Protein AF-R7HHQ3-F1 (afdb_monomer_lite)

pLDDT: mean 86.81, std 10.8, range [37.75, 98.81]

Sequence (495 aa):
MVKSKGEAIIANFLYINSIDYEYEKVYEKLMPDNKTYKPDFTLNLGGEEVYVEYFGLSNYKDDELNRYNKIRKIKEDYHARHHTKFIKIDYQRGENLENTLREELTKMGFILKKKTNIEIYNRILDNNEVSQLFPFRDFLYSVIDGIKSSKNRKDYSKLAVKYINTLTSLEETEMCQKQYTYINDFYLYYQKKLYGSENYGFDFSDMIYYSNLYINHIGTNTNLKFQYIIIDEYQDISEDRYILAKNVSTVNTAKVVAVGDDWQSIFSFAGSKIEYTYNFLSYFPTAKILKISKAYRNSRQLIKYSSDFIMKNTDQISKQLLSTKENPSPIKFVFFEEGKEYQKLKELILAIHKNNKNSHILILGRTNKIIDTMYEEPELIDDMETKVKYQGYDDIDIDGMTIHKSKGLTSDEVIIIGLDSRFPKPYYGDFWLKEIYKNNWYEEKIPFAEERRLFYVALTRTKNNVYLLVNKDADNRSPFINEIYNIMINNKESI

Foldseek 3Di:
DADDPLLVVVVVLCVQQVWDKDAQPFDPDAQPVRDTDGARIWTDDPNAIAGEHEAEPEDDDPVVVVVSVVVVVSVVVVCVVVVHHYDYQYDYPPDDSSVSSVVRCVVVPDRGHGDDPVVVVVVLPPVDPPRPVNVVVVVLVLLLLLLLLFPCVVCLLVLLVVLLVVDPDPVVSVVSVVVSVVSVVVNVVVVCCCPVDPDNHDDPSRVLVVLLVVLVVCALVDPDQAQEDEAEQLQQDAPSNLSNVLSSCRSNVHYYHYYHDVLQNQCVSSRGDNVCVLCVCVSVVPDDDDDDQEDEQAAPLLQQLLLVLLCVQVSGDDGHHDYPHHDLPQEAEQEDAPPCLLVSVLVVLVVVCVVPLPFAEEEEEQDVVQQVVSVVPVQWDDDPDFFTHGPPDPRRHYGYDYLVVCQVAAGAEYEYPPQWQCPVPQPDPDPSSVVSRDPVPDDGPDGPSSSSSSVSSRSRRHRGHYYYYAYPDPNTGHPSVVVSVVSSVVVVVVD

Radius of gyration: 28.55 Å; chains: 1; bounding box: 69×68×70 Å

Structure (mmCIF, N/CA/C/O backbone):
data_AF-R7HHQ3-F1
#
_entry.id   AF-R7HHQ3-F1
#
loop_
_atom_site.group_PDB
_atom_site.id
_atom_site.type_symbol
_atom_site.label_atom_id
_atom_site.label_alt_id
_atom_site.label_comp_id
_atom_site.label_asym_id
_atom_site.label_entity_id
_atom_site.label_seq_id
_atom_site.pdbx_PDB_ins_code
_atom_site.Cartn_x
_atom_site.Cartn_y
_atom_site.Cartn_z
_atom_site.occupancy
_atom_site.B_iso_or_equiv
_atom_site.auth_seq_id
_atom_site.auth_comp_id
_atom_site.auth_asym_id
_atom_site.auth_atom_id
_atom_site.pdbx_PDB_model_num
ATOM 1 N N . MET A 1 1 ? 14.674 7.261 -19.702 1.00 57.97 1 MET A N 1
ATOM 2 C CA . MET A 1 1 ? 15.307 7.453 -18.377 1.00 57.97 1 MET A CA 1
ATOM 3 C C . MET A 1 1 ? 16.783 7.123 -18.517 1.00 57.97 1 MET A C 1
ATOM 5 O O . MET A 1 1 ? 17.087 6.210 -19.272 1.00 57.97 1 MET A O 1
ATOM 9 N N . VAL A 1 2 ? 17.662 7.875 -17.856 1.00 78.06 2 VAL A N 1
ATOM 10 C CA . VAL A 1 2 ? 19.127 7.689 -17.901 1.00 78.06 2 VAL A CA 1
ATOM 11 C C . VAL A 1 2 ? 19.621 6.906 -16.679 1.00 78.06 2 VAL A C 1
ATOM 13 O O . VAL A 1 2 ? 18.860 6.730 -15.726 1.00 78.06 2 VAL A O 1
ATOM 16 N N . LYS A 1 3 ? 20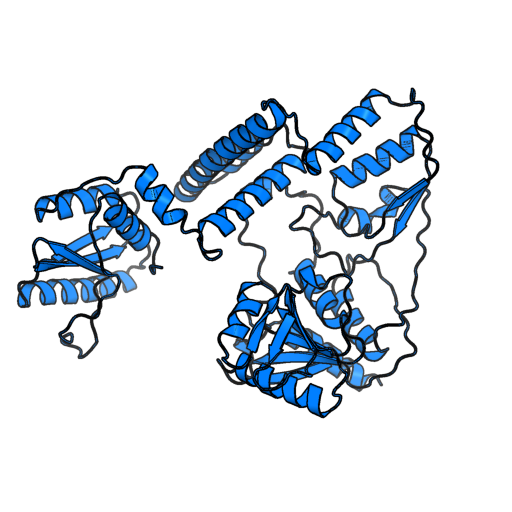.861 6.406 -16.703 1.00 76.62 3 LYS A N 1
ATOM 17 C CA . LYS A 1 3 ? 21.364 5.404 -15.747 1.00 76.62 3 LYS A CA 1
ATOM 18 C C . LYS A 1 3 ? 21.961 5.990 -14.472 1.00 76.62 3 LYS A C 1
ATOM 20 O O . LYS A 1 3 ? 22.041 5.278 -13.473 1.00 76.62 3 LYS A O 1
ATOM 25 N N . SER A 1 4 ? 22.348 7.266 -14.467 1.00 79.81 4 SER A N 1
ATOM 26 C CA . SER A 1 4 ? 22.962 7.906 -13.297 1.00 79.81 4 SER A CA 1
ATOM 27 C C . SER A 1 4 ? 22.443 9.323 -13.018 1.00 79.81 4 SER A C 1
ATOM 29 O O . SER A 1 4 ? 21.884 9.999 -13.882 1.00 79.81 4 SER A O 1
ATOM 31 N N . LYS A 1 5 ? 22.645 9.801 -11.778 1.00 76.62 5 LYS A N 1
ATOM 32 C CA . LYS A 1 5 ? 22.315 11.179 -11.358 1.00 76.62 5 LYS A CA 1
ATOM 33 C C . LYS A 1 5 ? 23.084 12.221 -12.182 1.00 76.62 5 LYS A C 1
ATOM 35 O O . LYS A 1 5 ? 22.515 13.250 -12.528 1.00 76.62 5 LYS A O 1
ATOM 40 N N . GLY A 1 6 ? 24.347 11.948 -12.517 1.00 82.12 6 GLY A N 1
ATOM 41 C CA . GLY A 1 6 ? 25.167 12.826 -13.355 1.00 82.12 6 GLY A CA 1
ATOM 42 C C . GLY A 1 6 ? 24.667 12.899 -14.796 1.00 82.12 6 GLY A C 1
ATOM 43 O O . GLY A 1 6 ? 24.465 13.993 -15.318 1.00 82.12 6 GLY A O 1
ATOM 44 N N . GLU A 1 7 ? 24.341 11.755 -15.403 1.00 87.25 7 GLU A N 1
ATOM 45 C CA . GLU A 1 7 ? 23.690 11.729 -16.718 1.00 87.25 7 GLU A CA 1
ATOM 46 C C . GLU A 1 7 ? 22.345 12.464 -16.702 1.00 87.25 7 GLU A C 1
ATOM 48 O O . GLU A 1 7 ? 22.014 13.155 -17.661 1.00 87.25 7 GLU A O 1
ATOM 53 N N . ALA A 1 8 ? 21.573 12.378 -15.612 1.00 84.94 8 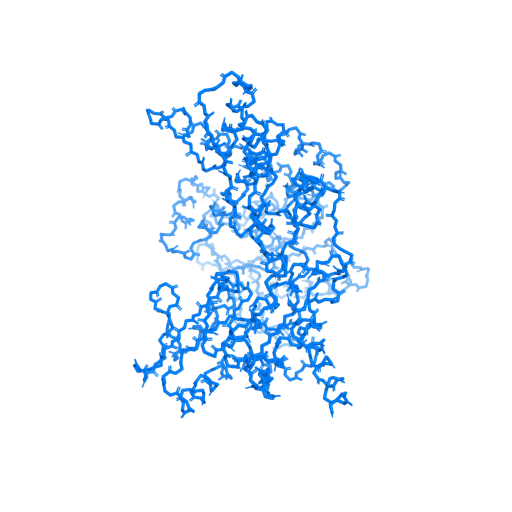ALA A N 1
ATOM 54 C CA . ALA A 1 8 ? 20.303 13.097 -15.501 1.00 84.94 8 ALA A CA 1
ATOM 55 C C . ALA A 1 8 ? 20.506 14.618 -15.503 1.00 84.94 8 ALA A C 1
ATOM 57 O O . ALA A 1 8 ? 19.737 15.338 -16.140 1.00 84.94 8 ALA A O 1
ATOM 58 N N . ILE A 1 9 ? 21.559 15.110 -14.843 1.00 86.38 9 ILE A N 1
ATOM 59 C CA . ILE A 1 9 ? 21.940 16.528 -14.881 1.00 86.38 9 ILE A CA 1
ATOM 60 C C . ILE A 1 9 ? 22.317 16.941 -16.310 1.00 86.38 9 ILE A C 1
ATOM 62 O O . ILE A 1 9 ? 21.823 17.961 -16.788 1.00 86.38 9 ILE A O 1
ATOM 66 N N . ILE A 1 10 ? 23.119 16.137 -17.018 1.00 90.69 10 ILE A N 1
ATOM 67 C CA . ILE A 1 10 ? 23.518 16.413 -18.410 1.00 90.69 10 ILE A CA 1
ATOM 68 C C . ILE A 1 10 ? 22.293 16.445 -19.332 1.00 90.69 10 ILE A C 1
ATOM 70 O O . ILE A 1 10 ? 22.083 17.426 -20.044 1.00 90.69 10 ILE A O 1
ATOM 74 N N . ALA A 1 11 ? 21.444 15.419 -19.272 1.00 90.62 11 ALA A N 1
ATOM 75 C CA . ALA A 1 11 ? 20.218 15.319 -20.059 1.00 90.62 11 ALA A CA 1
ATOM 76 C C . ALA A 1 11 ? 19.293 16.530 -19.838 1.00 90.62 11 ALA A C 1
ATOM 78 O O . ALA A 1 11 ? 18.786 17.121 -20.797 1.00 90.62 11 ALA A O 1
ATOM 79 N N . ASN A 1 12 ? 19.108 16.934 -18.575 1.00 89.12 12 ASN A N 1
ATOM 80 C CA . ASN A 1 12 ? 18.316 18.108 -18.212 1.00 89.12 12 ASN A CA 1
ATOM 81 C C . ASN A 1 12 ? 18.945 19.398 -18.744 1.00 89.12 12 ASN A C 1
ATOM 83 O O . ASN A 1 12 ? 18.234 20.235 -19.297 1.00 89.12 12 ASN A O 1
ATOM 87 N N . PHE A 1 13 ? 20.264 19.560 -18.619 1.00 93.19 13 PHE A N 1
ATOM 88 C CA . PHE A 1 13 ? 20.970 20.733 -19.124 1.00 93.19 13 PHE A CA 1
ATOM 89 C C . PHE A 1 13 ? 20.824 20.869 -20.642 1.00 93.19 13 PHE A C 1
ATOM 91 O O . PHE A 1 13 ? 20.471 21.949 -21.123 1.00 93.19 13 PHE A O 1
ATOM 98 N N . LEU A 1 14 ? 21.064 19.793 -21.397 1.00 93.44 14 LEU A N 1
ATOM 99 C CA . LEU A 1 14 ? 20.932 19.779 -22.858 1.00 93.44 14 LEU A CA 1
ATOM 100 C C . LEU A 1 14 ? 19.508 20.160 -23.271 1.00 93.44 14 LEU A C 1
ATOM 102 O O . LEU A 1 14 ? 19.308 21.096 -24.047 1.00 93.44 14 LEU A O 1
ATOM 106 N N . TYR A 1 15 ? 18.514 19.522 -22.648 1.00 90.38 15 TYR A N 1
ATOM 107 C CA . TYR A 1 15 ? 17.106 19.811 -22.887 1.00 90.38 15 TYR A CA 1
ATOM 108 C C . TYR A 1 15 ? 16.740 21.278 -22.590 1.00 90.38 15 TYR A C 1
ATOM 110 O O . TYR A 1 15 ? 16.125 21.950 -23.425 1.00 90.38 15 TYR A O 1
ATOM 118 N N . ILE A 1 16 ? 17.145 21.801 -21.426 1.00 91.62 16 ILE A N 1
ATOM 119 C CA . ILE A 1 16 ? 16.877 23.186 -21.007 1.00 91.62 16 ILE A CA 1
ATOM 120 C C . ILE A 1 16 ? 17.504 24.185 -21.979 1.00 91.62 16 ILE A C 1
ATOM 122 O O . ILE A 1 16 ? 16.913 25.232 -22.221 1.00 91.62 16 ILE A O 1
ATOM 126 N N . ASN A 1 17 ? 18.669 23.884 -22.555 1.00 94.25 17 ASN A N 1
ATOM 127 C CA . ASN A 1 17 ? 19.362 24.773 -23.491 1.00 94.25 17 ASN A CA 1
ATOM 128 C C . ASN A 1 17 ? 19.000 24.518 -24.967 1.00 94.25 17 ASN A C 1
ATOM 130 O O . ASN A 1 17 ? 19.674 25.045 -25.850 1.00 94.25 17 ASN A O 1
ATOM 134 N N . SER A 1 18 ? 17.916 23.775 -25.231 1.00 92.25 18 SER A N 1
ATOM 135 C CA . SER A 1 18 ? 17.429 23.444 -26.580 1.00 92.25 18 SER A CA 1
ATOM 136 C C . SER A 1 18 ? 18.469 22.743 -27.461 1.00 92.25 18 SER A C 1
ATOM 138 O O . SER A 1 18 ? 18.531 23.005 -28.659 1.00 92.25 18 SER A O 1
ATOM 140 N N . ILE A 1 19 ? 19.277 21.864 -26.870 1.00 93.44 19 ILE A N 1
ATOM 141 C CA . ILE A 1 19 ? 20.175 20.975 -27.606 1.00 93.44 19 ILE A CA 1
ATOM 142 C C . ILE A 1 19 ? 19.498 19.614 -27.719 1.00 93.44 19 ILE A C 1
ATOM 144 O O . ILE A 1 19 ? 19.211 18.974 -26.703 1.00 93.44 19 ILE A O 1
ATOM 148 N N . ASP A 1 20 ? 19.254 19.182 -28.951 1.00 91.00 20 ASP A N 1
ATOM 149 C CA . ASP A 1 20 ? 18.737 17.847 -29.229 1.00 91.00 20 ASP A CA 1
ATOM 150 C C . ASP A 1 20 ? 19.821 16.793 -28.984 1.00 91.00 20 ASP A C 1
ATOM 152 O O . ASP A 1 20 ? 20.999 16.994 -29.298 1.00 91.00 20 ASP A O 1
ATOM 156 N N . TYR A 1 21 ? 19.414 15.669 -28.396 1.00 93.25 21 TYR A N 1
ATOM 157 C CA . TYR A 1 21 ? 20.313 14.577 -28.055 1.00 93.25 21 TYR A CA 1
ATOM 158 C C . TYR A 1 21 ? 19.635 13.217 -28.193 1.00 93.25 21 TYR A C 1
ATOM 160 O O . TYR A 1 21 ? 18.432 13.071 -27.969 1.00 93.25 21 TYR A O 1
ATOM 168 N N . GLU A 1 22 ? 20.445 12.207 -28.484 1.00 91.56 22 GLU A N 1
ATOM 169 C CA . GLU A 1 22 ? 20.091 10.794 -28.401 1.00 91.56 22 GLU A CA 1
ATOM 170 C C . GLU A 1 22 ? 20.900 10.146 -27.269 1.00 91.56 22 GLU A C 1
ATOM 172 O O . GLU A 1 22 ? 22.124 10.281 -27.216 1.00 91.56 22 GLU A O 1
ATOM 177 N N . TYR A 1 23 ? 20.220 9.465 -26.345 1.00 91.00 23 TYR A N 1
ATOM 178 C CA . TYR A 1 23 ? 20.851 8.790 -25.206 1.00 91.00 23 TYR A CA 1
ATOM 179 C C . TYR A 1 23 ? 21.201 7.342 -25.563 1.00 91.00 23 TYR A C 1
ATOM 181 O O . TYR A 1 23 ? 20.346 6.619 -26.076 1.00 91.00 23 TYR A O 1
ATOM 189 N N . GLU A 1 24 ? 22.439 6.920 -25.293 1.00 87.44 24 GLU A N 1
ATOM 190 C CA . GLU A 1 24 ? 22.962 5.582 -25.623 1.00 87.44 24 GLU A CA 1
ATOM 191 C C . GLU A 1 24 ? 22.716 5.144 -27.081 1.00 87.44 24 GLU A C 1
ATOM 193 O O . GLU A 1 24 ? 22.421 3.972 -27.362 1.00 87.44 24 GLU A O 1
ATOM 198 N N . LYS A 1 25 ? 22.850 6.084 -28.027 1.00 87.19 25 LYS A N 1
ATOM 199 C CA . LYS A 1 25 ? 22.795 5.782 -29.462 1.00 87.19 25 LYS A CA 1
ATOM 200 C C . LYS A 1 25 ? 23.867 4.750 -29.801 1.00 87.19 25 LYS A C 1
ATOM 202 O O . LYS A 1 25 ? 25.022 4.887 -29.404 1.00 87.19 25 LYS A O 1
ATOM 207 N N . VAL A 1 26 ? 23.490 3.699 -30.526 1.00 83.38 26 VAL A N 1
ATOM 208 C CA . VAL A 1 26 ? 24.455 2.692 -30.979 1.00 83.38 26 VAL A CA 1
ATOM 209 C C . VAL A 1 26 ? 25.419 3.343 -31.961 1.00 83.38 26 VAL A C 1
ATOM 211 O O . VAL A 1 26 ? 24.996 3.850 -32.996 1.00 83.38 26 VAL A O 1
ATOM 214 N N . TYR A 1 27 ? 26.709 3.306 -31.643 1.00 77.38 27 TYR A N 1
ATOM 215 C CA . TYR A 1 27 ? 27.745 3.760 -32.555 1.00 77.38 27 TYR A CA 1
ATOM 216 C C . TYR A 1 27 ? 27.893 2.762 -33.711 1.00 77.38 27 TYR A C 1
ATOM 218 O O . TYR A 1 27 ? 27.932 1.550 -33.487 1.00 77.38 27 TYR A O 1
ATOM 226 N N . GLU A 1 28 ? 27.985 3.256 -34.948 1.00 71.88 28 GLU A N 1
ATOM 227 C CA . GLU A 1 28 ? 27.944 2.416 -36.157 1.00 71.88 28 GLU A CA 1
ATOM 228 C C . GLU A 1 28 ? 29.125 1.438 -36.274 1.00 71.88 28 GLU A C 1
ATOM 230 O O . GLU A 1 28 ? 29.021 0.406 -36.938 1.00 71.88 28 GLU A O 1
ATOM 235 N N . LYS A 1 29 ? 30.259 1.737 -35.626 1.00 70.25 29 LYS A N 1
ATOM 236 C CA . LYS A 1 29 ? 31.469 0.906 -35.671 1.00 70.25 29 LYS A CA 1
ATOM 237 C C . LYS A 1 29 ? 31.701 0.180 -34.347 1.00 70.25 29 LYS A C 1
ATOM 239 O O . LYS A 1 29 ? 31.500 0.723 -33.264 1.00 70.25 29 LYS A O 1
ATOM 244 N N . LEU A 1 30 ? 32.185 -1.056 -34.437 1.00 69.69 30 LEU A N 1
ATOM 245 C CA . LEU A 1 30 ? 32.588 -1.826 -33.263 1.00 69.69 30 LEU A CA 1
ATOM 246 C C . LEU A 1 30 ? 33.860 -1.242 -32.633 1.00 69.69 30 LEU A C 1
ATOM 248 O O . LEU A 1 30 ? 34.720 -0.663 -33.308 1.00 69.69 30 LEU A O 1
ATOM 252 N N . MET A 1 31 ? 33.983 -1.420 -31.320 1.00 72.00 31 MET A N 1
ATOM 253 C CA . MET A 1 31 ? 35.227 -1.165 -30.601 1.00 72.00 31 MET A CA 1
ATOM 254 C C . MET A 1 31 ? 36.288 -2.221 -30.946 1.00 72.00 31 MET A C 1
ATOM 256 O O . MET A 1 31 ? 35.946 -3.300 -31.434 1.00 72.00 31 MET A O 1
ATOM 260 N N . PRO A 1 32 ? 37.583 -1.964 -30.674 1.00 66.88 32 PRO A N 1
ATOM 261 C CA . PRO A 1 32 ? 38.662 -2.919 -30.944 1.00 66.88 32 PRO A CA 1
ATOM 262 C C . PRO A 1 32 ? 38.498 -4.281 -30.247 1.00 66.88 32 PRO A C 1
ATOM 264 O O . PRO A 1 32 ? 39.139 -5.248 -30.642 1.00 66.88 32 PRO A O 1
ATOM 267 N N . ASP A 1 33 ? 37.656 -4.362 -29.214 1.00 68.50 33 ASP A N 1
ATOM 268 C CA . ASP A 1 33 ? 37.303 -5.588 -28.493 1.00 68.50 33 ASP A CA 1
ATOM 269 C C . ASP A 1 33 ? 36.033 -6.278 -29.037 1.00 68.50 33 ASP A C 1
ATOM 271 O O . ASP A 1 33 ? 35.476 -7.152 -28.373 1.00 68.50 33 ASP A O 1
ATOM 275 N N . ASN A 1 34 ? 35.581 -5.900 -30.239 1.00 69.25 34 ASN A N 1
ATOM 276 C CA . ASN A 1 34 ? 34.378 -6.400 -30.911 1.00 69.25 34 ASN A CA 1
ATOM 277 C C . ASN A 1 34 ? 33.058 -6.128 -30.167 1.00 69.25 34 ASN A C 1
ATOM 279 O O . ASN A 1 34 ? 32.035 -6.741 -30.477 1.00 69.25 34 ASN A O 1
ATOM 283 N N . LYS A 1 35 ? 33.046 -5.199 -29.204 1.00 71.00 35 LYS A N 1
ATOM 284 C CA . LYS A 1 35 ? 31.820 -4.806 -28.503 1.00 71.00 35 LYS A CA 1
ATOM 285 C C . LYS A 1 35 ? 31.140 -3.617 -29.162 1.00 71.00 35 LYS A C 1
ATOM 287 O O . LYS A 1 35 ? 31.784 -2.712 -29.696 1.00 71.00 35 LYS A O 1
ATOM 292 N N . THR A 1 36 ? 29.813 -3.614 -29.072 1.00 73.94 36 THR A N 1
ATOM 293 C CA . THR A 1 36 ? 28.984 -2.460 -29.414 1.00 73.94 36 THR A CA 1
ATOM 294 C C . THR A 1 36 ? 29.281 -1.321 -28.448 1.00 73.94 36 THR A C 1
ATOM 296 O O . THR A 1 36 ? 29.177 -1.486 -27.232 1.00 73.94 36 THR A O 1
ATOM 299 N N . TYR A 1 37 ? 29.628 -0.163 -28.996 1.00 80.38 37 TYR A N 1
ATOM 300 C CA . TYR A 1 37 ? 29.817 1.056 -28.228 1.00 80.38 37 TYR A CA 1
ATOM 301 C C . TYR A 1 37 ? 28.556 1.909 -28.254 1.00 80.38 37 TYR A C 1
ATOM 303 O O . TYR A 1 37 ? 27.901 2.036 -29.289 1.00 80.38 37 TYR A O 1
ATOM 311 N N . LYS A 1 38 ? 28.222 2.479 -27.100 1.00 83.44 38 LYS A N 1
ATOM 312 C CA . LYS A 1 38 ? 27.129 3.428 -26.933 1.00 83.44 38 LYS A CA 1
ATOM 313 C C . LYS A 1 38 ? 27.676 4.604 -26.123 1.00 83.44 38 LYS A C 1
ATOM 315 O O . LYS A 1 38 ? 27.875 4.414 -24.925 1.00 83.44 38 LYS A O 1
ATOM 320 N N . PRO A 1 39 ? 28.001 5.747 -26.749 1.00 84.44 39 PRO A N 1
ATOM 321 C CA . PRO A 1 39 ? 28.295 6.960 -25.996 1.00 84.44 39 PRO A CA 1
ATOM 322 C C . PRO A 1 39 ? 27.073 7.365 -25.169 1.00 84.44 39 PRO A C 1
ATOM 324 O O . PRO A 1 39 ? 25.939 7.140 -25.604 1.00 84.44 39 PRO A O 1
ATOM 327 N N . ASP A 1 40 ? 27.292 7.982 -24.007 1.00 87.50 40 ASP A N 1
ATOM 328 C CA . ASP A 1 40 ? 26.192 8.366 -23.114 1.00 87.50 40 ASP A CA 1
ATOM 329 C C . ASP A 1 40 ? 25.205 9.300 -23.821 1.00 87.50 40 ASP A C 1
ATOM 331 O O . ASP A 1 40 ? 23.997 9.061 -23.797 1.00 87.50 40 ASP A O 1
ATOM 335 N N . PHE A 1 41 ? 25.712 10.319 -24.524 1.00 92.94 41 PHE A N 1
ATOM 336 C CA . PHE A 1 41 ? 24.891 11.199 -25.355 1.00 92.94 41 PHE A CA 1
ATOM 337 C C . PHE A 1 41 ? 25.517 11.421 -26.729 1.00 92.94 41 PHE A C 1
ATOM 339 O O . PHE A 1 41 ? 26.721 11.634 -26.861 1.00 92.94 41 PHE A O 1
ATOM 346 N N . THR A 1 42 ? 24.676 11.437 -27.758 1.00 92.62 42 THR A N 1
ATOM 347 C CA . THR A 1 42 ? 25.030 11.890 -29.107 1.00 92.62 42 THR A CA 1
ATOM 348 C C . THR A 1 42 ? 24.239 13.151 -29.420 1.00 92.62 42 THR A C 1
ATOM 350 O O . THR A 1 42 ? 23.013 13.146 -29.349 1.00 92.62 42 THR A O 1
ATOM 353 N N . LEU A 1 43 ? 24.941 14.237 -29.730 1.00 94.50 43 LEU A N 1
ATOM 354 C CA . LEU A 1 43 ? 24.385 15.542 -30.084 1.00 94.50 43 LEU A CA 1
ATOM 355 C C . LEU A 1 43 ? 24.581 15.801 -31.578 1.00 94.50 43 LEU A C 1
ATOM 357 O O . LEU A 1 43 ? 25.420 15.168 -32.217 1.00 94.50 43 LEU A O 1
ATOM 361 N N . ASN A 1 44 ? 23.873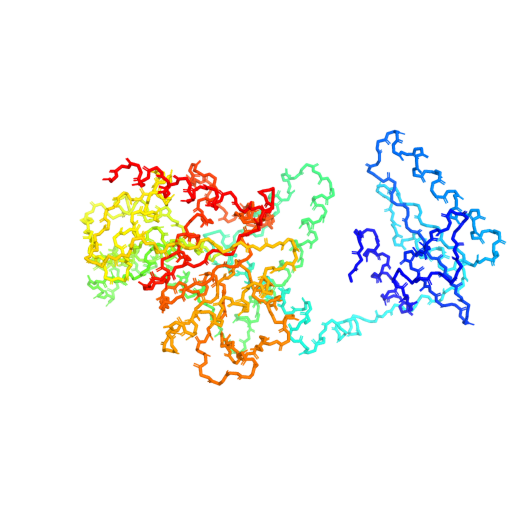 16.791 -32.116 1.00 90.88 44 ASN A N 1
ATOM 362 C CA . ASN A 1 44 ? 24.064 17.255 -33.487 1.00 90.88 44 ASN A CA 1
ATOM 363 C C . ASN A 1 44 ? 24.492 18.726 -33.507 1.00 90.88 44 ASN A C 1
ATOM 365 O O . ASN A 1 44 ? 23.806 19.585 -32.950 1.00 90.88 44 ASN A O 1
ATOM 369 N N . LEU A 1 45 ? 25.608 19.018 -34.174 1.00 90.69 45 LEU A N 1
ATOM 370 C CA . LEU A 1 45 ? 26.066 20.377 -34.433 1.00 90.69 45 LEU A CA 1
ATOM 371 C C . LEU A 1 45 ? 26.178 20.605 -35.941 1.00 90.69 45 LEU A C 1
ATOM 373 O O . LEU A 1 45 ? 27.172 20.233 -36.561 1.00 90.69 45 LEU A O 1
ATOM 377 N N . GLY A 1 46 ? 25.159 21.236 -36.528 1.00 84.19 46 GLY A N 1
ATOM 378 C CA . GLY A 1 46 ? 25.173 21.624 -37.943 1.00 84.19 46 GLY A CA 1
ATOM 379 C C . GLY A 1 46 ? 25.236 20.444 -38.920 1.00 84.19 46 GLY A C 1
ATOM 380 O O . GLY A 1 46 ? 25.792 20.593 -40.001 1.00 84.19 46 GLY A O 1
ATOM 381 N N . GLY A 1 47 ? 24.692 19.283 -38.542 1.00 84.44 47 GLY A N 1
ATOM 382 C CA . GLY A 1 47 ? 24.719 18.052 -39.339 1.00 84.44 47 GLY A CA 1
ATOM 383 C C . GLY A 1 47 ? 25.805 17.054 -38.929 1.00 84.44 47 GLY A C 1
ATOM 384 O O . GLY A 1 47 ? 25.770 15.919 -39.393 1.00 84.44 47 GLY A O 1
ATOM 385 N N . GLU A 1 48 ? 26.725 17.432 -38.039 1.00 88.31 48 GLU A N 1
ATOM 386 C CA . GLU A 1 48 ? 27.790 16.549 -37.552 1.00 88.31 48 GLU A CA 1
ATOM 387 C C . GLU A 1 48 ? 27.493 16.031 -36.140 1.00 88.31 48 GLU A C 1
ATOM 389 O O . GLU A 1 48 ? 27.068 16.790 -35.263 1.00 88.31 48 GLU A O 1
ATOM 394 N N . GLU A 1 49 ? 27.740 14.740 -35.910 1.00 90.81 49 GLU A N 1
ATOM 395 C CA . GLU A 1 49 ? 27.556 14.122 -34.596 1.00 90.81 49 GLU A CA 1
ATOM 396 C C . GLU A 1 49 ? 28.669 14.534 -33.620 1.00 90.81 49 GLU A C 1
ATOM 398 O O . GLU A 1 49 ? 29.858 14.532 -33.951 1.00 90.81 49 GLU A O 1
ATOM 403 N N . VAL A 1 50 ? 28.271 14.875 -32.394 1.00 91.31 50 VAL A N 1
ATOM 404 C CA . VAL A 1 50 ? 29.168 15.171 -31.272 1.00 91.31 50 VAL A CA 1
ATOM 405 C C . VAL A 1 50 ? 28.853 14.210 -30.139 1.00 91.31 50 VAL A C 1
ATOM 407 O O . VAL A 1 50 ? 27.724 14.166 -29.657 1.00 91.31 50 VAL A O 1
ATOM 410 N N . TYR A 1 51 ? 29.847 13.456 -29.687 1.00 91.31 51 TYR A N 1
ATOM 411 C CA . TYR A 1 51 ? 29.660 12.449 -28.646 1.00 91.31 51 TYR A CA 1
ATOM 412 C C . TYR A 1 51 ? 30.066 13.007 -27.287 1.00 91.31 51 TYR A C 1
ATOM 414 O O . TYR A 1 51 ? 31.137 13.599 -27.157 1.00 91.31 51 TYR A O 1
ATOM 422 N N . VAL A 1 52 ? 29.224 12.809 -26.278 1.00 90.62 52 VAL A N 1
ATOM 423 C CA . VAL A 1 52 ? 29.483 13.201 -24.892 1.00 90.62 52 VAL A CA 1
ATOM 424 C C . VAL A 1 52 ? 29.570 11.944 -24.044 1.00 90.62 52 VAL A C 1
ATOM 426 O O . VAL A 1 52 ? 28.671 11.104 -24.077 1.00 90.62 52 VAL A O 1
ATOM 429 N N . GLU A 1 53 ? 30.639 11.847 -23.264 1.00 89.25 53 GLU A N 1
ATOM 430 C CA . GLU A 1 53 ? 30.847 10.778 -22.289 1.00 89.25 53 GLU A CA 1
ATOM 431 C C . GLU A 1 53 ? 31.024 11.362 -20.889 1.00 89.25 53 GLU A C 1
ATOM 433 O O . GLU A 1 53 ? 31.834 12.275 -20.668 1.00 89.25 53 GLU A O 1
ATOM 438 N N . TYR A 1 54 ? 30.246 10.821 -19.956 1.00 86.31 54 TYR A N 1
ATOM 439 C CA . TYR A 1 54 ? 30.218 11.190 -18.557 1.00 86.31 54 TYR A CA 1
ATOM 440 C C . TYR A 1 54 ? 31.008 10.188 -17.715 1.00 86.31 54 TYR A C 1
ATOM 442 O O . TYR A 1 54 ? 30.666 9.021 -17.545 1.00 86.31 54 TYR A O 1
ATOM 450 N N . PHE A 1 55 ? 32.071 10.700 -17.117 1.00 79.06 55 PHE A N 1
ATOM 451 C CA . PHE A 1 55 ? 33.023 9.967 -16.310 1.00 79.06 55 PHE A CA 1
ATOM 452 C C . PHE A 1 55 ? 32.895 10.470 -14.863 1.00 79.06 55 PHE A C 1
ATOM 454 O O . PHE A 1 55 ? 33.490 11.475 -14.480 1.00 79.06 55 PHE A O 1
ATOM 461 N N . GLY A 1 56 ? 32.054 9.815 -14.057 1.00 67.88 56 GLY A N 1
ATOM 462 C CA . GLY A 1 56 ? 31.885 10.142 -12.636 1.00 67.88 56 GLY A CA 1
ATOM 463 C C . GLY A 1 56 ? 32.948 9.467 -11.764 1.00 67.88 56 GLY A C 1
ATOM 464 O O . GLY A 1 56 ? 32.866 8.266 -11.519 1.00 67.88 56 GLY A O 1
ATOM 465 N N . LEU A 1 57 ? 33.924 10.227 -11.257 1.00 59.34 57 LEU A N 1
ATOM 466 C CA . LEU A 1 57 ? 35.060 9.698 -10.481 1.00 59.34 57 LEU A CA 1
ATOM 467 C C . LEU A 1 57 ? 34.732 9.350 -9.016 1.00 59.34 57 LEU A C 1
ATOM 469 O O . LEU A 1 57 ? 35.526 8.700 -8.342 1.00 59.34 57 LEU A O 1
ATOM 473 N N . SER A 1 58 ? 33.597 9.799 -8.481 1.00 52.09 58 SER A N 1
ATOM 474 C CA . SER A 1 58 ? 33.443 10.002 -7.033 1.00 52.09 58 SER A CA 1
ATOM 475 C C . SER A 1 58 ? 33.221 8.759 -6.157 1.00 52.09 58 SER A C 1
ATOM 477 O O . SER A 1 58 ? 33.090 8.934 -4.948 1.00 52.09 58 SER A O 1
ATOM 479 N N . ASN A 1 59 ? 33.179 7.539 -6.709 1.00 50.66 59 ASN A N 1
ATOM 480 C CA . ASN A 1 59 ? 32.776 6.334 -5.958 1.00 50.66 59 ASN A CA 1
ATOM 481 C C . ASN A 1 59 ? 33.728 5.126 -6.063 1.00 50.66 59 ASN A C 1
ATOM 483 O O . ASN A 1 59 ? 33.392 4.066 -5.540 1.00 50.66 59 ASN A O 1
ATOM 487 N N . TYR A 1 60 ? 34.882 5.248 -6.720 1.00 55.62 60 TYR A N 1
ATOM 488 C CA . TYR A 1 60 ? 35.746 4.092 -6.984 1.00 55.62 60 TYR A CA 1
ATOM 489 C C . TYR A 1 60 ? 36.819 3.896 -5.903 1.00 55.62 60 TYR A C 1
ATOM 491 O O . TYR A 1 60 ? 37.483 4.853 -5.505 1.00 55.62 60 TYR A O 1
ATOM 499 N N . LYS A 1 61 ? 37.011 2.649 -5.446 1.00 57.59 61 LYS A N 1
ATOM 500 C CA . LYS A 1 61 ? 38.188 2.255 -4.639 1.00 57.59 61 LYS A CA 1
ATOM 501 C C . LYS A 1 61 ? 39.463 2.264 -5.508 1.00 57.59 61 LYS A C 1
ATOM 503 O O . LYS A 1 61 ? 39.369 2.227 -6.736 1.00 57.59 61 LYS A O 1
ATOM 508 N N . ASP A 1 62 ? 40.653 2.304 -4.898 1.00 59.16 62 ASP A N 1
ATOM 509 C CA . ASP A 1 62 ? 41.950 2.446 -5.602 1.00 59.16 62 ASP A CA 1
ATOM 510 C C . ASP A 1 62 ? 42.176 1.409 -6.727 1.00 59.16 62 ASP A C 1
ATOM 512 O O . ASP A 1 62 ? 42.758 1.700 -7.774 1.00 59.16 62 ASP A O 1
ATOM 516 N N . ASP A 1 63 ? 41.675 0.191 -6.543 1.00 59.19 63 ASP A N 1
ATOM 517 C CA . ASP A 1 63 ? 41.709 -0.918 -7.494 1.00 59.19 63 ASP A CA 1
ATOM 518 C C . ASP A 1 63 ? 40.718 -0.755 -8.666 1.00 59.19 63 ASP A C 1
ATOM 520 O O . ASP A 1 63 ? 41.018 -1.143 -9.802 1.00 59.19 63 ASP A O 1
ATOM 524 N N . GLU A 1 64 ? 39.578 -0.101 -8.444 1.00 58.28 64 GLU A N 1
ATOM 525 C CA . GLU A 1 64 ? 38.597 0.216 -9.489 1.00 58.28 64 GLU A CA 1
ATOM 526 C C . GLU A 1 64 ? 39.020 1.423 -10.342 1.00 58.28 64 GLU A C 1
ATOM 528 O O . GLU A 1 64 ? 38.750 1.453 -11.548 1.00 58.28 64 GLU A O 1
ATOM 533 N N . LEU A 1 65 ? 39.767 2.368 -9.761 1.00 65.38 65 LEU A N 1
ATOM 534 C CA . LEU A 1 65 ? 40.269 3.563 -10.444 1.00 65.38 65 LEU A CA 1
ATOM 535 C C . LEU A 1 65 ? 41.209 3.219 -11.616 1.00 65.38 65 LEU A C 1
ATOM 537 O O . LEU A 1 65 ? 41.154 3.836 -12.683 1.00 65.38 65 LEU A O 1
ATOM 541 N N . ASN A 1 66 ? 42.032 2.177 -11.467 1.00 67.62 66 ASN A N 1
ATOM 542 C CA . ASN A 1 66 ? 42.920 1.699 -12.532 1.00 67.62 66 ASN A CA 1
ATOM 543 C C . ASN A 1 66 ? 42.147 1.112 -13.721 1.00 67.62 66 ASN A C 1
ATOM 545 O O . ASN A 1 66 ? 42.474 1.374 -14.884 1.00 67.62 66 ASN A O 1
ATOM 549 N N . ARG A 1 67 ? 41.092 0.334 -13.447 1.00 65.00 67 ARG A N 1
ATOM 550 C CA . ARG A 1 67 ? 40.221 -0.229 -14.488 1.00 65.00 67 ARG A CA 1
ATOM 551 C C . ARG A 1 67 ? 39.421 0.871 -15.186 1.00 65.00 67 ARG A C 1
ATOM 553 O O . ARG A 1 67 ? 39.315 0.855 -16.412 1.00 65.00 67 ARG A O 1
ATOM 560 N N . TYR A 1 68 ? 38.923 1.833 -14.418 1.00 71.50 68 TYR A N 1
ATOM 561 C CA . TYR A 1 68 ? 38.227 3.016 -14.908 1.00 71.50 68 TYR A CA 1
ATOM 562 C C . TYR A 1 68 ? 39.096 3.844 -15.864 1.00 71.50 68 TYR A C 1
ATOM 564 O O . TYR A 1 68 ? 38.706 4.073 -17.010 1.00 71.50 68 TYR A O 1
ATOM 572 N N . ASN A 1 69 ? 40.317 4.202 -15.451 1.00 74.06 69 ASN A N 1
ATOM 573 C CA . ASN A 1 69 ? 41.251 4.973 -16.276 1.00 74.06 69 ASN A CA 1
ATOM 574 C C . ASN A 1 69 ? 41.604 4.246 -17.580 1.00 74.06 69 ASN A C 1
ATOM 576 O O . ASN A 1 69 ? 41.727 4.874 -18.633 1.00 74.06 69 ASN A O 1
ATOM 580 N N . LYS A 1 70 ? 41.709 2.911 -17.537 1.00 75.50 70 LYS A N 1
ATOM 581 C CA . LYS A 1 70 ? 41.938 2.091 -18.732 1.00 75.50 70 LYS A CA 1
ATOM 582 C C . LYS A 1 70 ? 40.758 2.155 -19.708 1.00 75.50 70 LYS A C 1
ATOM 584 O O . LYS A 1 70 ? 40.983 2.352 -20.898 1.00 75.50 70 LYS A O 1
ATOM 589 N N . ILE A 1 71 ? 39.521 2.010 -19.224 1.00 73.94 71 ILE A N 1
ATOM 590 C CA . ILE A 1 71 ? 38.306 2.084 -20.061 1.00 73.94 71 ILE A CA 1
ATOM 591 C C . ILE A 1 71 ? 38.156 3.478 -20.671 1.00 73.94 71 ILE A C 1
ATOM 593 O O . ILE A 1 71 ? 37.930 3.604 -21.873 1.00 73.94 71 ILE A O 1
ATOM 597 N N . ARG A 1 72 ? 38.341 4.522 -19.862 1.00 79.25 72 ARG A N 1
ATOM 598 C CA . ARG A 1 72 ? 38.305 5.913 -20.316 1.00 79.25 72 ARG A CA 1
ATOM 599 C C . ARG A 1 72 ? 39.304 6.172 -21.438 1.00 79.25 72 ARG A C 1
ATOM 601 O O . ARG A 1 72 ? 38.917 6.672 -22.489 1.00 79.25 72 ARG A O 1
ATOM 608 N N . LYS A 1 73 ? 40.569 5.785 -21.246 1.00 81.44 73 LYS A N 1
ATOM 609 C CA . LYS A 1 73 ? 41.619 5.998 -22.250 1.00 81.44 73 LYS A CA 1
ATOM 610 C C . LYS A 1 73 ? 41.322 5.266 -23.560 1.00 81.44 73 LYS A C 1
ATOM 612 O O . LYS A 1 73 ? 41.549 5.821 -24.625 1.00 81.44 73 LYS A O 1
ATOM 617 N N . ILE A 1 74 ? 40.741 4.063 -23.496 1.00 81.12 74 ILE A N 1
ATOM 618 C CA . ILE A 1 74 ? 40.297 3.334 -24.695 1.00 81.12 74 ILE A CA 1
ATOM 619 C C . ILE A 1 74 ? 39.268 4.151 -25.488 1.00 81.12 74 ILE A C 1
ATOM 621 O O . ILE A 1 74 ? 39.400 4.244 -26.708 1.00 81.12 74 ILE A O 1
ATOM 625 N N . LYS A 1 75 ? 38.274 4.752 -24.816 1.00 81.19 75 LYS A N 1
ATOM 626 C CA . LYS A 1 75 ? 37.257 5.593 -25.470 1.00 81.19 75 LYS A CA 1
ATOM 627 C C . LYS A 1 75 ? 37.876 6.864 -26.066 1.00 81.19 75 LYS A C 1
ATOM 629 O O . LYS A 1 75 ? 37.620 7.171 -27.228 1.00 81.19 75 LYS A O 1
ATOM 634 N N . GLU A 1 76 ? 38.741 7.551 -25.316 1.00 82.12 76 GLU A N 1
ATOM 635 C CA . GLU A 1 76 ? 39.465 8.746 -25.786 1.00 82.12 76 GLU A CA 1
ATOM 636 C C . GLU A 1 76 ? 40.314 8.437 -27.037 1.00 82.12 76 GLU A C 1
ATOM 638 O O . GLU A 1 76 ? 40.157 9.080 -28.076 1.00 82.12 76 GLU A O 1
ATOM 643 N N . ASP A 1 77 ? 41.153 7.397 -26.975 1.00 83.00 77 ASP A N 1
ATOM 644 C CA . ASP A 1 77 ? 42.018 6.973 -28.083 1.00 83.00 77 ASP A CA 1
ATOM 645 C C . ASP A 1 77 ? 41.206 6.510 -29.301 1.00 83.00 77 ASP A C 1
ATOM 647 O O . ASP A 1 77 ? 41.673 6.588 -30.441 1.00 83.00 77 ASP A O 1
ATOM 651 N N . TYR A 1 78 ? 40.008 5.964 -29.084 1.00 82.31 78 TYR A N 1
ATOM 652 C CA . TYR A 1 78 ? 39.121 5.553 -30.165 1.00 82.31 78 TYR A CA 1
ATOM 653 C C . TYR A 1 78 ? 38.534 6.759 -30.899 1.00 82.31 78 TYR A C 1
ATOM 655 O O . TYR A 1 78 ? 38.617 6.811 -32.127 1.00 82.31 78 TYR A O 1
ATOM 663 N N . HIS A 1 79 ? 38.005 7.742 -30.170 1.00 83.19 79 HIS A N 1
ATOM 664 C CA . HIS A 1 79 ? 37.473 8.973 -30.757 1.00 83.19 79 HIS A CA 1
ATOM 665 C C . HIS A 1 79 ? 38.562 9.796 -31.462 1.00 83.19 79 HIS A C 1
ATOM 667 O O . HIS A 1 79 ? 38.328 10.316 -32.555 1.00 83.19 79 HIS A O 1
ATOM 673 N N . ALA A 1 80 ? 39.779 9.831 -30.904 1.00 82.44 80 ALA A N 1
ATOM 674 C CA . ALA A 1 80 ? 40.931 10.475 -31.534 1.00 82.44 80 ALA A CA 1
ATOM 675 C C . ALA A 1 80 ? 41.312 9.816 -32.874 1.00 82.44 80 ALA A C 1
ATOM 677 O O . ALA A 1 80 ? 41.509 10.513 -33.867 1.00 82.44 80 ALA A O 1
ATOM 678 N N . ARG A 1 81 ? 41.360 8.475 -32.931 1.00 83.00 81 ARG A N 1
ATOM 679 C CA . ARG A 1 81 ? 41.677 7.720 -34.162 1.00 83.00 81 ARG A CA 1
ATOM 680 C C . ARG A 1 81 ? 40.634 7.874 -35.265 1.00 83.00 81 ARG A C 1
ATOM 682 O O . ARG A 1 81 ? 40.978 7.767 -36.437 1.00 83.00 81 ARG A O 1
ATOM 689 N N . HIS A 1 82 ? 39.377 8.093 -34.897 1.00 80.06 82 HIS A N 1
ATOM 690 C CA . HIS A 1 82 ? 38.277 8.253 -35.848 1.00 80.06 82 HIS A CA 1
ATOM 691 C C . HIS A 1 82 ? 37.969 9.721 -36.171 1.00 80.06 82 HIS A C 1
ATOM 693 O O . HIS A 1 82 ? 37.017 9.979 -36.901 1.00 80.06 82 HIS A O 1
ATOM 699 N N . HIS A 1 83 ? 38.762 10.667 -35.649 1.00 80.12 83 HIS A N 1
ATOM 700 C CA . HIS A 1 83 ? 38.596 12.109 -35.855 1.00 80.12 83 HIS A CA 1
ATOM 701 C C . HIS A 1 83 ? 37.176 12.621 -35.551 1.00 80.12 83 HIS A C 1
ATOM 703 O O . HIS A 1 83 ? 36.674 13.532 -36.205 1.00 80.12 83 HIS A O 1
ATOM 709 N N . THR A 1 84 ? 36.511 12.034 -34.554 1.00 84.50 84 THR A N 1
ATOM 710 C CA . THR A 1 84 ? 35.152 12.428 -34.156 1.00 84.50 84 THR A CA 1
ATOM 711 C C . THR A 1 84 ? 35.167 13.637 -33.226 1.00 84.50 84 THR A C 1
ATOM 713 O O . THR A 1 84 ? 36.079 13.766 -32.406 1.00 84.50 84 THR A O 1
ATOM 716 N N . LYS A 1 85 ? 34.109 14.454 -33.247 1.00 86.12 85 LYS A N 1
ATOM 717 C CA . LYS A 1 85 ? 33.888 15.484 -32.223 1.00 86.12 85 LYS A CA 1
ATOM 718 C C . LYS A 1 85 ? 33.485 14.823 -30.906 1.00 86.12 85 LYS A C 1
ATOM 720 O O . LYS A 1 85 ? 32.479 14.119 -30.843 1.00 86.12 85 LYS A O 1
ATOM 725 N N . PHE A 1 86 ? 34.280 15.038 -29.864 1.00 88.88 86 PHE A N 1
ATOM 726 C CA . PHE A 1 86 ? 34.131 14.352 -28.586 1.00 88.88 86 PHE A CA 1
ATOM 727 C C . PHE A 1 86 ? 34.250 15.339 -27.426 1.00 88.88 86 PHE A C 1
ATOM 729 O O . PHE A 1 86 ? 35.221 16.091 -27.348 1.00 88.88 86 PHE A O 1
ATOM 736 N N . ILE A 1 87 ? 33.269 15.317 -26.527 1.00 87.88 87 ILE A N 1
ATOM 737 C CA . ILE A 1 87 ? 33.263 16.069 -25.277 1.00 87.88 87 ILE A CA 1
ATOM 738 C C . ILE A 1 87 ? 33.413 15.076 -24.134 1.00 87.88 87 ILE A C 1
ATOM 740 O O . ILE A 1 87 ? 32.594 14.176 -23.941 1.00 87.88 87 ILE A O 1
ATOM 744 N N . LYS A 1 88 ? 34.459 15.283 -23.342 1.00 87.50 88 LYS A N 1
ATOM 745 C CA . LYS A 1 88 ? 34.696 14.526 -22.122 1.00 87.50 88 LYS A CA 1
ATOM 746 C C . LYS A 1 88 ? 34.219 15.316 -20.921 1.00 87.50 88 LYS A C 1
ATOM 748 O O . LYS A 1 88 ? 34.658 16.447 -20.730 1.00 87.50 88 LYS A O 1
ATOM 753 N N . ILE A 1 89 ? 33.429 14.678 -20.067 1.00 84.25 89 ILE A N 1
ATOM 754 C CA . ILE A 1 89 ? 33.020 15.261 -18.794 1.00 84.25 89 ILE A CA 1
ATOM 755 C C . ILE A 1 89 ? 33.537 14.391 -17.666 1.00 84.25 89 ILE A C 1
ATOM 757 O O . ILE A 1 89 ? 32.988 13.334 -17.380 1.00 84.25 89 ILE A O 1
ATOM 761 N N . ASP A 1 90 ? 34.618 14.849 -17.048 1.00 75.94 90 ASP A N 1
ATOM 762 C CA . ASP A 1 90 ? 35.235 14.208 -15.893 1.00 75.94 90 ASP A CA 1
ATOM 763 C C . ASP A 1 90 ? 34.741 14.927 -14.642 1.00 75.94 90 ASP A C 1
ATOM 765 O O . ASP A 1 90 ? 35.098 16.079 -14.421 1.00 75.94 90 ASP A O 1
ATOM 769 N N . TYR A 1 91 ? 33.844 14.295 -13.891 1.00 72.19 91 TYR A N 1
ATOM 770 C CA . TYR A 1 91 ? 33.193 14.921 -12.745 1.00 72.19 91 TYR A CA 1
ATOM 771 C C . TYR A 1 91 ? 33.800 14.438 -11.435 1.00 72.19 91 TYR A C 1
ATOM 773 O O . TYR A 1 91 ? 33.733 13.245 -11.116 1.00 72.19 91 TYR A O 1
ATOM 781 N N . GLN A 1 92 ? 34.304 15.376 -10.634 1.00 68.62 92 GLN A N 1
ATOM 782 C CA . GLN A 1 92 ? 34.675 15.141 -9.243 1.00 68.62 92 GLN A CA 1
ATOM 783 C C . GLN A 1 92 ? 33.603 15.667 -8.280 1.00 68.62 92 GLN A C 1
ATOM 785 O O . GLN A 1 92 ? 32.896 16.643 -8.543 1.00 68.62 92 GLN A O 1
ATOM 790 N N . ARG A 1 93 ? 33.467 15.005 -7.125 1.00 60.72 93 ARG A N 1
ATOM 791 C CA . ARG A 1 93 ? 32.480 15.382 -6.103 1.00 60.72 93 ARG A CA 1
ATOM 792 C C . ARG A 1 93 ? 32.749 16.813 -5.622 1.00 60.72 93 ARG A C 1
ATOM 794 O O . ARG A 1 93 ? 33.819 17.083 -5.090 1.00 60.72 93 ARG A O 1
ATOM 801 N N . GLY A 1 94 ? 31.766 17.700 -5.780 1.00 62.06 94 GLY A N 1
ATOM 802 C CA . GLY A 1 94 ? 31.867 19.121 -5.416 1.00 62.06 94 GLY A CA 1
ATOM 803 C C . GLY A 1 94 ? 32.092 20.073 -6.596 1.00 62.06 94 GLY A C 1
ATOM 804 O O . GLY A 1 94 ? 31.962 21.283 -6.424 1.00 62.06 94 GLY A O 1
ATOM 805 N N . GLU A 1 95 ? 32.359 19.559 -7.799 1.00 72.38 95 GLU A N 1
ATOM 806 C CA . GLU A 1 95 ? 32.423 20.383 -9.008 1.00 72.38 95 GLU A CA 1
ATOM 807 C C . GLU A 1 95 ? 31.021 20.761 -9.514 1.00 72.38 95 GLU A C 1
ATOM 809 O O . GLU A 1 95 ? 30.014 20.117 -9.198 1.00 72.38 95 GLU A O 1
ATOM 814 N N . ASN A 1 96 ? 30.937 21.821 -10.322 1.00 80.06 96 ASN A N 1
ATOM 815 C CA . ASN A 1 96 ? 29.691 22.234 -10.959 1.00 80.06 96 ASN A CA 1
ATOM 816 C C . ASN A 1 96 ? 29.602 21.646 -12.375 1.00 80.06 96 ASN A C 1
ATOM 818 O O . ASN A 1 96 ? 30.050 22.253 -13.346 1.00 80.06 96 ASN A O 1
ATOM 822 N N . LEU A 1 97 ? 28.984 20.467 -12.469 1.00 84.00 97 LEU A N 1
ATOM 823 C CA . LEU A 1 97 ? 28.807 19.711 -13.711 1.00 84.00 97 LEU A CA 1
ATOM 824 C C . LEU A 1 97 ? 28.162 20.532 -14.841 1.00 84.00 97 LEU A C 1
ATOM 826 O O . LEU A 1 97 ? 28.569 20.424 -15.996 1.00 84.00 97 LEU A O 1
ATOM 830 N N . GLU A 1 98 ? 27.171 21.366 -14.515 1.00 87.44 98 GLU A N 1
ATOM 831 C CA . GLU A 1 98 ? 26.472 22.193 -15.503 1.00 87.44 98 GLU A CA 1
ATOM 832 C C . GLU A 1 98 ? 27.378 23.275 -16.093 1.00 87.44 98 GLU A C 1
ATOM 834 O O . GLU A 1 98 ? 27.284 23.571 -17.284 1.00 87.44 98 GLU A O 1
ATOM 839 N N . ASN A 1 99 ? 28.263 23.862 -15.284 1.00 87.75 99 ASN A N 1
ATOM 840 C CA . ASN A 1 99 ? 29.226 24.849 -15.767 1.00 87.75 99 ASN A CA 1
ATOM 841 C C . ASN A 1 99 ? 30.275 24.201 -16.672 1.00 87.75 99 ASN A C 1
ATOM 843 O O . ASN A 1 99 ? 30.520 24.718 -17.760 1.00 87.75 99 ASN A O 1
ATOM 847 N N . THR A 1 100 ? 30.820 23.045 -16.287 1.00 87.94 100 THR A N 1
ATOM 848 C CA . THR A 1 100 ? 31.764 22.300 -17.134 1.00 87.94 100 THR A CA 1
ATOM 849 C C . THR A 1 100 ? 31.130 21.950 -18.481 1.00 87.94 100 THR A C 1
ATOM 851 O O . THR A 1 100 ? 31.695 22.236 -19.534 1.00 87.94 100 THR A O 1
ATOM 854 N N . LEU A 1 101 ? 29.906 21.409 -18.469 1.00 90.81 101 LEU A N 1
ATOM 855 C CA . LEU A 1 101 ? 29.166 21.091 -19.691 1.00 90.81 101 LEU A CA 1
ATOM 856 C C . LEU A 1 101 ? 28.910 22.345 -20.547 1.00 90.81 101 LEU A C 1
ATOM 858 O O . LEU A 1 101 ? 29.063 22.300 -21.766 1.00 90.81 101 LEU A O 1
ATOM 862 N N . ARG A 1 102 ? 28.559 23.477 -19.923 1.00 93.62 102 ARG A N 1
ATOM 863 C CA . ARG A 1 102 ? 28.364 24.764 -20.605 1.00 93.62 102 ARG A CA 1
ATOM 864 C C . ARG A 1 102 ? 29.613 25.203 -21.361 1.00 93.62 102 ARG A C 1
ATOM 866 O O . ARG A 1 102 ? 29.505 25.598 -22.523 1.00 93.62 102 ARG A O 1
ATOM 873 N N . GLU A 1 103 ? 30.765 25.167 -20.702 1.00 91.62 103 GLU A N 1
ATOM 874 C CA . GLU A 1 103 ? 32.040 25.583 -21.283 1.00 91.62 103 GLU A CA 1
ATOM 875 C C . GLU A 1 103 ? 32.426 24.698 -22.465 1.00 91.62 103 GLU A C 1
ATOM 877 O O . GLU A 1 103 ? 32.717 25.221 -23.539 1.00 91.62 103 GLU A O 1
ATOM 882 N N . GLU A 1 104 ? 32.363 23.376 -22.306 1.00 91.81 104 GLU A N 1
ATOM 883 C CA . GLU A 1 104 ? 32.741 22.433 -23.363 1.00 91.81 104 GLU A CA 1
ATOM 884 C C . GLU A 1 104 ? 31.818 22.518 -24.587 1.00 91.81 104 GLU A C 1
ATOM 886 O O . GLU A 1 104 ? 32.291 22.560 -25.724 1.00 91.81 104 GLU A O 1
ATOM 891 N N . LEU A 1 105 ? 30.503 22.643 -24.378 1.00 93.56 105 LEU A N 1
ATOM 892 C CA . LEU A 1 105 ? 29.551 22.850 -25.473 1.00 93.56 105 LEU A CA 1
ATOM 893 C C . LEU A 1 105 ? 29.805 24.173 -26.207 1.00 93.56 105 LEU A C 1
ATOM 895 O O . LEU A 1 105 ? 29.791 24.214 -27.437 1.00 93.56 105 LEU A O 1
ATOM 899 N N . THR A 1 106 ? 30.074 25.252 -25.468 1.00 92.56 106 THR A N 1
ATOM 900 C CA . THR A 1 106 ? 30.334 26.570 -26.067 1.00 92.56 106 THR A CA 1
ATOM 901 C C . THR A 1 106 ? 31.654 26.572 -26.842 1.00 92.56 106 THR A C 1
ATOM 903 O O . THR A 1 106 ? 31.700 27.101 -27.950 1.00 92.56 106 THR A O 1
ATOM 906 N N . LYS A 1 107 ? 32.709 25.922 -26.320 1.00 92.50 107 LYS A N 1
ATOM 907 C CA . LYS A 1 107 ? 33.992 25.727 -27.027 1.00 92.50 107 LYS A CA 1
ATOM 908 C C . LYS A 1 107 ? 33.812 24.964 -28.340 1.00 92.50 107 LYS A C 1
ATOM 910 O O . LYS A 1 107 ? 34.465 25.293 -29.324 1.00 92.50 107 LYS A O 1
ATOM 915 N N . MET A 1 108 ? 32.913 23.979 -28.364 1.00 90.44 108 MET A N 1
ATOM 916 C CA . MET A 1 108 ? 32.568 23.225 -29.575 1.00 90.44 108 MET A CA 1
ATOM 917 C C . MET A 1 108 ? 31.687 24.005 -30.560 1.00 90.44 108 MET A C 1
ATOM 919 O O . MET A 1 108 ? 31.523 23.562 -31.693 1.00 90.44 108 MET A O 1
ATOM 923 N N . GLY A 1 109 ? 31.150 25.164 -30.166 1.00 92.44 109 GLY A N 1
ATOM 924 C CA . GLY A 1 109 ? 30.346 26.035 -31.025 1.00 92.44 109 GLY A CA 1
ATOM 925 C C . GLY A 1 109 ? 28.831 25.868 -30.883 1.00 92.44 109 GLY A C 1
ATOM 926 O O . GLY A 1 109 ? 28.087 26.392 -31.711 1.00 92.44 109 GLY A O 1
ATOM 927 N N . PHE A 1 110 ? 28.342 25.169 -29.852 1.00 94.06 110 PHE A N 1
ATOM 928 C CA . PHE A 1 110 ? 26.906 25.111 -29.575 1.00 94.06 110 PHE A CA 1
ATOM 929 C C . PHE A 1 110 ? 26.381 26.462 -29.078 1.00 94.06 110 PHE A C 1
ATOM 931 O O . PHE A 1 110 ? 26.968 27.102 -28.205 1.00 94.06 110 PHE A O 1
ATOM 938 N N . ILE A 1 111 ? 25.214 26.861 -29.585 1.00 92.56 111 ILE A N 1
ATOM 939 C CA . ILE A 1 111 ? 24.488 28.039 -29.108 1.00 92.56 111 ILE A CA 1
ATOM 940 C C . ILE A 1 111 ? 23.484 27.589 -28.049 1.00 92.56 111 ILE A C 1
ATOM 942 O O . ILE A 1 111 ? 22.539 26.858 -28.336 1.00 92.56 111 ILE A O 1
ATOM 946 N N . LEU A 1 112 ? 23.671 28.055 -26.816 1.00 93.38 112 LEU A N 1
ATOM 947 C CA . LEU A 1 112 ? 22.817 27.686 -25.691 1.00 93.38 112 LEU A CA 1
ATOM 948 C C . LEU A 1 112 ? 21.584 28.592 -25.632 1.00 93.38 112 LEU A C 1
ATOM 950 O O . LEU A 1 112 ? 21.641 29.707 -25.112 1.00 93.38 112 LEU A O 1
ATOM 954 N N . LYS A 1 113 ? 20.450 28.108 -26.150 1.00 93.19 113 LYS A N 1
ATOM 955 C CA . LYS A 1 113 ? 19.171 28.826 -26.099 1.00 93.19 113 LYS A CA 1
ATOM 956 C C . LYS A 1 113 ? 18.282 28.245 -25.007 1.00 93.19 113 LYS A C 1
ATOM 958 O O . LYS A 1 113 ? 17.549 27.275 -25.217 1.00 93.19 113 LYS A O 1
ATOM 963 N N . LYS A 1 114 ? 18.334 28.874 -23.832 1.00 93.31 114 LYS A N 1
ATOM 964 C CA . LYS A 1 114 ? 17.525 28.470 -22.681 1.00 93.31 114 LYS A CA 1
ATOM 965 C C . LYS A 1 114 ? 16.031 28.549 -23.014 1.00 93.31 114 LYS A C 1
ATOM 967 O O . LYS A 1 114 ? 15.533 29.614 -23.377 1.00 93.31 114 LYS A O 1
ATOM 972 N N . LYS A 1 115 ? 15.328 27.428 -22.862 1.00 91.69 115 LYS A N 1
ATOM 973 C CA . LYS A 1 115 ? 13.869 27.352 -22.922 1.00 91.69 115 LYS A CA 1
ATOM 974 C C . LYS A 1 115 ? 13.263 28.189 -21.805 1.00 91.69 115 LYS A C 1
ATOM 976 O O . LYS A 1 115 ? 13.775 28.238 -20.684 1.00 91.69 115 LYS A O 1
ATOM 981 N N . THR A 1 116 ? 12.148 28.829 -22.108 1.00 91.56 116 THR A N 1
ATOM 982 C CA . THR A 1 116 ? 11.313 29.468 -21.099 1.00 91.56 116 THR A CA 1
ATOM 983 C C . THR A 1 116 ? 10.709 28.412 -20.171 1.00 91.56 116 THR A C 1
ATOM 985 O O . THR A 1 116 ? 10.511 27.253 -20.546 1.00 91.56 116 THR A O 1
ATOM 988 N N . ASN A 1 117 ? 10.356 28.818 -18.951 1.00 84.69 117 ASN A N 1
ATOM 989 C CA . ASN A 1 117 ? 9.680 27.921 -18.013 1.00 84.69 117 ASN A CA 1
ATOM 990 C C . ASN A 1 117 ? 8.338 27.411 -18.565 1.00 84.69 117 ASN A C 1
ATOM 992 O O . ASN A 1 117 ? 7.958 26.289 -18.257 1.00 84.69 117 ASN A O 1
ATOM 996 N N . ILE A 1 118 ? 7.649 28.199 -19.402 1.00 84.31 118 ILE A N 1
ATOM 997 C CA . ILE A 1 118 ? 6.379 27.810 -20.036 1.00 84.31 118 ILE A CA 1
ATOM 998 C C . ILE A 1 118 ? 6.603 26.680 -21.047 1.00 84.31 118 ILE A C 1
ATOM 1000 O O . ILE A 1 118 ? 5.851 25.712 -21.051 1.00 84.31 118 ILE A O 1
ATOM 1004 N N . GLU A 1 119 ? 7.655 26.752 -21.866 1.00 85.75 119 GLU A N 1
ATOM 1005 C CA . GLU A 1 119 ? 7.990 25.680 -22.816 1.00 85.75 119 GLU A CA 1
ATOM 1006 C C . GLU A 1 119 ? 8.363 24.377 -22.099 1.00 85.75 119 GLU A C 1
ATOM 1008 O O . GLU A 1 119 ? 7.930 23.299 -22.504 1.00 85.75 119 GLU A O 1
ATOM 1013 N N . ILE A 1 120 ? 9.142 24.472 -21.015 1.00 84.50 120 ILE A N 1
ATOM 1014 C CA . ILE A 1 120 ? 9.496 23.311 -20.188 1.00 84.50 120 ILE A CA 1
ATOM 1015 C C . ILE A 1 120 ? 8.238 22.716 -19.553 1.00 84.50 120 ILE A C 1
ATOM 1017 O O . ILE A 1 120 ? 8.019 21.510 -19.648 1.00 84.50 120 ILE A O 1
ATOM 1021 N N . TYR A 1 121 ? 7.410 23.566 -18.944 1.00 79.06 121 TYR A N 1
ATOM 1022 C CA . TYR A 1 121 ? 6.179 23.168 -18.277 1.00 79.06 121 TYR A CA 1
ATOM 1023 C C . TYR A 1 121 ? 5.214 22.476 -19.238 1.00 79.06 121 TYR A C 1
ATOM 1025 O O . TYR A 1 121 ? 4.798 21.363 -18.946 1.00 79.06 121 TYR A O 1
ATOM 1033 N N . ASN A 1 122 ? 4.945 23.062 -20.408 1.00 80.06 122 ASN A N 1
ATOM 1034 C CA . ASN A 1 122 ? 4.037 22.494 -21.407 1.00 80.06 122 ASN A CA 1
ATOM 1035 C C . ASN A 1 122 ? 4.492 21.120 -21.919 1.00 80.06 122 ASN A C 1
ATOM 1037 O O . ASN A 1 122 ? 3.649 20.287 -22.227 1.00 80.06 122 ASN A O 1
ATOM 1041 N N . ARG A 1 123 ? 5.806 20.855 -21.988 1.00 77.12 123 ARG A N 1
ATOM 1042 C CA . ARG A 1 123 ? 6.314 19.521 -22.354 1.00 77.12 123 ARG A CA 1
ATOM 1043 C C . ARG A 1 123 ? 6.146 18.503 -21.225 1.00 77.12 123 ARG A C 1
ATOM 1045 O O . ARG A 1 123 ? 5.891 17.338 -21.498 1.00 77.12 123 ARG A O 1
ATOM 1052 N N . ILE A 1 124 ? 6.318 18.920 -19.970 1.00 75.25 124 ILE A N 1
ATOM 1053 C CA . ILE A 1 124 ? 6.077 18.052 -18.803 1.00 75.25 124 ILE A CA 1
ATOM 1054 C C . ILE A 1 124 ? 4.578 17.758 -18.664 1.00 75.25 124 ILE A C 1
ATOM 1056 O O . ILE A 1 124 ? 4.196 16.657 -18.289 1.00 75.25 124 ILE A O 1
ATOM 1060 N N . LEU A 1 125 ? 3.738 18.733 -19.000 1.00 71.75 125 LEU A N 1
ATOM 1061 C CA . LEU A 1 125 ? 2.280 18.682 -18.951 1.00 71.75 125 LEU A CA 1
ATOM 1062 C C . LEU A 1 125 ? 1.621 17.777 -19.994 1.00 71.75 125 LEU A C 1
ATOM 1064 O O . LEU A 1 125 ? 0.409 17.893 -20.145 1.00 71.75 125 LEU A O 1
ATOM 1068 N N . ASP A 1 126 ? 2.366 16.930 -20.717 1.00 66.06 126 ASP A N 1
ATOM 1069 C CA . ASP A 1 126 ? 1.772 15.990 -21.673 1.00 66.06 126 ASP A CA 1
ATOM 1070 C C . ASP A 1 126 ? 0.500 15.387 -21.056 1.00 66.06 126 ASP A C 1
ATOM 1072 O O . ASP A 1 126 ? 0.553 14.798 -19.977 1.00 66.06 126 ASP A O 1
ATOM 1076 N N . ASN A 1 127 ? -0.658 15.651 -21.672 1.00 57.38 127 ASN A N 1
ATOM 1077 C CA . ASN A 1 127 ? -1.978 15.391 -21.081 1.00 57.38 127 ASN A CA 1
ATOM 1078 C C . ASN A 1 127 ? -2.280 13.884 -20.972 1.00 57.38 127 ASN A C 1
ATOM 1080 O O . ASN A 1 127 ? -3.399 13.494 -20.650 1.00 57.38 127 ASN A O 1
ATOM 1084 N N . ASN A 1 128 ? -1.297 13.040 -21.270 1.00 63.38 128 ASN A N 1
ATOM 1085 C CA . ASN A 1 128 ? -1.319 11.617 -21.022 1.00 63.38 128 ASN A CA 1
ATOM 1086 C C . ASN A 1 128 ? -1.212 11.332 -19.514 1.00 63.38 128 ASN A C 1
ATOM 1088 O O . ASN A 1 128 ? -0.346 11.872 -18.826 1.00 63.38 128 ASN A O 1
ATOM 1092 N N . GLU A 1 129 ? -2.050 10.431 -19.008 1.00 53.12 129 GLU A N 1
ATOM 1093 C CA . GLU A 1 129 ? -2.064 9.985 -17.608 1.00 53.12 129 GLU A CA 1
ATOM 1094 C C . GLU A 1 129 ? -0.714 9.408 -17.140 1.00 53.12 129 GLU A C 1
ATOM 1096 O O . GLU A 1 129 ? -0.393 9.453 -15.953 1.00 53.12 129 GLU A O 1
ATOM 1101 N N . VAL A 1 130 ? 0.129 8.950 -18.073 1.00 57.50 130 VAL A N 1
ATOM 1102 C CA . VAL A 1 130 ? 1.493 8.452 -17.811 1.00 57.50 130 VAL A CA 1
ATOM 1103 C C . VAL A 1 130 ? 2.516 9.593 -17.627 1.00 57.50 130 VAL A C 1
ATOM 1105 O O . VAL A 1 130 ? 3.692 9.350 -17.334 1.00 57.50 130 VAL A O 1
ATOM 1108 N N . SER A 1 131 ? 2.107 10.859 -17.774 1.00 67.44 131 SER A N 1
ATOM 1109 C CA . SER A 1 131 ? 2.982 12.001 -17.511 1.00 67.44 131 SER A CA 1
ATOM 1110 C C . SER A 1 131 ? 3.492 11.974 -16.073 1.00 67.44 131 SER A C 1
ATOM 1112 O O . SER A 1 131 ? 2.728 11.843 -15.118 1.00 67.44 131 SER A O 1
ATOM 1114 N N . GLN A 1 132 ? 4.800 12.193 -15.908 1.00 69.88 132 GLN A N 1
ATOM 1115 C CA . GLN A 1 132 ? 5.465 12.311 -14.603 1.00 69.88 132 GLN A CA 1
ATOM 1116 C C . GLN A 1 132 ? 4.855 13.411 -13.718 1.00 69.88 132 GLN A C 1
ATOM 1118 O O . GLN A 1 132 ? 5.063 13.411 -12.503 1.00 69.88 132 GLN A O 1
ATOM 1123 N N . LEU A 1 133 ? 4.084 14.335 -14.302 1.00 76.75 133 LEU A N 1
ATOM 1124 C CA . LEU A 1 133 ? 3.374 15.360 -13.555 1.00 76.75 133 LEU A CA 1
ATOM 1125 C C . LEU A 1 133 ? 2.298 14.777 -12.635 1.00 76.75 133 LEU A C 1
ATOM 1127 O O . LEU A 1 133 ? 2.170 15.255 -11.511 1.00 76.75 133 LEU A O 1
ATOM 1131 N N . PHE A 1 134 ? 1.538 13.768 -13.074 1.00 75.62 134 PHE A N 1
ATOM 1132 C CA . PHE A 1 134 ? 0.443 13.210 -12.273 1.00 75.62 134 PHE A CA 1
ATOM 1133 C C . PHE A 1 134 ? 0.957 12.496 -11.013 1.00 75.62 134 PHE A C 1
ATOM 1135 O O . PHE A 1 134 ? 0.533 12.880 -9.920 1.00 75.62 134 PHE A O 1
ATOM 1142 N N . PRO A 1 135 ? 1.952 11.586 -11.090 1.00 76.06 135 PRO A N 1
ATOM 1143 C CA . PRO A 1 135 ? 2.577 11.025 -9.896 1.00 76.06 135 PRO A CA 1
ATOM 1144 C C . PRO A 1 135 ? 3.207 12.087 -8.988 1.00 76.06 135 PRO A C 1
ATOM 1146 O O . PRO A 1 135 ? 3.120 11.978 -7.767 1.00 76.06 135 PRO A O 1
ATOM 1149 N N . PHE A 1 136 ? 3.828 13.131 -9.553 1.00 81.25 136 PHE A N 1
ATOM 1150 C CA . PHE A 1 136 ? 4.415 14.210 -8.753 1.00 81.25 136 PHE A CA 1
ATOM 1151 C C . PHE A 1 136 ? 3.350 15.061 -8.045 1.00 81.25 136 PHE A C 1
ATOM 1153 O O . PHE A 1 136 ? 3.512 15.405 -6.874 1.00 81.25 136 PHE A O 1
ATOM 1160 N N . ARG A 1 137 ? 2.236 15.360 -8.720 1.00 83.81 137 ARG A N 1
ATOM 1161 C CA . ARG A 1 137 ? 1.057 16.015 -8.140 1.00 83.81 137 ARG A CA 1
ATOM 1162 C C . ARG A 1 137 ? 0.505 15.192 -6.979 1.00 83.81 137 ARG A C 1
ATOM 1164 O O . ARG A 1 137 ? 0.293 15.737 -5.900 1.00 83.81 137 ARG A O 1
ATOM 1171 N N . ASP A 1 138 ? 0.302 13.895 -7.186 1.00 81.19 138 ASP A N 1
ATOM 1172 C CA . ASP A 1 138 ? -0.254 13.000 -6.168 1.00 81.19 138 ASP A CA 1
ATOM 1173 C C . ASP A 1 138 ? 0.695 12.864 -4.973 1.00 81.19 138 ASP A C 1
ATOM 1175 O O . ASP A 1 138 ? 0.261 12.889 -3.819 1.00 81.19 138 ASP A O 1
ATOM 1179 N N . PHE A 1 139 ? 2.007 12.836 -5.231 1.00 84.06 139 PHE A N 1
ATOM 1180 C CA . PHE A 1 139 ? 3.023 12.939 -4.190 1.00 84.06 139 PHE A CA 1
ATOM 1181 C C . PHE A 1 139 ? 2.884 14.238 -3.384 1.00 84.06 139 PHE A C 1
ATOM 1183 O O . PHE A 1 139 ? 2.804 14.178 -2.157 1.00 84.06 139 PHE A O 1
ATOM 1190 N N . LEU A 1 140 ? 2.793 15.401 -4.035 1.00 87.50 140 LEU A N 1
ATOM 1191 C CA . LEU A 1 140 ? 2.619 16.680 -3.339 1.00 87.50 140 LEU A CA 1
ATOM 1192 C C . LEU A 1 140 ? 1.325 16.719 -2.514 1.00 87.50 140 LEU A C 1
ATOM 1194 O O . LEU A 1 140 ? 1.353 17.194 -1.379 1.00 87.50 140 LEU A O 1
ATOM 1198 N N . TYR A 1 141 ? 0.215 16.182 -3.028 1.00 86.06 141 TYR A N 1
ATOM 1199 C CA . TYR A 1 141 ? -1.021 16.069 -2.251 1.00 86.06 141 TYR A CA 1
ATOM 1200 C C . TYR A 1 141 ? -0.859 15.164 -1.029 1.00 86.06 141 TYR A C 1
ATOM 1202 O O . TYR A 1 141 ? -1.291 15.549 0.054 1.00 86.06 141 TYR A O 1
ATOM 1210 N N . SER A 1 142 ? -0.175 14.023 -1.160 1.00 82.44 142 SER A N 1
ATOM 1211 C CA . SER A 1 142 ? 0.110 13.141 -0.018 1.00 82.44 142 SER A CA 1
ATOM 1212 C C . SER A 1 142 ? 0.955 13.835 1.058 1.00 82.44 142 SER A C 1
ATOM 1214 O O . SER A 1 142 ? 0.732 13.650 2.254 1.00 82.44 142 SER A O 1
ATOM 1216 N N . VAL A 1 143 ? 1.893 14.694 0.644 1.00 85.88 143 VAL A N 1
ATOM 1217 C CA . VAL A 1 143 ? 2.720 15.491 1.552 1.00 85.88 143 VAL A CA 1
ATOM 1218 C C . VAL A 1 143 ? 1.882 16.540 2.283 1.00 85.88 143 VAL A C 1
ATOM 1220 O O . VAL A 1 143 ? 2.009 16.676 3.500 1.00 85.88 143 VAL A O 1
ATOM 1223 N N . ILE A 1 144 ? 1.012 17.260 1.567 1.00 88.38 144 ILE A N 1
ATOM 1224 C CA . ILE A 1 144 ? 0.098 18.237 2.174 1.00 88.38 144 ILE A CA 1
ATOM 1225 C C . ILE A 1 144 ? -0.852 17.559 3.156 1.00 88.38 144 ILE A C 1
ATOM 1227 O O . ILE A 1 144 ? -1.031 18.068 4.260 1.00 88.38 144 ILE A O 1
ATOM 1231 N N . ASP A 1 145 ? -1.433 16.419 2.789 1.00 84.31 145 ASP A N 1
ATOM 1232 C CA . ASP A 1 145 ? -2.330 15.689 3.680 1.00 84.31 145 ASP A CA 1
ATOM 1233 C C . ASP A 1 145 ? -1.606 15.237 4.958 1.00 84.31 145 ASP A C 1
ATOM 1235 O O . ASP A 1 145 ? -2.108 15.448 6.062 1.00 84.31 145 ASP A O 1
ATOM 1239 N N . GLY A 1 146 ? -0.365 14.751 4.833 1.00 81.62 146 GLY A N 1
ATOM 1240 C CA . GLY A 1 146 ? 0.496 14.441 5.977 1.00 81.62 146 GLY A CA 1
ATOM 1241 C C . GLY A 1 146 ? 0.784 15.653 6.874 1.00 81.62 146 GLY A C 1
ATOM 1242 O O . GLY A 1 146 ? 0.719 15.539 8.098 1.00 81.62 146 GLY A O 1
ATOM 1243 N N . ILE A 1 147 ? 1.043 16.832 6.288 1.00 86.88 147 ILE A N 1
ATOM 1244 C CA . ILE A 1 147 ? 1.199 18.091 7.040 1.00 86.88 147 ILE A CA 1
ATOM 1245 C C . ILE A 1 147 ? -0.094 18.424 7.793 1.00 86.88 147 ILE A C 1
ATOM 1247 O O . ILE A 1 147 ? -0.046 18.749 8.978 1.00 86.88 147 ILE A O 1
ATOM 1251 N N . LYS A 1 148 ? -1.244 18.385 7.111 1.00 87.38 148 LYS A N 1
ATOM 1252 C CA . LYS A 1 148 ? -2.528 18.877 7.637 1.00 87.38 148 LYS A CA 1
ATOM 1253 C C . LYS A 1 148 ? -3.162 17.946 8.665 1.00 87.38 148 LYS A C 1
ATOM 1255 O O . LYS A 1 148 ? -3.814 18.455 9.572 1.00 87.38 148 LYS A O 1
ATOM 1260 N N . SER A 1 149 ? -2.922 16.643 8.547 1.00 80.69 149 SER A N 1
ATOM 1261 C CA . SER A 1 149 ? -3.364 15.597 9.482 1.00 80.69 149 SER A CA 1
ATOM 1262 C C . SER A 1 149 ? -2.431 15.417 10.688 1.00 80.69 149 SER A C 1
ATOM 1264 O O . SER A 1 149 ? -2.617 14.511 11.502 1.00 80.69 149 SER A O 1
ATOM 1266 N N . SER A 1 150 ? -1.372 16.226 10.785 1.00 79.56 150 SER A N 1
ATOM 1267 C CA . SER A 1 150 ? -0.431 16.192 11.900 1.00 79.56 150 SER A CA 1
ATOM 1268 C C . SER A 1 150 ? -0.832 17.172 12.998 1.00 79.56 150 SER A C 1
ATOM 1270 O O . SER A 1 150 ? -1.091 18.351 12.740 1.00 79.56 150 SER A O 1
ATOM 1272 N N . LYS A 1 151 ? -0.701 16.747 14.261 1.00 77.31 151 LYS A N 1
ATOM 1273 C CA . LYS A 1 151 ? -0.793 17.642 15.431 1.00 77.31 151 LYS A CA 1
ATOM 1274 C C . LYS A 1 151 ? 0.145 18.849 15.346 1.00 77.31 151 LYS A C 1
ATOM 1276 O O . LYS A 1 151 ? -0.144 19.908 15.898 1.00 77.31 151 LYS A O 1
ATOM 1281 N N . ASN A 1 152 ? 1.256 18.703 14.622 1.00 82.62 152 ASN A N 1
ATOM 1282 C CA . ASN A 1 152 ? 2.261 19.741 14.440 1.00 82.62 152 ASN A CA 1
ATOM 1283 C C . ASN A 1 152 ? 2.016 20.608 13.194 1.00 82.62 152 ASN A C 1
ATOM 1285 O O . ASN A 1 152 ? 2.905 21.365 12.808 1.00 82.62 152 ASN A O 1
ATOM 1289 N N . ARG A 1 153 ? 0.837 20.549 12.556 1.00 86.88 153 ARG A N 1
ATOM 1290 C CA . ARG A 1 153 ? 0.543 21.272 11.302 1.00 86.88 153 ARG A CA 1
ATOM 1291 C C . ARG A 1 153 ? 0.883 22.768 11.319 1.00 86.88 153 ARG A C 1
ATOM 1293 O O . ARG A 1 153 ? 1.249 23.325 10.288 1.00 86.88 153 ARG A O 1
ATOM 1300 N N . LYS A 1 154 ? 0.768 23.431 12.479 1.00 87.50 154 LYS A N 1
ATOM 1301 C CA . LYS A 1 154 ? 1.100 24.862 12.643 1.00 87.50 154 LYS A CA 1
ATOM 1302 C C . LYS A 1 154 ? 2.602 25.137 12.659 1.00 87.50 154 LYS A C 1
ATOM 1304 O O . LYS A 1 154 ? 3.021 26.213 12.250 1.00 87.50 154 LYS A O 1
ATOM 1309 N N . ASP A 1 155 ? 3.391 24.177 13.129 1.00 89.81 155 ASP A N 1
ATOM 1310 C CA . ASP A 1 155 ? 4.839 24.295 13.320 1.00 89.81 155 ASP A CA 1
ATOM 1311 C C . ASP A 1 155 ? 5.632 23.397 12.356 1.00 89.81 155 ASP A C 1
ATOM 1313 O O . ASP A 1 155 ? 6.847 23.261 12.503 1.00 89.81 155 ASP A O 1
ATOM 1317 N N . TYR A 1 156 ? 4.969 22.817 11.347 1.00 90.06 156 TYR A N 1
ATOM 1318 C CA . TYR A 1 156 ? 5.575 21.952 10.330 1.00 90.06 156 TYR A CA 1
ATOM 1319 C C . TYR A 1 156 ? 6.869 22.552 9.763 1.00 90.06 156 TYR A C 1
ATOM 1321 O O . TYR A 1 156 ? 7.897 21.880 9.749 1.00 90.06 156 TYR A O 1
ATOM 1329 N N . SER A 1 157 ? 6.846 23.826 9.362 1.00 92.19 157 SER A N 1
ATOM 1330 C CA . SER A 1 157 ? 8.003 24.509 8.772 1.00 92.19 157 SER A CA 1
ATOM 1331 C C . SER A 1 157 ? 9.203 24.545 9.721 1.00 92.19 157 SER A C 1
ATOM 1333 O O . SER A 1 157 ? 10.332 24.267 9.320 1.00 92.19 157 SER A O 1
ATOM 1335 N N . LYS A 1 158 ? 8.965 24.820 11.010 1.00 92.25 158 LYS A N 1
ATOM 1336 C CA . LYS A 1 158 ? 10.013 24.818 12.040 1.00 92.25 158 LYS A CA 1
ATOM 1337 C C . LYS A 1 158 ? 10.579 23.418 12.252 1.00 92.25 158 LYS A C 1
ATOM 1339 O O . LYS A 1 158 ? 11.789 23.272 12.395 1.00 92.25 158 LYS A O 1
ATOM 1344 N N . LEU A 1 159 ? 9.722 22.397 12.281 1.00 90.62 159 LEU A N 1
ATOM 1345 C CA . LEU A 1 159 ? 10.158 21.011 12.450 1.00 90.62 159 LEU A CA 1
ATOM 1346 C C . LEU A 1 159 ? 10.937 20.497 11.239 1.00 90.62 159 LEU A C 1
ATOM 1348 O O . LEU A 1 159 ? 11.931 19.799 11.418 1.00 90.62 159 LEU A O 1
ATOM 1352 N N . ALA A 1 160 ? 10.537 20.893 10.033 1.00 91.69 160 ALA A N 1
ATOM 1353 C CA . ALA A 1 160 ? 11.248 20.586 8.802 1.00 91.69 160 ALA A CA 1
ATOM 1354 C C . ALA A 1 160 ? 12.664 21.162 8.807 1.00 91.69 160 ALA A C 1
ATOM 1356 O O . ALA A 1 160 ? 13.630 20.424 8.628 1.00 91.69 160 ALA A O 1
ATOM 1357 N N . VAL A 1 161 ? 12.801 22.452 9.123 1.00 92.12 161 VAL A N 1
ATOM 1358 C CA . VAL A 1 161 ? 14.114 23.095 9.268 1.00 92.12 161 VAL A CA 1
ATOM 1359 C C . VAL A 1 161 ? 14.933 22.437 10.380 1.00 92.12 161 VAL A C 1
ATOM 1361 O O . VAL A 1 161 ? 16.120 22.177 10.199 1.00 92.12 161 VAL A O 1
ATOM 1364 N N . LYS A 1 162 ? 14.309 22.114 11.522 1.00 91.94 162 LYS A N 1
ATOM 1365 C CA . LYS A 1 162 ? 14.982 21.408 12.619 1.00 91.94 162 LYS A CA 1
ATOM 1366 C C . LYS A 1 162 ? 15.549 20.068 12.153 1.00 91.94 162 LYS A C 1
ATOM 1368 O O . LYS A 1 162 ? 16.705 19.802 12.448 1.00 91.94 162 LYS A O 1
ATOM 1373 N N . TYR A 1 163 ? 14.766 19.258 11.441 1.00 90.31 163 TYR A N 1
ATOM 1374 C CA . TYR A 1 163 ? 15.213 17.971 10.907 1.00 90.31 163 TYR A CA 1
ATOM 1375 C C . TYR A 1 163 ? 16.395 18.140 9.946 1.00 90.31 163 TYR A C 1
ATOM 1377 O O . TYR A 1 163 ? 17.418 17.485 10.126 1.00 90.31 163 TYR A O 1
ATOM 1385 N N . ILE A 1 164 ? 16.297 19.063 8.984 1.00 91.25 164 ILE A N 1
ATOM 1386 C CA . ILE A 1 164 ? 17.369 19.313 8.006 1.00 91.25 164 ILE A CA 1
ATOM 1387 C C . ILE A 1 164 ? 18.676 19.679 8.718 1.00 91.25 164 ILE A C 1
ATOM 1389 O O . ILE A 1 164 ? 19.736 19.179 8.359 1.00 91.25 164 ILE A O 1
ATOM 1393 N N . ASN A 1 165 ? 18.600 20.473 9.788 1.00 91.94 165 ASN A N 1
ATOM 1394 C CA . ASN A 1 165 ? 19.769 20.853 10.584 1.00 91.94 165 ASN A CA 1
ATOM 1395 C C . ASN A 1 165 ? 20.383 19.699 11.399 1.00 91.94 165 ASN A C 1
ATOM 1397 O O . ASN A 1 165 ? 21.486 19.858 11.916 1.00 91.94 165 ASN A O 1
ATOM 1401 N N . THR A 1 166 ? 19.692 18.563 11.558 1.00 90.88 166 THR A N 1
ATOM 1402 C CA . THR A 1 166 ? 20.266 17.362 12.200 1.00 90.88 166 THR A CA 1
ATOM 1403 C C . THR A 1 166 ? 21.056 16.478 11.238 1.00 90.88 166 THR A C 1
ATOM 1405 O O . THR A 1 166 ? 21.778 15.591 11.693 1.00 90.88 166 THR A O 1
ATOM 1408 N N . LEU A 1 167 ? 20.942 16.712 9.928 1.00 88.38 167 LEU A N 1
ATOM 1409 C CA . LEU A 1 167 ? 21.646 15.937 8.913 1.00 88.38 167 LEU A CA 1
ATOM 1410 C C . LEU A 1 167 ? 23.143 16.267 8.929 1.00 88.38 167 LEU A C 1
ATOM 1412 O O . LEU A 1 167 ? 23.548 17.429 8.983 1.00 88.38 167 LEU A O 1
ATOM 1416 N N . THR A 1 168 ? 23.974 15.228 8.873 1.00 87.75 168 THR A N 1
ATOM 1417 C CA . THR A 1 168 ? 25.440 15.352 8.915 1.00 87.75 168 THR A CA 1
ATOM 1418 C C . THR A 1 168 ? 26.074 15.390 7.525 1.00 87.75 168 THR A C 1
ATOM 1420 O O . THR A 1 168 ? 27.166 15.932 7.360 1.00 87.75 168 THR A O 1
ATOM 1423 N N . SER A 1 169 ? 25.402 14.838 6.513 1.00 86.44 169 SER A N 1
ATOM 1424 C CA . SER A 1 169 ? 25.865 14.830 5.125 1.00 86.44 169 SER A CA 1
ATOM 1425 C C . SER A 1 169 ? 25.474 16.125 4.416 1.00 86.44 169 SER A C 1
ATOM 1427 O O . SER A 1 169 ? 24.292 16.390 4.215 1.00 86.44 169 SER A O 1
ATOM 1429 N N . LEU A 1 170 ? 26.465 16.905 3.967 1.00 80.38 170 LEU A N 1
ATOM 1430 C CA . LEU A 1 170 ? 26.233 18.149 3.218 1.00 80.38 170 LEU A CA 1
ATOM 1431 C C . LEU A 1 170 ? 25.335 17.929 1.988 1.00 80.38 170 LEU A C 1
ATOM 1433 O O . LEU A 1 170 ? 24.429 18.717 1.732 1.00 80.38 170 LEU A O 1
ATOM 1437 N N . GLU A 1 171 ? 25.549 16.833 1.258 1.00 74.94 171 GLU A N 1
ATOM 1438 C CA . GLU A 1 171 ? 24.758 16.496 0.071 1.00 74.94 171 GLU A CA 1
ATOM 1439 C C . GLU A 1 171 ? 23.289 16.200 0.417 1.00 74.94 171 GLU A C 1
ATOM 1441 O O . GLU A 1 171 ? 22.382 16.640 -0.294 1.00 74.94 171 GLU A O 1
ATOM 1446 N N . GLU A 1 172 ? 23.041 15.482 1.516 1.00 79.81 172 GLU A N 1
ATOM 1447 C CA . GLU A 1 172 ? 21.679 15.195 1.981 1.00 79.81 172 GLU A CA 1
ATOM 1448 C C . GLU A 1 172 ? 20.990 16.466 2.473 1.00 79.81 172 GLU A C 1
ATOM 1450 O O . GLU A 1 172 ? 19.830 16.699 2.128 1.00 79.81 172 GLU A O 1
ATOM 1455 N N . THR A 1 173 ? 21.709 17.316 3.211 1.00 86.00 173 THR A N 1
ATOM 1456 C CA . THR A 1 173 ? 21.218 18.612 3.689 1.00 86.00 173 THR A CA 1
ATOM 1457 C C . THR A 1 173 ? 20.796 19.501 2.525 1.00 86.00 173 THR A C 1
ATOM 1459 O O . THR A 1 173 ? 19.669 19.994 2.508 1.00 86.00 173 THR A O 1
ATOM 1462 N N . GLU A 1 174 ? 21.649 19.670 1.511 1.00 84.62 174 GLU A N 1
ATOM 1463 C CA . GLU A 1 174 ? 21.322 20.471 0.326 1.00 84.62 174 GLU A CA 1
ATOM 1464 C C . GLU A 1 174 ? 20.115 19.916 -0.440 1.00 84.62 174 GLU A C 1
ATOM 1466 O O . GLU A 1 174 ? 19.261 20.676 -0.909 1.00 84.62 174 GLU A O 1
ATOM 1471 N N . MET A 1 175 ? 20.024 18.590 -0.571 1.00 83.88 175 MET A N 1
ATOM 1472 C CA . MET A 1 175 ? 18.902 17.935 -1.239 1.00 83.88 175 MET A CA 1
ATOM 1473 C C . MET A 1 175 ? 17.591 18.138 -0.469 1.00 83.88 175 MET A C 1
ATOM 1475 O O . MET A 1 175 ? 16.593 18.548 -1.069 1.00 83.88 175 MET A O 1
ATOM 1479 N N . CYS A 1 176 ? 17.587 17.900 0.844 1.00 89.25 176 CYS A N 1
ATOM 1480 C CA . CYS A 1 176 ? 16.407 18.080 1.688 1.00 89.25 176 CYS A CA 1
ATOM 1481 C C . CYS A 1 176 ? 15.982 19.551 1.742 1.00 89.25 176 CYS A C 1
ATOM 1483 O O . CYS A 1 176 ? 14.791 19.841 1.655 1.00 89.25 176 CYS A O 1
ATOM 1485 N N . GLN A 1 177 ? 16.936 20.488 1.783 1.00 91.50 177 GLN A N 1
ATOM 1486 C CA . GLN A 1 177 ? 16.659 21.924 1.740 1.00 91.50 177 GLN A CA 1
ATOM 1487 C C . GLN A 1 177 ? 15.955 22.327 0.438 1.00 91.50 177 GLN A C 1
ATOM 1489 O O . GLN A 1 177 ? 14.943 23.026 0.479 1.00 91.50 177 GLN A O 1
ATOM 1494 N N . LYS A 1 178 ? 16.438 21.848 -0.718 1.00 88.81 178 LYS A N 1
ATOM 1495 C CA . LYS A 1 178 ? 15.784 22.092 -2.016 1.00 88.81 178 LYS A CA 1
ATOM 1496 C C . LYS A 1 178 ? 14.366 21.522 -2.041 1.00 88.81 178 LYS A C 1
ATOM 1498 O O . LYS A 1 178 ? 13.437 22.216 -2.445 1.00 88.81 178 LYS A O 1
ATOM 1503 N N . GLN A 1 179 ? 14.191 20.278 -1.594 1.00 90.75 179 GLN A N 1
ATOM 1504 C CA . GLN A 1 179 ? 12.874 19.637 -1.521 1.00 90.75 179 GLN A CA 1
ATOM 1505 C C . GLN A 1 179 ? 11.918 20.412 -0.604 1.00 90.75 179 GLN A C 1
ATOM 1507 O O . GLN A 1 179 ? 10.777 20.663 -0.987 1.00 90.75 179 GLN A O 1
ATOM 1512 N N . TYR A 1 180 ? 12.393 20.842 0.569 1.00 93.38 180 TYR A N 1
ATOM 1513 C CA . TYR A 1 180 ? 11.625 21.647 1.514 1.00 93.38 180 TYR A CA 1
ATOM 1514 C C . TYR A 1 180 ? 11.135 22.951 0.893 1.00 93.38 180 TYR A C 1
ATOM 1516 O O . TYR A 1 180 ? 9.958 23.266 1.037 1.00 93.38 180 TYR A O 1
ATOM 1524 N N . THR A 1 181 ? 11.995 23.684 0.177 1.00 93.56 181 THR A N 1
ATOM 1525 C CA . THR A 1 181 ? 11.604 24.936 -0.485 1.00 93.56 181 THR A CA 1
ATOM 1526 C C . THR A 1 181 ? 10.409 24.723 -1.412 1.00 93.56 181 THR A C 1
ATOM 1528 O O . THR A 1 181 ? 9.388 25.384 -1.241 1.00 93.56 181 THR A O 1
ATOM 1531 N N . TYR A 1 182 ? 10.478 23.746 -2.323 1.00 91.06 182 TYR A N 1
ATOM 1532 C CA . TYR A 1 182 ? 9.377 23.480 -3.257 1.00 91.06 182 TYR A CA 1
ATOM 1533 C C . TYR A 1 182 ? 8.095 23.025 -2.556 1.00 91.06 182 TYR A C 1
ATOM 1535 O O . TYR A 1 182 ? 7.004 23.472 -2.910 1.00 91.06 182 TYR A O 1
ATOM 1543 N N . ILE A 1 183 ? 8.212 22.156 -1.551 1.00 91.75 183 ILE A N 1
ATOM 1544 C CA . ILE A 1 183 ? 7.056 21.668 -0.793 1.00 91.75 183 ILE A CA 1
ATOM 1545 C C . ILE A 1 183 ? 6.408 22.798 -0.004 1.00 91.75 183 ILE A C 1
ATOM 1547 O O . ILE A 1 183 ? 5.186 22.913 0.011 1.00 91.75 183 ILE A O 1
ATOM 1551 N N . ASN A 1 184 ? 7.209 23.637 0.650 1.00 93.75 184 ASN A N 1
ATOM 1552 C CA . ASN A 1 184 ? 6.713 24.763 1.422 1.00 93.75 184 ASN A CA 1
ATOM 1553 C C . ASN A 1 184 ? 6.028 25.796 0.520 1.00 93.75 184 ASN A C 1
ATOM 1555 O O . ASN A 1 184 ? 4.924 26.229 0.838 1.00 93.75 184 ASN A O 1
ATOM 1559 N N . ASP A 1 185 ? 6.624 26.138 -0.623 1.00 93.88 185 ASP A N 1
ATOM 1560 C CA . ASP A 1 185 ? 6.021 27.065 -1.586 1.00 93.88 185 ASP A CA 1
ATOM 1561 C C . ASP A 1 185 ? 4.694 26.522 -2.129 1.00 93.88 185 ASP A C 1
ATOM 1563 O O . ASP A 1 185 ? 3.691 27.243 -2.169 1.00 93.88 185 ASP A O 1
ATOM 1567 N N . PHE A 1 186 ? 4.652 25.230 -2.473 1.00 92.44 186 PHE A N 1
ATOM 1568 C CA . PHE A 1 186 ? 3.427 24.568 -2.914 1.00 92.44 186 PHE A CA 1
ATOM 1569 C C . PHE A 1 186 ? 2.363 24.528 -1.808 1.00 92.44 186 PHE A C 1
ATOM 1571 O O . PHE A 1 186 ? 1.208 24.861 -2.064 1.00 92.44 186 PHE A O 1
ATOM 1578 N N . TYR A 1 187 ? 2.736 24.198 -0.568 1.00 92.06 187 TYR A N 1
ATOM 1579 C CA . TYR A 1 187 ? 1.828 24.196 0.582 1.00 92.06 187 TYR A CA 1
ATOM 1580 C C . TYR A 1 187 ? 1.247 25.589 0.857 1.00 92.06 187 TYR A C 1
ATOM 1582 O O . TYR A 1 187 ? 0.036 25.728 1.027 1.00 92.06 187 TYR A O 1
ATOM 1590 N N . LEU A 1 188 ? 2.074 26.639 0.846 1.00 91.94 188 LEU A N 1
ATOM 1591 C CA . LEU A 1 188 ? 1.617 28.020 1.028 1.00 91.94 188 LEU A CA 1
ATOM 1592 C C . LEU A 1 188 ? 0.670 28.455 -0.095 1.00 91.94 188 LEU A C 1
ATOM 1594 O O . LEU A 1 188 ? -0.368 29.063 0.176 1.00 91.94 188 LEU A O 1
ATOM 1598 N N . TYR A 1 189 ? 0.994 28.118 -1.346 1.00 91.62 189 TYR A N 1
ATOM 1599 C CA . TYR A 1 189 ? 0.116 28.369 -2.486 1.00 91.62 189 TYR A CA 1
ATOM 1600 C C . TYR A 1 189 ? -1.221 27.633 -2.343 1.00 91.62 189 TYR A C 1
ATOM 1602 O O . TYR A 1 189 ? -2.278 28.248 -2.499 1.00 91.62 189 TYR A O 1
ATOM 1610 N N . TYR A 1 190 ? -1.182 26.343 -2.003 1.00 90.88 190 TYR A N 1
ATOM 1611 C CA . TYR A 1 190 ? -2.359 25.504 -1.802 1.00 90.88 190 TYR A CA 1
ATOM 1612 C C . TYR A 1 190 ? -3.270 26.077 -0.711 1.00 90.88 190 TYR A C 1
ATOM 1614 O O . TYR A 1 190 ? -4.448 26.324 -0.960 1.00 90.88 190 TYR A O 1
ATOM 1622 N N . GLN A 1 191 ? -2.717 26.401 0.461 1.00 88.69 191 GLN A N 1
ATOM 1623 C CA . GLN A 1 191 ? -3.471 26.999 1.568 1.00 88.69 191 GLN A CA 1
ATOM 1624 C C . GLN A 1 191 ? -4.048 28.373 1.183 1.00 88.69 191 GLN A C 1
ATOM 1626 O O . GLN A 1 191 ? -5.196 28.673 1.506 1.00 88.69 191 GLN A O 1
ATOM 1631 N N . LYS A 1 192 ? -3.297 29.202 0.441 1.00 89.31 192 LYS A N 1
ATOM 1632 C CA . LYS A 1 192 ? -3.799 30.489 -0.068 1.00 89.31 192 LYS A CA 1
ATOM 1633 C C . LYS A 1 192 ? -4.962 30.301 -1.040 1.00 89.31 192 LYS A C 1
ATOM 1635 O O . LYS A 1 192 ? -5.901 31.086 -1.002 1.00 89.31 192 LYS A O 1
ATOM 1640 N N . LYS A 1 193 ? -4.918 29.296 -1.915 1.00 88.56 193 LYS A N 1
ATOM 1641 C CA . LYS A 1 193 ? -6.032 28.990 -2.824 1.00 88.56 193 LYS A CA 1
ATOM 1642 C C . LYS A 1 193 ? -7.255 28.475 -2.076 1.00 88.56 193 LYS A C 1
ATOM 1644 O O . LYS A 1 193 ? -8.365 28.891 -2.401 1.00 88.56 193 LYS A O 1
ATOM 1649 N N . LEU A 1 194 ? -7.037 27.640 -1.066 1.00 87.19 194 LEU A N 1
ATOM 1650 C CA . LEU A 1 194 ? -8.098 27.036 -0.273 1.00 87.19 194 LEU A CA 1
ATOM 1651 C C . LEU A 1 194 ? -8.847 28.073 0.585 1.00 87.19 194 LEU A C 1
ATOM 1653 O O . LEU A 1 194 ? -10.072 28.096 0.573 1.00 87.19 194 LEU A O 1
ATOM 1657 N N . TYR A 1 195 ? -8.133 28.978 1.268 1.00 82.62 195 TYR A N 1
ATOM 1658 C CA . TYR A 1 195 ? -8.758 29.970 2.162 1.00 82.62 195 TYR A CA 1
ATOM 1659 C C . TYR A 1 195 ? -8.937 31.369 1.565 1.00 82.62 195 TYR A C 1
ATOM 1661 O O . TYR A 1 195 ? -9.701 32.165 2.100 1.00 82.62 195 TYR A O 1
ATOM 1669 N N . GLY A 1 196 ? -8.174 31.716 0.529 1.00 72.00 196 GLY A N 1
ATOM 1670 C CA . GLY A 1 196 ? -8.083 33.077 -0.010 1.00 72.00 196 GLY A CA 1
ATOM 1671 C C . GLY A 1 196 ? -8.741 33.266 -1.375 1.00 72.00 196 GLY A C 1
ATOM 1672 O O . GLY A 1 196 ? -8.537 34.309 -1.994 1.00 72.00 196 GLY A O 1
ATOM 1673 N N . SER A 1 197 ? -9.467 32.268 -1.878 1.00 70.56 197 SER A N 1
ATOM 1674 C CA . SER A 1 197 ? -10.324 32.431 -3.055 1.00 70.56 197 SER A CA 1
ATOM 1675 C C . SER A 1 197 ? -11.714 32.936 -2.646 1.00 70.56 197 SER A C 1
ATOM 1677 O O . SER A 1 197 ? -12.089 32.853 -1.479 1.00 70.56 197 SER A O 1
ATOM 1679 N N . GLU A 1 198 ? -12.483 33.469 -3.602 1.00 69.56 198 GLU A N 1
ATOM 1680 C CA . GLU A 1 198 ? -13.871 33.919 -3.372 1.00 69.56 198 GLU A CA 1
ATOM 1681 C C . GLU A 1 198 ? -14.771 32.797 -2.821 1.00 69.56 198 GLU A C 1
ATOM 1683 O O . GLU A 1 198 ? -15.759 33.068 -2.143 1.00 69.56 198 GLU A O 1
ATOM 1688 N N . ASN A 1 199 ? -14.379 31.537 -3.043 1.00 67.75 199 ASN A N 1
ATOM 1689 C CA . ASN A 1 199 ? -15.015 30.345 -2.500 1.00 67.75 199 ASN A CA 1
ATOM 1690 C C . ASN A 1 199 ? -14.125 29.736 -1.412 1.00 67.75 199 ASN A C 1
ATOM 1692 O O . ASN A 1 199 ? -13.264 28.903 -1.690 1.00 67.75 199 ASN A O 1
ATOM 1696 N N . TYR A 1 200 ? -14.345 30.151 -0.168 1.00 77.12 200 TYR A N 1
ATOM 1697 C CA . TYR A 1 200 ? -13.675 29.573 0.992 1.00 77.12 200 TYR A CA 1
ATOM 1698 C C . TYR A 1 200 ? -13.905 28.053 1.052 1.00 77.12 200 TYR A C 1
ATOM 1700 O O . TYR A 1 200 ? -15.048 27.594 1.107 1.00 77.12 200 TYR A O 1
ATOM 1708 N N . GLY A 1 201 ? -12.821 27.278 1.020 1.00 81.94 201 GLY A N 1
ATOM 1709 C CA . GLY A 1 201 ? -12.852 25.820 1.013 1.00 81.94 201 GLY A CA 1
ATOM 1710 C C . GLY A 1 201 ? -12.210 25.207 2.255 1.00 81.94 201 GLY A C 1
ATOM 1711 O O . GLY A 1 201 ? -11.327 25.791 2.881 1.00 81.94 201 GLY A O 1
ATOM 1712 N N . PHE A 1 202 ? -12.631 23.988 2.577 1.00 85.00 202 PHE A N 1
ATOM 1713 C CA . PHE A 1 202 ? -11.947 23.099 3.511 1.00 85.00 202 PHE A CA 1
ATOM 1714 C C . PHE A 1 202 ? -11.676 21.773 2.811 1.00 85.00 202 PHE A C 1
ATOM 1716 O O . PHE A 1 202 ? -12.512 21.305 2.037 1.00 85.00 202 PHE A O 1
ATOM 1723 N N . ASP A 1 203 ? -10.539 21.152 3.108 1.00 88.50 203 ASP A N 1
ATOM 1724 C CA . ASP A 1 203 ? -10.371 19.725 2.847 1.00 88.50 203 ASP A CA 1
ATOM 1725 C C . ASP A 1 203 ? -10.776 18.895 4.069 1.00 88.50 203 ASP A C 1
ATOM 1727 O O . ASP A 1 203 ? -11.099 19.414 5.140 1.00 88.50 203 ASP A O 1
ATOM 1731 N N . PHE A 1 204 ? -10.796 17.576 3.896 1.00 87.12 204 PHE A N 1
ATOM 1732 C CA . PHE A 1 204 ? -11.244 16.662 4.938 1.00 87.12 204 PHE A CA 1
ATOM 1733 C C . PHE A 1 204 ? -10.407 16.788 6.222 1.00 87.12 204 PHE A C 1
ATOM 1735 O O . PHE A 1 204 ? -10.950 16.810 7.328 1.00 87.12 204 PHE A O 1
ATOM 1742 N N . SER A 1 205 ? -9.090 16.934 6.080 1.00 87.44 205 SER A N 1
ATOM 1743 C CA . SER A 1 205 ? -8.150 17.067 7.197 1.00 87.44 205 SER A CA 1
ATOM 1744 C C . SER A 1 205 ? -8.373 18.382 7.957 1.00 87.44 205 SER A C 1
ATOM 1746 O O . SER A 1 205 ? -8.359 18.403 9.191 1.00 87.44 205 SER A O 1
ATOM 1748 N N . ASP A 1 206 ? -8.719 19.469 7.259 1.00 90.44 206 ASP A N 1
ATOM 1749 C CA . ASP A 1 206 ? -9.199 20.694 7.900 1.00 90.44 206 ASP A CA 1
ATOM 1750 C C . ASP A 1 206 ? -10.513 20.511 8.649 1.00 90.44 206 ASP A C 1
ATOM 1752 O O . ASP A 1 206 ? -10.627 20.989 9.778 1.00 90.44 206 ASP A O 1
ATOM 1756 N N . MET A 1 207 ? -11.496 19.821 8.066 1.00 91.31 207 MET A N 1
ATOM 1757 C CA . MET A 1 207 ? -12.782 19.599 8.730 1.00 91.31 207 MET A CA 1
ATOM 1758 C C . MET A 1 207 ? -12.594 18.910 10.085 1.00 91.31 207 MET A C 1
ATOM 1760 O O . MET A 1 207 ? -13.183 19.345 11.076 1.00 91.31 207 MET A O 1
ATOM 1764 N N . ILE A 1 208 ? -11.735 17.887 10.164 1.00 91.31 208 ILE A N 1
ATOM 1765 C CA . ILE A 1 208 ? -11.416 17.204 11.428 1.00 91.31 208 ILE A CA 1
ATOM 1766 C C . ILE A 1 208 ? -10.707 18.151 12.401 1.00 91.31 208 ILE A C 1
ATOM 1768 O O . ILE A 1 208 ? -11.094 18.254 13.569 1.00 91.31 208 ILE A O 1
ATOM 1772 N N . TYR A 1 209 ? -9.697 18.880 11.928 1.00 90.50 209 TYR A N 1
ATOM 1773 C CA . TYR A 1 209 ? -8.933 19.805 12.759 1.00 90.50 209 TYR A CA 1
ATOM 1774 C C . TYR A 1 209 ? -9.798 20.933 13.349 1.00 90.50 209 TYR A C 1
ATOM 1776 O O . TYR A 1 209 ? -9.763 21.183 14.557 1.00 90.50 209 TYR A O 1
ATOM 1784 N N . TYR A 1 210 ? -10.614 21.602 12.532 1.00 90.88 210 TYR A N 1
ATOM 1785 C CA . TYR A 1 210 ? -11.494 22.672 13.004 1.00 90.88 210 TYR A CA 1
ATOM 1786 C C . TYR A 1 210 ? -12.642 22.137 13.860 1.00 90.88 210 TYR A C 1
ATOM 1788 O O . TYR A 1 210 ? -13.032 22.810 14.812 1.00 90.88 210 TYR A O 1
ATOM 1796 N N . SER A 1 211 ? -13.123 20.915 13.608 1.00 92.31 211 SER A N 1
ATOM 1797 C CA . SER A 1 211 ? -14.074 20.249 14.508 1.00 92.31 211 SER A CA 1
ATOM 1798 C C . SER A 1 211 ? -13.470 20.045 15.897 1.00 92.31 211 SER A C 1
ATOM 1800 O O . SER A 1 211 ? -14.115 20.346 16.898 1.00 92.31 211 SER A O 1
ATOM 1802 N N . ASN A 1 212 ? -12.206 19.616 15.977 1.00 91.69 212 ASN A N 1
ATOM 1803 C CA . ASN A 1 212 ? -11.487 19.511 17.246 1.00 91.69 212 ASN A CA 1
ATOM 1804 C C . ASN A 1 212 ? -11.369 20.863 17.962 1.00 91.69 212 ASN A C 1
ATOM 1806 O O . ASN A 1 212 ? -11.654 20.950 19.157 1.00 91.69 212 ASN A O 1
ATOM 1810 N N . LEU A 1 213 ? -10.993 21.927 17.244 1.00 90.94 213 LEU A N 1
ATOM 1811 C CA . LEU A 1 213 ? -10.943 23.277 17.816 1.00 90.94 213 LEU A CA 1
ATOM 1812 C C . LEU A 1 213 ? -12.310 23.743 18.319 1.00 90.94 213 LEU A C 1
ATOM 1814 O O . LEU A 1 213 ? -12.396 24.302 19.410 1.00 90.94 213 LEU A O 1
ATOM 1818 N N . TYR A 1 214 ? -13.366 23.503 17.544 1.00 91.75 214 TYR A N 1
ATOM 1819 C CA . TYR A 1 214 ? -14.726 23.889 17.894 1.00 91.75 214 TYR A CA 1
ATOM 1820 C C . TYR A 1 214 ? -15.205 23.171 19.159 1.00 91.75 214 TYR A C 1
ATOM 1822 O O . TYR A 1 214 ? -15.658 23.830 20.091 1.00 91.75 214 TYR A O 1
ATOM 1830 N N . ILE A 1 215 ? -15.035 21.846 19.234 1.00 91.75 215 ILE A N 1
ATOM 1831 C CA . ILE A 1 215 ? -15.413 21.056 20.415 1.00 91.75 215 ILE A CA 1
ATOM 1832 C C . ILE A 1 215 ? -14.632 21.510 21.659 1.00 91.75 215 ILE A C 1
ATOM 1834 O O . ILE A 1 215 ? -15.215 21.647 22.733 1.00 91.75 215 ILE A O 1
ATOM 1838 N N . ASN A 1 216 ? -13.338 21.811 21.519 1.00 88.06 216 ASN A N 1
ATOM 1839 C CA . ASN A 1 216 ? -12.537 22.344 22.624 1.00 88.06 216 ASN A CA 1
ATOM 1840 C C . ASN A 1 216 ? -12.978 23.753 23.048 1.00 88.06 216 ASN A C 1
ATOM 1842 O O . ASN A 1 216 ? -12.933 24.074 24.232 1.00 88.06 216 ASN A O 1
ATOM 1846 N N . HIS A 1 217 ? -13.399 24.592 22.098 1.00 89.69 217 HIS A N 1
ATOM 1847 C CA . HIS A 1 217 ? -13.841 25.957 22.371 1.00 89.69 217 HIS A CA 1
ATOM 1848 C C . HIS A 1 217 ? -15.184 26.000 23.106 1.00 89.69 217 HIS A C 1
ATOM 1850 O O . HIS A 1 217 ? -15.325 26.740 24.076 1.00 89.69 217 HIS A O 1
ATOM 1856 N N . ILE A 1 218 ? -16.164 25.205 22.664 1.00 87.94 218 ILE A N 1
ATOM 1857 C CA . ILE A 1 218 ? -17.488 25.167 23.301 1.00 87.94 218 ILE A CA 1
ATOM 1858 C C . ILE A 1 218 ? -17.452 24.471 24.670 1.00 87.94 218 ILE A C 1
ATOM 1860 O O . ILE A 1 218 ? -18.291 24.758 25.523 1.00 87.94 218 ILE A O 1
ATOM 1864 N N . GLY A 1 219 ? -16.488 23.569 24.903 1.00 80.50 219 GLY A N 1
ATOM 1865 C CA . GLY A 1 219 ? -16.387 22.803 26.145 1.00 80.50 219 GLY A CA 1
ATOM 1866 C C . GLY A 1 219 ? -17.711 22.111 26.483 1.00 80.50 219 GLY A C 1
ATOM 1867 O O . GLY A 1 219 ? -18.375 21.573 25.604 1.00 80.50 219 GLY A O 1
ATOM 1868 N N . THR A 1 220 ? -18.140 22.164 27.746 1.00 75.31 220 THR A N 1
ATOM 1869 C CA . THR A 1 220 ? -19.451 21.635 28.177 1.00 75.31 220 THR A CA 1
ATOM 1870 C C . THR A 1 220 ? -20.628 22.568 27.868 1.00 75.31 220 THR A C 1
ATOM 1872 O O . THR A 1 220 ? -21.777 22.191 28.084 1.00 75.31 220 THR A O 1
ATOM 1875 N N . ASN A 1 221 ? -20.377 23.780 27.362 1.00 70.62 221 ASN A N 1
ATOM 1876 C CA . ASN A 1 221 ? -21.399 24.788 27.067 1.00 70.62 221 ASN A CA 1
ATOM 1877 C C . ASN A 1 221 ? -21.935 24.616 25.643 1.00 70.62 221 ASN A C 1
ATOM 1879 O O . ASN A 1 221 ? -21.815 25.503 24.798 1.00 70.62 221 ASN A O 1
ATOM 1883 N N . THR A 1 222 ? -22.507 23.450 25.360 1.00 72.44 222 THR A N 1
ATOM 1884 C CA . THR A 1 222 ? -22.992 23.125 24.021 1.00 72.44 222 THR A CA 1
ATOM 1885 C C . THR A 1 222 ? -24.389 22.520 24.022 1.00 72.44 222 THR A C 1
ATOM 1887 O O . THR A 1 222 ? -24.783 21.803 24.937 1.00 72.44 222 THR A O 1
ATOM 1890 N N . ASN A 1 223 ? -25.135 22.801 22.951 1.00 81.31 223 ASN A N 1
ATOM 1891 C CA . ASN A 1 223 ? -26.406 22.147 22.634 1.00 81.31 223 ASN A CA 1
ATOM 1892 C C . ASN A 1 223 ? -26.214 20.834 21.859 1.00 81.31 223 ASN A C 1
ATOM 1894 O O . ASN A 1 223 ? -27.202 20.213 21.464 1.00 81.31 223 ASN A O 1
ATOM 1898 N N . LEU A 1 224 ? -24.969 20.413 21.612 1.00 84.69 224 LEU A N 1
ATOM 1899 C CA . LEU A 1 224 ? -24.685 19.089 21.071 1.00 84.69 224 LEU A CA 1
ATOM 1900 C C . LEU A 1 224 ? -25.126 18.033 22.095 1.00 84.69 224 LEU A C 1
ATOM 1902 O O . LEU A 1 224 ? -24.827 18.136 23.283 1.00 84.69 224 LEU A O 1
ATOM 1906 N N . LYS A 1 225 ? -25.897 17.044 21.633 1.00 86.06 225 LYS A N 1
ATOM 1907 C CA . LYS A 1 225 ? -26.489 15.983 22.468 1.00 86.06 225 LYS A CA 1
ATOM 1908 C C . LYS A 1 225 ? -26.208 14.603 21.880 1.00 86.06 225 LYS A C 1
ATOM 1910 O O . LYS A 1 225 ? -27.114 13.781 21.729 1.00 86.06 225 LYS A O 1
ATOM 1915 N N . PHE A 1 226 ? -24.958 14.356 21.490 1.00 91.75 226 PHE A N 1
ATOM 1916 C CA . PHE A 1 226 ? -24.563 13.041 20.993 1.00 91.75 226 PHE A CA 1
ATOM 1917 C C . PHE A 1 226 ? -24.589 12.029 22.139 1.00 91.75 226 PHE A C 1
ATOM 1919 O O . PHE A 1 226 ? -23.885 12.183 23.126 1.00 91.75 226 PHE A O 1
ATOM 1926 N N . GLN A 1 227 ? -25.393 10.975 22.016 1.00 94.06 227 GLN A N 1
ATOM 1927 C CA . GLN A 1 227 ? -25.441 9.910 23.027 1.00 94.06 227 GLN A CA 1
ATOM 1928 C C . GLN A 1 227 ? -24.468 8.769 22.714 1.00 94.06 227 GLN A C 1
ATOM 1930 O O . GLN A 1 227 ? -23.973 8.101 23.623 1.00 94.06 227 GLN A O 1
ATOM 1935 N N . TYR A 1 228 ? -24.190 8.554 21.427 1.00 95.38 228 TYR A N 1
ATOM 1936 C CA . TYR A 1 228 ? -23.350 7.475 20.927 1.00 95.38 228 TYR A CA 1
ATOM 1937 C C . TYR A 1 228 ? -22.455 7.982 19.799 1.00 95.38 228 TYR A C 1
ATOM 1939 O O . TYR A 1 228 ? -22.885 8.789 18.977 1.00 95.38 228 TYR A O 1
ATOM 1947 N N . ILE A 1 229 ? -21.229 7.472 19.757 1.00 95.06 229 ILE A N 1
ATOM 1948 C CA . ILE A 1 229 ? -20.278 7.643 18.661 1.00 95.06 229 ILE A CA 1
ATOM 1949 C C . ILE A 1 229 ? -19.941 6.241 18.174 1.00 95.06 229 ILE A C 1
ATOM 1951 O O . ILE A 1 229 ? -19.399 5.444 18.938 1.00 95.06 229 ILE A O 1
ATOM 1955 N N . ILE A 1 230 ? -20.292 5.938 16.928 1.00 96.44 230 ILE A N 1
ATOM 1956 C CA . ILE A 1 230 ? -20.011 4.645 16.306 1.00 96.44 230 ILE A CA 1
ATOM 1957 C C . ILE A 1 230 ? -18.869 4.852 15.321 1.00 96.44 230 ILE A C 1
ATOM 1959 O O . ILE A 1 230 ? -18.963 5.703 14.439 1.00 96.44 230 ILE A O 1
ATOM 1963 N N . ILE A 1 231 ? -17.794 4.097 15.503 1.00 95.38 231 ILE A N 1
ATOM 1964 C CA . ILE A 1 231 ? -16.604 4.153 14.662 1.00 95.38 231 ILE A CA 1
ATOM 1965 C C . ILE A 1 231 ? -16.417 2.766 14.068 1.00 95.38 231 ILE A C 1
ATOM 1967 O O . ILE A 1 231 ? -16.110 1.819 14.791 1.00 95.38 231 ILE A O 1
ATOM 1971 N N . ASP A 1 232 ? -16.639 2.656 12.766 1.00 94.25 232 ASP A N 1
ATOM 1972 C CA . ASP A 1 232 ? -16.304 1.457 12.004 1.00 94.25 232 ASP A CA 1
ATOM 1973 C C . ASP A 1 232 ? -14.850 1.530 11.518 1.00 94.25 232 ASP A C 1
ATOM 1975 O O . ASP A 1 232 ? -14.282 2.623 11.439 1.00 94.25 232 ASP A O 1
ATOM 1979 N N . GLU A 1 233 ? -14.249 0.379 11.220 1.00 92.62 233 GLU A N 1
ATOM 1980 C CA . GLU A 1 233 ? -12.849 0.257 10.778 1.00 92.62 233 GLU A CA 1
ATOM 1981 C C . GLU A 1 233 ? -11.853 1.020 11.689 1.00 92.62 233 GLU A C 1
ATOM 1983 O O . GLU A 1 233 ? -10.923 1.691 11.234 1.00 92.62 233 GLU A O 1
ATOM 1988 N N . TYR A 1 234 ? -12.040 0.931 13.013 1.00 94.19 234 TYR A N 1
ATOM 1989 C CA . TYR A 1 234 ? -11.262 1.664 14.023 1.00 94.19 234 TYR A CA 1
ATOM 1990 C C . TYR A 1 234 ? -9.748 1.414 13.932 1.00 94.19 234 TYR A C 1
ATOM 1992 O O . TYR A 1 234 ? -8.958 2.266 14.333 1.00 94.19 234 TYR A O 1
ATOM 2000 N N . GLN A 1 235 ? -9.322 0.285 13.363 1.00 90.75 235 GLN A N 1
ATOM 2001 C CA . GLN A 1 235 ? -7.909 0.010 13.107 1.00 90.75 235 GLN A CA 1
ATOM 2002 C C . GLN A 1 235 ? -7.234 1.026 12.179 1.00 90.75 235 GLN A C 1
ATOM 2004 O O . GLN A 1 235 ? -6.023 1.205 12.257 1.00 90.75 235 GLN A O 1
ATOM 2009 N N . ASP A 1 236 ? -8.009 1.725 11.348 1.00 88.62 236 ASP A N 1
ATOM 2010 C CA . ASP A 1 236 ? -7.505 2.729 10.416 1.00 88.62 236 ASP A CA 1
ATOM 2011 C C . ASP A 1 236 ? -7.585 4.159 10.988 1.00 88.62 236 ASP A C 1
ATOM 2013 O O . ASP A 1 236 ? -7.412 5.144 10.263 1.00 88.62 236 ASP A O 1
ATOM 2017 N N . ILE A 1 237 ? -7.832 4.314 12.293 1.00 89.75 237 ILE A N 1
ATOM 2018 C CA . ILE A 1 237 ? -7.971 5.627 12.929 1.00 89.75 237 ILE A CA 1
ATOM 2019 C C . ILE A 1 237 ? -6.639 6.397 12.970 1.00 89.75 237 ILE A C 1
ATOM 2021 O O . ILE A 1 237 ? -5.585 5.850 13.299 1.00 89.75 237 ILE A O 1
ATOM 2025 N N . SER A 1 238 ? -6.690 7.693 12.650 1.00 86.31 238 SER A N 1
ATOM 2026 C CA . SER A 1 238 ? -5.577 8.636 12.825 1.00 86.31 238 SER A CA 1
ATOM 2027 C C . SER A 1 238 ? -5.654 9.360 14.177 1.00 86.31 238 SER A C 1
ATOM 2029 O O . SER A 1 238 ? -6.709 9.388 14.816 1.00 86.31 238 SER A O 1
ATOM 2031 N N . GLU A 1 239 ? -4.554 9.991 14.603 1.00 85.38 239 GLU A N 1
ATOM 2032 C CA . GLU A 1 239 ? -4.476 10.751 15.868 1.00 85.38 239 GLU A CA 1
ATOM 2033 C C . GLU A 1 239 ? -5.578 11.820 15.969 1.00 85.38 239 GLU A C 1
ATOM 2035 O O . GLU A 1 239 ? -6.322 11.844 16.950 1.00 85.38 239 GLU A O 1
ATOM 2040 N N . ASP A 1 240 ? -5.775 12.631 14.929 1.00 86.69 240 ASP A N 1
ATOM 2041 C CA . ASP A 1 240 ? -6.775 13.706 14.935 1.00 86.69 240 ASP A CA 1
ATOM 2042 C C . ASP A 1 240 ? -8.222 13.191 15.015 1.00 86.69 240 ASP A C 1
ATOM 2044 O O . ASP A 1 240 ? -9.058 13.783 15.710 1.00 86.69 240 ASP A O 1
ATOM 2048 N N . ARG A 1 241 ? -8.527 12.071 14.342 1.00 90.75 241 ARG A N 1
ATOM 2049 C CA . ARG A 1 241 ? -9.855 11.434 14.399 1.00 90.75 241 ARG A CA 1
ATOM 2050 C C . ARG A 1 241 ? -10.119 10.831 15.776 1.00 90.75 241 ARG A C 1
ATOM 2052 O O . ARG A 1 241 ? -11.225 10.966 16.299 1.00 90.75 241 ARG A O 1
ATOM 2059 N N . TYR A 1 242 ? -9.105 10.218 16.383 1.00 91.88 242 TYR A N 1
ATOM 2060 C CA . TYR A 1 242 ? -9.182 9.734 17.757 1.00 91.88 242 TYR A CA 1
ATOM 2061 C C . TYR A 1 242 ? -9.425 10.884 18.746 1.00 91.88 242 TYR A C 1
ATOM 2063 O O . TYR A 1 242 ? -10.338 10.798 19.571 1.00 91.88 242 TYR A O 1
ATOM 2071 N N . ILE A 1 243 ? -8.659 11.978 18.640 1.00 90.94 243 ILE A N 1
ATOM 2072 C CA . ILE A 1 243 ? -8.826 13.165 19.491 1.00 90.94 243 ILE A CA 1
ATOM 2073 C C . ILE A 1 243 ? -10.252 13.712 19.355 1.00 90.94 243 ILE A C 1
ATOM 2075 O O . ILE A 1 243 ? -10.888 13.998 20.370 1.00 90.94 243 ILE A O 1
ATOM 2079 N N . LEU A 1 244 ? -10.795 13.763 18.135 1.00 92.56 244 LEU A N 1
ATOM 2080 C CA . LEU A 1 244 ? -12.168 14.211 17.902 1.00 92.56 244 LEU A CA 1
ATOM 2081 C C . LEU A 1 244 ? -13.189 13.306 18.587 1.00 92.56 244 LEU A C 1
ATOM 2083 O O . LEU A 1 244 ? -14.026 13.797 19.344 1.00 92.56 244 LEU A O 1
ATOM 2087 N N . ALA A 1 245 ? -13.099 11.991 18.380 1.00 93.31 245 ALA A N 1
ATOM 2088 C CA . ALA A 1 245 ? -13.995 11.033 19.021 1.00 93.31 245 ALA A CA 1
ATOM 2089 C C . ALA A 1 245 ? -13.948 11.142 20.553 1.00 93.31 245 ALA A C 1
ATOM 2091 O O . ALA A 1 245 ? -14.991 11.158 21.212 1.00 93.31 245 ALA A O 1
ATOM 2092 N N . LYS A 1 246 ? -12.746 11.284 21.124 1.00 92.56 246 LYS A N 1
ATOM 2093 C CA . LYS A 1 246 ?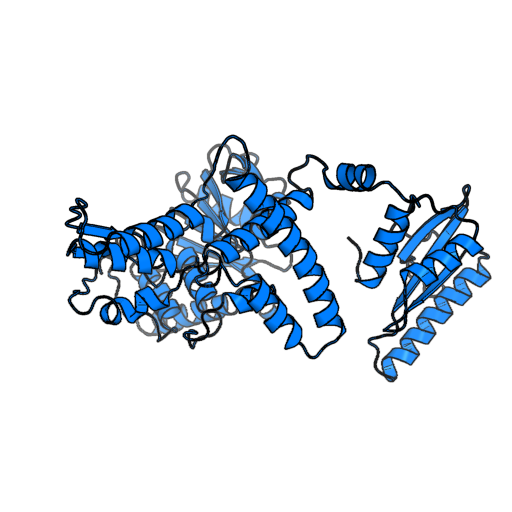 -12.549 11.460 22.565 1.00 92.56 246 LYS A CA 1
ATOM 2094 C C . LYS A 1 246 ? -13.158 12.765 23.077 1.00 92.56 246 LYS A C 1
ATOM 2096 O O . LYS A 1 246 ? -13.852 12.753 24.095 1.00 92.56 246 LYS A O 1
ATOM 2101 N N . ASN A 1 247 ? -12.920 13.879 22.389 1.00 92.06 247 ASN A N 1
ATOM 2102 C CA . ASN A 1 247 ? -13.416 15.191 22.799 1.00 92.06 247 ASN A CA 1
ATOM 2103 C C . ASN A 1 247 ? -14.943 15.260 22.712 1.00 92.06 247 ASN A C 1
ATOM 2105 O O . ASN A 1 247 ? -15.590 15.694 23.663 1.00 92.06 247 ASN A O 1
ATOM 2109 N N . VAL A 1 248 ? -15.532 14.759 21.622 1.00 92.38 248 VAL A N 1
ATOM 2110 C CA . VAL A 1 248 ? -16.992 14.674 21.469 1.00 92.38 248 VAL A CA 1
ATOM 2111 C C . VAL A 1 248 ? -17.587 13.770 22.550 1.00 92.38 248 VAL A C 1
ATOM 2113 O O . VAL A 1 248 ? -18.570 14.160 23.181 1.00 92.38 248 VAL A O 1
ATOM 2116 N N . SER A 1 249 ? -16.973 12.611 22.818 1.00 92.38 249 SER A N 1
ATOM 2117 C CA . SER A 1 249 ? -17.407 11.700 23.885 1.00 92.38 249 SER A CA 1
ATOM 2118 C C . SER A 1 249 ? -17.388 12.380 25.250 1.00 92.38 249 SER A C 1
ATOM 2120 O O . SER A 1 249 ? -18.384 12.326 25.966 1.00 92.38 249 SER A O 1
ATOM 2122 N N . THR A 1 250 ? -16.306 13.089 25.574 1.00 90.50 250 THR A N 1
ATOM 2123 C CA . THR A 1 250 ? -16.142 13.782 26.860 1.00 90.50 250 THR A CA 1
ATOM 2124 C C . THR A 1 250 ? -17.162 14.908 27.022 1.00 90.50 250 THR A C 1
ATOM 2126 O O . THR A 1 250 ? -17.860 14.960 28.029 1.00 90.50 250 THR A O 1
ATOM 2129 N N . VAL A 1 251 ? -17.300 15.776 26.015 1.00 91.06 251 VAL A N 1
ATOM 2130 C CA . VAL A 1 251 ? -18.205 16.936 26.059 1.00 91.06 251 VAL A CA 1
ATOM 2131 C C . VAL A 1 251 ? -19.674 16.522 26.168 1.00 91.06 251 VAL A C 1
ATOM 2133 O O . VAL A 1 251 ? -20.440 17.154 26.890 1.00 91.06 251 VAL A O 1
ATOM 2136 N N . ASN A 1 252 ? -20.075 15.457 25.472 1.00 89.81 252 ASN A N 1
ATOM 2137 C CA . ASN A 1 252 ? -21.472 15.021 25.415 1.00 89.81 252 ASN A CA 1
ATOM 2138 C C . ASN A 1 252 ? -21.798 13.908 26.425 1.00 89.81 252 ASN A C 1
ATOM 2140 O O . ASN A 1 252 ? -22.944 13.475 26.509 1.00 89.81 252 ASN A O 1
ATOM 2144 N N . THR A 1 253 ? -20.804 13.399 27.163 1.00 90.00 253 THR A N 1
ATOM 2145 C CA . THR A 1 253 ? -20.913 12.125 27.904 1.00 90.00 253 THR A CA 1
ATOM 2146 C C . THR A 1 253 ? -21.387 10.974 26.991 1.00 90.00 253 THR A C 1
ATOM 2148 O O . THR A 1 253 ? -22.130 10.080 27.401 1.00 90.00 253 THR A O 1
ATOM 2151 N N . ALA A 1 254 ? -20.981 11.006 25.716 1.00 92.69 254 ALA A N 1
ATOM 2152 C CA . ALA A 1 254 ? -21.395 10.029 24.713 1.00 92.69 254 ALA A CA 1
ATOM 2153 C C . ALA A 1 254 ? -20.637 8.710 24.887 1.00 92.69 254 ALA A C 1
ATOM 2155 O O . ALA A 1 254 ? -19.432 8.700 25.151 1.00 92.69 254 ALA A O 1
ATOM 2156 N N . LYS A 1 255 ? -21.316 7.586 24.650 1.00 94.50 255 LYS A N 1
ATOM 2157 C CA . LYS A 1 255 ? -20.688 6.260 24.625 1.00 94.50 255 LYS A CA 1
ATOM 2158 C C . LYS A 1 255 ? -20.000 6.023 23.283 1.00 94.50 255 LYS A C 1
ATOM 2160 O O . LYS A 1 255 ? -20.601 6.246 22.237 1.00 94.50 255 LYS A O 1
ATOM 2165 N N . VAL A 1 256 ? -18.771 5.520 23.310 1.00 95.38 256 VAL A N 1
ATOM 2166 C CA . VAL A 1 256 ? -18.037 5.135 22.096 1.00 95.38 256 VAL A CA 1
ATOM 2167 C C . VAL A 1 256 ? -18.231 3.646 21.831 1.00 95.38 256 VAL A C 1
ATOM 2169 O O . VAL A 1 256 ? -18.024 2.818 22.718 1.00 95.38 256 VAL A O 1
ATOM 2172 N N . VAL A 1 257 ? -18.623 3.312 20.604 1.00 96.31 257 VAL A N 1
ATOM 2173 C CA . VAL A 1 257 ? -18.675 1.950 20.073 1.00 96.31 257 VAL A CA 1
ATOM 2174 C C . VAL A 1 257 ? -17.719 1.900 18.892 1.00 96.31 257 VAL A C 1
ATOM 2176 O O . VAL A 1 257 ? -17.963 2.536 17.873 1.00 96.31 257 VAL A O 1
ATOM 2179 N N . ALA A 1 258 ? -16.621 1.168 19.045 1.00 95.56 258 ALA A N 1
ATOM 2180 C CA . ALA A 1 258 ? -15.613 1.005 18.009 1.00 95.56 258 ALA A CA 1
ATOM 2181 C C . ALA A 1 258 ? -15.607 -0.444 17.515 1.00 95.56 258 ALA A C 1
ATOM 2183 O O . ALA A 1 258 ? -15.594 -1.376 18.323 1.00 95.56 258 ALA A O 1
ATOM 2184 N N . VAL A 1 259 ? -15.612 -0.624 16.198 1.00 95.25 259 VAL A N 1
ATOM 2185 C CA . VAL A 1 259 ? -15.469 -1.917 15.525 1.00 95.25 259 VAL A CA 1
ATOM 2186 C C . VAL A 1 259 ? -14.189 -1.862 14.707 1.00 95.25 259 VAL A C 1
ATOM 2188 O O . VAL A 1 259 ? -13.951 -0.884 14.009 1.00 95.25 259 VAL A O 1
ATOM 2191 N N . GLY A 1 260 ? -13.342 -2.883 14.813 1.00 93.00 260 GLY A N 1
ATOM 2192 C CA . GLY A 1 260 ? -12.116 -2.937 14.031 1.00 93.00 260 GLY A CA 1
ATOM 2193 C C . GLY A 1 260 ? -11.366 -4.258 14.142 1.00 93.00 260 GLY A C 1
ATOM 2194 O O . GLY A 1 260 ? -11.610 -5.066 15.042 1.00 93.00 260 GLY A O 1
ATOM 2195 N N . ASP A 1 261 ? -10.447 -4.467 13.204 1.00 93.06 261 ASP A N 1
ATOM 2196 C CA . ASP A 1 261 ? -9.594 -5.649 13.094 1.00 93.06 261 ASP A CA 1
ATOM 2197 C C . ASP A 1 261 ? -8.132 -5.234 12.875 1.00 93.06 261 ASP A C 1
ATOM 2199 O O . ASP A 1 261 ? -7.727 -4.879 11.768 1.00 93.06 261 ASP A O 1
ATOM 2203 N N . ASP A 1 262 ? -7.318 -5.326 13.928 1.00 92.75 262 ASP A N 1
ATOM 2204 C CA . ASP A 1 262 ? -5.892 -4.992 13.894 1.00 92.75 262 ASP A CA 1
ATOM 2205 C C . ASP A 1 262 ? -5.096 -5.804 12.862 1.00 92.75 262 ASP A C 1
ATOM 2207 O O . ASP A 1 262 ? -4.168 -5.269 12.258 1.00 92.75 262 ASP A O 1
ATOM 2211 N N . TRP A 1 263 ? -5.499 -7.046 12.560 1.00 93.75 263 TRP A N 1
ATOM 2212 C CA . TRP A 1 263 ? -4.838 -7.883 11.548 1.00 93.75 263 TRP A CA 1
ATOM 2213 C C . TRP A 1 263 ? -5.020 -7.333 10.123 1.00 93.75 263 TRP A C 1
ATOM 2215 O O . TRP A 1 263 ? -4.312 -7.747 9.207 1.00 93.75 263 TRP A O 1
ATOM 2225 N N . GLN A 1 264 ? -5.947 -6.388 9.923 1.00 91.75 264 GLN A N 1
ATOM 2226 C CA . GLN A 1 264 ? -6.224 -5.732 8.641 1.00 91.75 264 GLN A CA 1
ATOM 2227 C C . GLN A 1 264 ? -5.790 -4.256 8.608 1.00 91.75 264 GLN A C 1
ATOM 2229 O O . GLN A 1 264 ? -6.146 -3.542 7.672 1.00 91.75 264 GLN A O 1
ATOM 2234 N N . SER A 1 265 ? -5.030 -3.770 9.594 1.00 91.31 265 SER A N 1
ATOM 2235 C CA . SER A 1 265 ? -4.507 -2.395 9.597 1.00 91.31 265 SER A CA 1
ATOM 2236 C C . SER A 1 265 ? -3.379 -2.209 8.577 1.00 91.31 265 SER A C 1
ATOM 2238 O O . SER A 1 265 ? -2.234 -2.575 8.836 1.00 91.31 265 SER A O 1
ATOM 2240 N N . ILE A 1 266 ? -3.679 -1.622 7.419 1.00 85.19 266 ILE A N 1
ATOM 2241 C CA . ILE A 1 266 ? -2.722 -1.467 6.302 1.00 85.19 266 ILE A CA 1
ATOM 2242 C C . ILE A 1 266 ? -2.671 -0.038 5.744 1.00 85.19 266 ILE A C 1
ATOM 2244 O O . ILE A 1 266 ? -2.193 0.174 4.637 1.00 85.19 266 ILE A O 1
ATOM 2248 N N . PHE A 1 267 ? -3.197 0.945 6.480 1.00 80.19 267 PHE A N 1
ATOM 2249 C CA . PHE A 1 267 ? -3.309 2.337 6.030 1.00 80.19 267 PHE A CA 1
ATOM 2250 C C . PHE A 1 267 ? -2.414 3.312 6.813 1.00 80.19 267 PHE A C 1
ATOM 2252 O O . PHE A 1 267 ? -2.707 4.506 6.875 1.00 80.19 267 PHE A O 1
ATOM 2259 N N . SER A 1 268 ? -1.282 2.867 7.381 1.00 74.12 268 SER A N 1
ATOM 2260 C CA . SER A 1 268 ? -0.374 3.802 8.077 1.00 74.12 268 SER A CA 1
ATOM 2261 C C . SER A 1 268 ? 0.194 4.875 7.144 1.00 74.12 268 SER A C 1
ATOM 2263 O O . SER A 1 268 ? 0.417 6.010 7.567 1.00 74.12 268 SER A O 1
ATOM 2265 N N . PHE A 1 269 ? 0.344 4.562 5.850 1.00 65.62 269 PHE A N 1
ATOM 2266 C CA . PHE A 1 269 ? 0.735 5.535 4.830 1.00 65.62 269 PHE A CA 1
ATOM 2267 C C . PHE A 1 269 ? -0.272 6.688 4.675 1.00 65.62 269 PHE A C 1
ATOM 2269 O O . PHE A 1 269 ? 0.119 7.756 4.216 1.00 65.62 269 PHE A O 1
ATOM 2276 N N . ALA A 1 270 ? -1.535 6.481 5.067 1.00 65.88 270 ALA A N 1
ATOM 2277 C CA . ALA A 1 270 ? -2.596 7.489 5.110 1.00 65.88 270 ALA A CA 1
ATOM 2278 C C . ALA A 1 270 ? -2.767 8.104 6.517 1.00 65.88 270 ALA A C 1
ATOM 2280 O O . ALA A 1 270 ? -3.762 8.767 6.802 1.00 65.88 270 ALA A O 1
ATOM 2281 N N . GLY A 1 271 ? -1.810 7.872 7.423 1.00 72.62 271 GLY A N 1
ATOM 2282 C CA . GLY A 1 271 ? -1.786 8.457 8.763 1.00 72.62 271 GLY A CA 1
ATOM 2283 C C . GLY A 1 271 ? -2.478 7.636 9.854 1.00 72.62 271 GLY A C 1
ATOM 2284 O O . GLY A 1 271 ? -2.561 8.117 10.988 1.00 72.62 271 GLY A O 1
ATOM 2285 N N . SER A 1 272 ? -2.953 6.419 9.562 1.00 80.75 272 SER A N 1
ATOM 2286 C CA . SER A 1 272 ? -3.507 5.517 10.581 1.00 80.75 272 SER A CA 1
ATOM 2287 C C . SER A 1 272 ? -2.448 5.099 11.607 1.00 80.75 272 SER A C 1
ATOM 2289 O O . SER A 1 272 ? -1.273 4.908 11.284 1.00 80.75 272 SER A O 1
ATOM 2291 N N . LYS A 1 273 ? -2.874 4.961 12.862 1.00 83.75 273 LYS A N 1
ATOM 2292 C CA . LYS A 1 273 ? -2.019 4.737 14.032 1.00 83.75 273 LYS A CA 1
ATOM 2293 C C . LYS A 1 273 ? -2.516 3.508 14.801 1.00 83.75 273 LYS A C 1
ATOM 2295 O O . LYS A 1 273 ? -3.452 3.591 15.600 1.00 83.75 273 LYS A O 1
ATOM 2300 N N . ILE A 1 274 ? -1.903 2.351 14.528 1.00 86.56 274 ILE A N 1
ATOM 2301 C CA . ILE A 1 274 ? -2.336 1.039 15.048 1.00 86.56 274 ILE A CA 1
ATOM 2302 C C . ILE A 1 274 ? -2.322 0.975 16.580 1.00 86.56 274 ILE A C 1
ATOM 2304 O O . ILE A 1 274 ? -3.130 0.281 17.200 1.00 86.56 274 ILE A O 1
ATOM 2308 N N . GLU A 1 275 ? -1.469 1.780 17.208 1.00 87.31 275 GLU A N 1
ATOM 2309 C CA . GLU A 1 275 ? -1.380 1.946 18.654 1.00 87.31 275 GLU A CA 1
ATOM 2310 C C . GLU A 1 275 ? -2.713 2.310 19.340 1.00 87.31 275 GLU A C 1
ATOM 2312 O O . GLU A 1 275 ? -2.941 1.889 20.479 1.00 87.31 275 GLU A O 1
ATOM 2317 N N . TYR A 1 276 ? -3.611 3.047 18.667 1.00 89.25 276 TYR A N 1
ATOM 2318 C CA . TYR A 1 276 ? -4.925 3.409 19.206 1.00 89.25 276 TYR A CA 1
ATOM 2319 C C . TYR A 1 276 ? -5.832 2.195 19.331 1.00 89.25 276 TYR A C 1
ATOM 2321 O O . TYR A 1 276 ? -6.707 2.172 20.198 1.00 89.25 276 TYR A O 1
ATOM 2329 N N . THR A 1 277 ? -5.601 1.188 18.492 1.00 90.56 277 THR A N 1
ATOM 2330 C CA . THR A 1 277 ? -6.321 -0.084 18.516 1.00 90.56 277 THR A CA 1
ATOM 2331 C C . THR A 1 277 ? -5.739 -1.010 19.569 1.00 90.56 277 THR A C 1
ATOM 2333 O O . THR A 1 277 ? -6.487 -1.519 20.401 1.00 90.56 277 THR A O 1
ATOM 2336 N N . TYR A 1 278 ? -4.413 -1.178 19.606 1.00 89.12 278 TYR A N 1
ATOM 2337 C CA . TYR A 1 278 ? -3.759 -2.022 20.612 1.00 89.12 278 TYR A CA 1
ATOM 2338 C C . TYR A 1 278 ? -4.026 -1.547 22.041 1.00 89.12 278 TYR A C 1
ATOM 2340 O O . TYR A 1 278 ? -4.322 -2.354 22.920 1.00 89.12 278 TYR A O 1
ATOM 2348 N N . ASN A 1 279 ? -3.995 -0.232 22.264 1.00 87.25 279 ASN A N 1
ATOM 2349 C CA . ASN A 1 279 ? -4.163 0.363 23.586 1.00 87.25 279 ASN A CA 1
ATOM 2350 C C . ASN A 1 279 ? -5.567 0.946 23.799 1.00 87.25 279 ASN A C 1
ATOM 2352 O O . ASN A 1 279 ? -5.740 1.860 24.604 1.00 87.25 279 ASN A O 1
ATOM 2356 N N . PHE A 1 280 ? -6.590 0.432 23.104 1.00 90.94 280 PHE A N 1
ATOM 2357 C CA . PHE A 1 280 ? -7.952 0.977 23.166 1.00 90.94 280 PHE A CA 1
ATOM 2358 C C . PHE A 1 280 ? -8.466 1.162 24.605 1.00 90.94 280 PHE A C 1
ATOM 2360 O O . PHE A 1 280 ? -9.015 2.210 24.939 1.00 90.94 280 PHE A O 1
ATOM 2367 N N . LEU A 1 281 ? -8.227 0.183 25.487 1.00 91.56 281 LEU A N 1
ATOM 2368 C CA . LEU A 1 281 ? -8.627 0.252 26.900 1.00 91.56 281 LEU A CA 1
ATOM 2369 C C . LEU A 1 281 ? -7.857 1.307 27.706 1.00 91.56 281 LEU A C 1
ATOM 2371 O O . LEU A 1 281 ? -8.392 1.836 28.673 1.00 91.56 281 LEU A O 1
ATOM 2375 N N . SER A 1 282 ? -6.631 1.655 27.317 1.00 89.94 282 SER A N 1
ATOM 2376 C CA . SER A 1 282 ? -5.896 2.764 27.938 1.00 89.94 282 SER A CA 1
ATOM 2377 C C . SER A 1 282 ? -6.533 4.114 27.602 1.00 89.94 282 SER A C 1
ATOM 2379 O O . SER A 1 282 ? -6.474 5.045 28.403 1.00 89.94 282 SER A O 1
ATOM 2381 N N . TYR A 1 283 ? -7.165 4.220 26.432 1.00 88.12 283 TYR A N 1
ATOM 2382 C CA . TYR A 1 283 ? -7.826 5.438 25.968 1.00 88.12 283 TYR A CA 1
ATOM 2383 C C . TYR A 1 283 ? -9.292 5.544 26.392 1.00 88.12 283 TYR A C 1
ATOM 2385 O O . TYR A 1 283 ? -9.763 6.646 26.676 1.00 88.12 283 TYR A O 1
ATOM 2393 N N . PHE A 1 284 ? -9.984 4.407 26.496 1.00 90.56 284 PHE A N 1
ATOM 2394 C CA . PHE A 1 284 ? -11.363 4.290 26.969 1.00 90.56 284 PHE A CA 1
ATOM 2395 C C . PHE A 1 284 ? -11.451 3.268 28.123 1.00 90.56 284 PHE A C 1
ATOM 2397 O O . PHE A 1 284 ? -11.909 2.143 27.914 1.00 90.56 284 PHE A O 1
ATOM 2404 N N . PRO A 1 285 ? -11.053 3.635 29.361 1.00 89.38 285 PRO A N 1
ATOM 2405 C CA . PRO A 1 285 ? -10.898 2.688 30.479 1.00 89.38 285 PRO A CA 1
ATOM 2406 C C . PRO A 1 285 ? -12.175 1.973 30.928 1.00 89.38 285 PRO A C 1
ATOM 2408 O O . PRO A 1 285 ? -12.112 0.914 31.544 1.00 89.38 285 PRO A O 1
ATOM 2411 N N . THR A 1 286 ? -13.344 2.545 30.639 1.00 89.44 286 THR A N 1
ATOM 2412 C CA . THR A 1 286 ? -14.651 1.957 30.976 1.00 89.44 286 THR A CA 1
ATOM 2413 C C . THR A 1 286 ? -15.198 1.043 29.879 1.00 89.44 286 THR A C 1
ATOM 2415 O O . THR A 1 286 ? -16.275 0.462 30.042 1.00 89.44 286 THR A O 1
ATOM 2418 N N . ALA A 1 287 ? -14.492 0.917 28.752 1.00 93.19 287 ALA A N 1
ATOM 2419 C CA . ALA A 1 287 ? -14.936 0.104 27.635 1.00 93.19 287 ALA A CA 1
ATOM 2420 C C . ALA A 1 287 ? -14.823 -1.398 27.930 1.00 93.19 287 ALA A C 1
ATOM 2422 O O . ALA A 1 287 ? -14.045 -1.855 28.766 1.00 93.19 287 ALA A O 1
ATOM 2423 N N . LYS A 1 288 ? -15.608 -2.186 27.193 1.00 93.06 288 LYS A N 1
ATOM 2424 C CA . LYS A 1 288 ? -15.547 -3.650 27.202 1.00 93.06 288 LYS A CA 1
ATOM 2425 C C . LYS A 1 288 ? -15.159 -4.131 25.812 1.00 93.06 288 LYS A C 1
ATOM 2427 O O . LYS A 1 288 ? -15.785 -3.729 24.836 1.00 93.06 288 LYS A O 1
ATOM 2432 N N . ILE A 1 289 ? -14.163 -5.011 25.730 1.00 91.50 289 ILE A N 1
ATOM 2433 C CA . ILE A 1 289 ? -13.788 -5.661 24.470 1.00 91.50 289 ILE A CA 1
ATOM 2434 C C . ILE A 1 289 ? -14.704 -6.864 24.251 1.00 91.50 289 ILE A C 1
ATOM 2436 O O . ILE A 1 289 ? -14.732 -7.787 25.065 1.00 91.50 289 ILE A O 1
ATOM 2440 N N . LEU A 1 290 ? -15.422 -6.863 23.131 1.00 92.69 290 LEU A N 1
ATOM 2441 C CA . LEU A 1 290 ? -16.224 -7.989 22.661 1.00 92.69 290 LEU A CA 1
ATOM 2442 C C . LEU A 1 290 ? -15.590 -8.537 21.380 1.00 92.69 290 LEU A C 1
ATOM 2444 O O . LEU A 1 290 ? -15.204 -7.766 20.505 1.00 92.69 290 LEU A O 1
ATOM 2448 N N . LYS A 1 291 ? -15.462 -9.863 21.269 1.00 91.06 291 LYS A N 1
ATOM 2449 C CA . LYS A 1 291 ? -14.822 -10.521 20.119 1.00 91.06 291 LYS A CA 1
ATOM 2450 C C . LYS A 1 291 ? -15.864 -11.245 19.270 1.00 91.06 291 LYS A C 1
ATOM 2452 O O . LYS A 1 291 ? -16.640 -12.042 19.792 1.00 91.06 291 LYS A O 1
ATOM 2457 N N . ILE A 1 292 ? -15.836 -11.013 17.959 1.00 91.62 292 ILE A N 1
ATOM 2458 C CA . ILE A 1 292 ? -16.608 -11.786 16.980 1.00 91.62 292 ILE A CA 1
ATOM 2459 C C . ILE A 1 292 ? -15.682 -12.862 16.408 1.00 91.62 292 ILE A C 1
ATOM 2461 O O . ILE A 1 292 ? -14.868 -12.593 15.533 1.00 91.62 292 ILE A O 1
ATOM 2465 N N . SER A 1 293 ? -15.774 -14.084 16.937 1.00 90.88 293 SER A N 1
ATOM 2466 C CA . SER A 1 293 ? -14.863 -15.179 16.562 1.00 90.88 293 SER A CA 1
ATOM 2467 C C . SER A 1 293 ? -15.328 -16.004 15.366 1.00 90.88 293 SER A C 1
ATOM 2469 O O . SER A 1 293 ? -14.522 -16.701 14.759 1.00 90.88 293 SER A O 1
ATOM 2471 N N . LYS A 1 294 ? -16.618 -15.986 15.018 1.00 93.06 294 LYS A N 1
ATOM 2472 C CA . LYS A 1 294 ? -17.146 -16.843 13.951 1.00 93.06 294 LYS A CA 1
ATOM 2473 C C . LYS A 1 294 ? -16.965 -16.179 12.586 1.00 93.06 294 LYS A C 1
ATOM 2475 O O . LYS A 1 294 ? -17.567 -15.146 12.314 1.00 93.06 294 LYS A O 1
ATOM 2480 N N . ALA A 1 295 ? -16.163 -16.805 11.733 1.00 90.44 295 ALA A N 1
ATOM 2481 C CA . ALA A 1 295 ? -15.907 -16.397 10.363 1.00 90.44 295 ALA A CA 1
ATOM 2482 C C . ALA A 1 295 ? -16.664 -17.305 9.384 1.00 90.44 295 ALA A C 1
ATOM 2484 O O . ALA A 1 295 ? -16.694 -18.526 9.532 1.00 90.44 295 ALA A O 1
ATOM 2485 N N . TYR A 1 296 ? -17.260 -16.692 8.363 1.00 90.62 296 TYR A N 1
ATOM 2486 C CA . TYR A 1 296 ? -18.071 -17.387 7.354 1.00 90.62 296 TYR A CA 1
ATOM 2487 C C . TYR A 1 296 ? -17.429 -17.392 5.960 1.00 90.62 296 TYR A C 1
ATOM 2489 O O . TYR A 1 296 ? -17.853 -18.145 5.090 1.00 90.62 296 TYR A O 1
ATOM 2497 N N . ARG A 1 297 ? -16.409 -16.549 5.744 1.00 91.56 297 ARG A N 1
ATOM 2498 C CA . ARG A 1 297 ? -15.748 -16.363 4.444 1.00 91.56 297 ARG A CA 1
ATOM 2499 C C . ARG A 1 297 ? -14.768 -17.495 4.136 1.00 91.56 297 ARG A C 1
ATOM 2501 O O . ARG A 1 297 ? -14.901 -18.181 3.127 1.00 91.56 297 ARG A O 1
ATOM 2508 N N . ASN A 1 298 ? -13.770 -17.655 5.000 1.00 95.25 298 ASN A N 1
ATOM 2509 C CA . ASN A 1 298 ? -12.602 -18.494 4.752 1.00 95.25 298 ASN A CA 1
ATOM 2510 C C . ASN A 1 298 ? -12.777 -19.897 5.352 1.00 95.25 298 ASN A C 1
ATOM 2512 O O . ASN A 1 298 ? -13.504 -20.081 6.334 1.00 95.25 298 ASN A O 1
ATOM 2516 N N . SER A 1 299 ? -12.093 -20.891 4.777 1.00 96.00 299 SER A N 1
ATOM 2517 C CA . SER A 1 299 ? -12.064 -22.240 5.346 1.00 96.00 299 SER A CA 1
ATOM 2518 C C . SER A 1 299 ? -11.303 -22.283 6.670 1.00 96.00 299 SER A C 1
ATOM 2520 O O . SER A 1 299 ? -10.444 -21.440 6.938 1.00 96.00 299 SER A O 1
ATOM 2522 N N . ARG A 1 300 ? -11.580 -23.301 7.487 1.00 95.56 300 ARG A N 1
ATOM 2523 C CA . ARG A 1 300 ? -10.879 -23.561 8.748 1.00 95.56 300 ARG A CA 1
ATOM 2524 C C . ARG A 1 300 ? -9.364 -23.651 8.548 1.00 95.56 300 ARG A C 1
ATOM 2526 O O . ARG A 1 300 ? -8.617 -23.077 9.333 1.00 95.56 300 ARG A O 1
ATOM 2533 N N . GLN A 1 301 ? -8.911 -24.307 7.481 1.00 95.56 301 GLN A N 1
ATOM 2534 C CA . GLN A 1 301 ? -7.490 -24.430 7.146 1.00 95.56 301 GLN A CA 1
ATOM 2535 C C . GLN A 1 301 ? -6.871 -23.085 6.760 1.00 95.56 301 GLN A C 1
ATOM 2537 O O . GLN A 1 301 ? -5.792 -22.759 7.244 1.00 95.56 301 GLN A O 1
ATOM 2542 N N . LEU A 1 302 ? -7.553 -22.279 5.935 1.00 96.56 302 LEU A N 1
ATOM 2543 C CA . LEU A 1 302 ? -7.040 -20.966 5.537 1.00 96.56 302 LEU A CA 1
ATOM 2544 C C . LEU A 1 302 ? -6.936 -20.037 6.744 1.00 96.56 302 LEU A C 1
ATOM 2546 O O . LEU A 1 302 ? -5.917 -19.372 6.915 1.00 96.56 302 LEU A O 1
ATOM 2550 N N . ILE A 1 303 ? -7.959 -20.031 7.602 1.00 95.62 303 ILE A N 1
ATOM 2551 C CA . ILE A 1 303 ? -7.926 -19.305 8.873 1.00 95.62 303 ILE A CA 1
ATOM 2552 C C . ILE A 1 303 ? -6.726 -19.755 9.694 1.00 95.62 303 ILE A C 1
ATOM 2554 O O . ILE A 1 303 ? -5.937 -18.916 10.092 1.00 95.62 303 ILE A O 1
ATOM 2558 N N . LYS A 1 304 ? -6.533 -21.062 9.885 1.00 95.38 304 LYS A N 1
ATOM 2559 C CA . LYS A 1 304 ? -5.406 -21.583 10.659 1.00 95.38 304 LYS A CA 1
ATOM 2560 C C . LYS A 1 304 ? -4.052 -21.119 10.111 1.00 95.38 304 LYS A C 1
ATOM 2562 O O . LYS A 1 304 ? -3.280 -20.528 10.855 1.00 95.38 304 LYS A O 1
ATOM 2567 N N . TYR A 1 305 ? -3.780 -21.319 8.820 1.00 96.75 305 TYR A N 1
ATOM 2568 C CA . TYR A 1 305 ? -2.491 -20.939 8.227 1.00 96.75 305 TYR A CA 1
ATOM 2569 C C . TYR A 1 305 ? -2.257 -19.423 8.254 1.00 96.75 305 TYR A C 1
ATOM 2571 O O . TYR A 1 305 ? -1.169 -18.968 8.598 1.00 96.75 305 TYR A O 1
ATOM 2579 N N . SER A 1 306 ? -3.282 -18.635 7.919 1.00 96.25 306 SER A N 1
ATOM 2580 C CA . SER A 1 306 ? -3.192 -17.171 7.920 1.00 96.25 306 SER A CA 1
ATOM 2581 C C . SER A 1 306 ? -3.085 -16.590 9.338 1.00 96.25 306 SER A C 1
ATOM 2583 O O . SER A 1 306 ? -2.312 -15.655 9.541 1.00 96.25 306 SER A O 1
ATOM 2585 N N . SER A 1 307 ? -3.776 -17.173 10.326 1.00 95.50 307 SER A N 1
ATOM 2586 C CA . SER A 1 307 ? -3.657 -16.825 11.747 1.00 95.50 307 SER A CA 1
ATOM 2587 C C . SER A 1 307 ? -2.268 -17.145 12.297 1.00 95.50 307 SER A C 1
ATOM 2589 O O . SER A 1 307 ? -1.660 -16.273 12.908 1.00 95.50 307 SER A O 1
ATOM 2591 N N . ASP A 1 308 ? -1.731 -18.342 12.040 1.00 95.69 308 ASP A N 1
ATOM 2592 C CA . ASP A 1 308 ? -0.386 -18.731 12.493 1.00 95.69 308 ASP A CA 1
ATOM 2593 C C . ASP A 1 308 ? 0.695 -17.806 11.888 1.00 95.69 308 ASP A C 1
ATOM 2595 O O . ASP A 1 308 ? 1.689 -17.481 12.538 1.00 95.69 308 ASP A O 1
ATOM 2599 N N . PHE A 1 309 ? 0.482 -17.329 10.656 1.00 96.88 309 PHE A N 1
ATOM 2600 C CA . PHE A 1 309 ? 1.371 -16.377 9.989 1.00 96.88 309 PHE A CA 1
ATOM 2601 C C . PHE A 1 309 ? 1.287 -14.968 10.588 1.00 96.88 309 PHE A C 1
ATOM 2603 O O . PHE A 1 309 ? 2.315 -14.359 10.896 1.00 96.88 309 PHE A O 1
ATOM 2610 N N . ILE A 1 310 ? 0.077 -14.423 10.750 1.00 95.56 310 ILE A N 1
ATOM 2611 C CA . ILE A 1 310 ? -0.102 -13.045 11.223 1.00 95.56 310 ILE A CA 1
ATOM 2612 C C . ILE A 1 310 ? 0.239 -12.913 12.713 1.00 95.56 310 ILE A C 1
ATOM 2614 O O . ILE A 1 310 ? 0.830 -11.913 13.113 1.00 95.56 310 ILE A O 1
ATOM 2618 N N . MET A 1 311 ? -0.026 -13.948 13.519 1.00 95.19 311 MET A N 1
ATOM 2619 C CA . MET A 1 311 ? 0.225 -13.969 14.967 1.00 95.19 311 MET A CA 1
ATOM 2620 C C . MET A 1 311 ? 1.687 -14.167 15.365 1.00 95.19 311 MET A C 1
ATOM 2622 O O . MET A 1 311 ? 2.000 -14.134 16.554 1.00 95.19 311 MET A O 1
ATOM 2626 N N . LYS A 1 312 ? 2.611 -14.287 14.403 1.00 94.62 312 LYS A N 1
ATOM 2627 C CA . LYS A 1 312 ? 4.038 -14.107 14.710 1.00 94.62 312 LYS A CA 1
ATOM 2628 C C . LYS A 1 312 ? 4.342 -12.714 15.251 1.00 94.62 312 LYS A C 1
ATOM 2630 O O . LYS A 1 312 ? 5.304 -12.550 15.995 1.00 94.62 312 LYS A O 1
ATOM 2635 N N . ASN A 1 313 ? 3.525 -11.722 14.895 1.00 93.69 313 ASN A N 1
ATOM 2636 C CA . ASN A 1 313 ? 3.552 -10.426 15.548 1.00 93.69 313 ASN A CA 1
ATOM 2637 C C . ASN A 1 313 ? 2.883 -10.520 16.928 1.00 93.69 313 ASN A C 1
ATOM 2639 O O . ASN A 1 313 ? 1.657 -10.528 17.031 1.00 93.69 313 ASN A O 1
ATOM 2643 N N . THR A 1 314 ? 3.690 -10.578 17.986 1.00 91.62 314 THR A N 1
ATOM 2644 C CA . THR A 1 314 ? 3.200 -10.725 19.365 1.00 91.62 314 THR A CA 1
ATOM 2645 C C . THR A 1 314 ? 2.546 -9.468 19.931 1.00 91.62 314 THR A C 1
ATOM 2647 O O . THR A 1 314 ? 1.921 -9.547 20.984 1.00 91.62 314 THR A O 1
ATOM 2650 N N . ASP A 1 315 ? 2.713 -8.315 19.279 1.00 90.06 315 ASP A N 1
ATOM 2651 C CA . ASP A 1 315 ? 2.095 -7.066 19.728 1.00 90.06 315 ASP A CA 1
ATOM 2652 C C . ASP A 1 315 ? 0.604 -6.978 19.338 1.00 90.06 315 ASP A C 1
ATOM 2654 O O . ASP A 1 315 ? -0.146 -6.202 19.929 1.00 90.06 315 ASP A O 1
ATOM 2658 N N . GLN A 1 316 ? 0.156 -7.804 18.384 1.00 90.94 316 GLN A N 1
ATOM 2659 C CA . GLN A 1 316 ? -1.236 -7.854 17.932 1.00 90.94 316 GLN A CA 1
ATOM 2660 C C . GLN A 1 316 ? -2.199 -8.426 18.974 1.00 90.94 316 GLN A C 1
ATOM 2662 O O . GLN A 1 316 ? -1.850 -9.244 19.832 1.00 90.94 316 GLN A O 1
ATOM 2667 N N . ILE A 1 317 ? -3.475 -8.065 18.833 1.00 90.19 317 ILE A N 1
ATOM 2668 C CA . ILE A 1 317 ? -4.541 -8.571 19.690 1.00 90.19 317 ILE A CA 1
ATOM 2669 C C . ILE A 1 317 ? -4.761 -10.052 19.379 1.00 90.19 317 ILE A C 1
ATOM 2671 O O . ILE A 1 317 ? -5.282 -10.432 18.328 1.00 90.19 317 ILE A O 1
ATOM 2675 N N . SER A 1 318 ? -4.416 -10.907 20.344 1.00 90.38 318 SER A N 1
ATOM 2676 C CA . SER A 1 318 ? -4.648 -12.344 20.226 1.00 90.38 318 SER A CA 1
ATOM 2677 C C . SER A 1 318 ? -6.145 -12.662 20.153 1.00 90.38 318 SER A C 1
ATOM 2679 O O . SER A 1 318 ? -6.952 -12.298 21.028 1.00 90.38 318 SER A O 1
ATOM 2681 N N . LYS A 1 319 ? -6.529 -13.359 19.085 1.00 89.94 319 LYS A N 1
ATOM 2682 C CA . LYS A 1 319 ? -7.894 -13.815 18.829 1.00 89.94 319 LYS A CA 1
ATOM 2683 C C . LYS A 1 319 ? -7.881 -15.117 18.044 1.00 89.94 319 LYS A C 1
ATOM 2685 O O . LYS A 1 319 ? -6.970 -15.391 17.272 1.00 89.94 319 LYS A O 1
ATOM 2690 N N . GLN A 1 320 ? -8.927 -15.905 18.257 1.00 88.88 320 GLN A N 1
ATOM 2691 C CA . GLN A 1 320 ? -9.153 -17.158 17.558 1.00 88.88 320 GLN A CA 1
ATOM 2692 C C . GLN A 1 320 ? -10.388 -17.006 16.676 1.00 88.88 320 GLN A C 1
ATOM 2694 O O . GLN A 1 320 ? -11.470 -16.663 17.165 1.00 88.88 320 GLN A O 1
ATOM 2699 N N . LEU A 1 321 ? -10.204 -17.256 15.382 1.00 93.25 321 LEU A N 1
ATOM 2700 C CA . LEU A 1 321 ? -11.280 -17.296 14.404 1.00 93.25 321 LEU A CA 1
ATOM 2701 C C . LEU A 1 321 ? -11.727 -18.748 14.193 1.00 93.25 321 LEU A C 1
ATOM 2703 O O . LEU A 1 321 ? -10.908 -19.665 14.141 1.00 93.25 321 LEU A O 1
ATOM 2707 N N . LEU A 1 322 ? -13.034 -18.956 14.075 1.00 92.62 322 LEU A N 1
ATOM 2708 C CA . LEU A 1 322 ? -13.671 -20.260 13.912 1.00 92.62 322 LEU A CA 1
ATOM 2709 C C . LEU A 1 322 ? -14.487 -20.267 12.622 1.00 92.62 322 LEU A C 1
ATOM 2711 O O . LEU A 1 322 ? -15.311 -19.380 12.414 1.00 92.62 322 LEU A O 1
ATOM 2715 N N . SER A 1 323 ? -14.303 -21.288 11.788 1.00 93.81 323 SER A N 1
ATOM 2716 C CA . SER A 1 323 ? -15.096 -21.505 10.574 1.00 93.81 323 SER A CA 1
ATOM 2717 C C . SER A 1 323 ? -15.586 -22.944 10.503 1.00 93.81 323 SER A C 1
ATOM 2719 O O . SER A 1 323 ? -14.930 -23.860 10.994 1.00 93.81 323 SER A O 1
ATOM 2721 N N . THR A 1 324 ? -16.756 -23.115 9.891 1.00 93.50 324 THR A N 1
ATOM 2722 C CA . THR A 1 324 ? -17.359 -24.423 9.580 1.00 93.50 324 THR A CA 1
ATOM 2723 C C . THR A 1 324 ? -17.068 -24.871 8.146 1.00 93.50 324 THR A C 1
ATOM 2725 O O . THR A 1 324 ? -17.377 -26.001 7.785 1.00 93.50 324 THR A O 1
ATOM 2728 N N . LYS A 1 325 ? -16.476 -23.998 7.318 1.00 94.31 325 LYS A N 1
ATOM 2729 C CA . LYS A 1 325 ? -16.106 -24.311 5.937 1.00 94.31 325 LYS A CA 1
ATOM 2730 C C . LYS A 1 325 ? -14.800 -25.100 5.926 1.00 94.31 325 LYS A C 1
ATOM 2732 O O . LYS A 1 325 ? -13.804 -24.651 6.488 1.00 94.31 325 LYS A O 1
ATOM 2737 N N . GLU A 1 326 ? -14.776 -26.222 5.221 1.00 94.44 326 GLU A N 1
ATOM 2738 C CA . GLU A 1 326 ? -13.573 -27.033 5.028 1.00 94.44 326 GLU A CA 1
ATOM 2739 C C . GLU A 1 326 ? -13.001 -26.814 3.625 1.00 94.44 326 GLU A C 1
ATOM 2741 O O . GLU A 1 326 ? -13.729 -26.795 2.634 1.00 94.44 326 GLU A O 1
ATOM 2746 N N . ASN A 1 327 ? -11.685 -26.651 3.540 1.00 94.38 327 ASN A N 1
ATOM 2747 C CA . ASN A 1 327 ? -10.932 -26.784 2.297 1.00 94.38 327 ASN A CA 1
ATOM 2748 C C . ASN A 1 327 ? -9.522 -27.246 2.686 1.00 94.38 327 ASN A C 1
ATOM 2750 O O . ASN A 1 327 ? -8.797 -26.444 3.273 1.00 94.38 327 ASN A O 1
ATOM 2754 N N . PRO A 1 328 ? -9.121 -28.497 2.400 1.00 91.44 328 PRO A N 1
ATOM 2755 C CA . PRO A 1 328 ? -7.834 -29.037 2.839 1.00 91.44 328 PRO A CA 1
ATOM 2756 C C . PRO A 1 328 ? -6.624 -28.406 2.135 1.00 91.44 328 PRO A C 1
ATOM 2758 O O . PRO A 1 328 ? -5.506 -28.520 2.630 1.00 91.44 328 PRO A O 1
ATOM 2761 N N . SER A 1 329 ? -6.824 -27.728 0.999 1.00 93.38 329 SER A N 1
ATOM 2762 C CA . SER A 1 329 ? -5.747 -27.107 0.224 1.00 93.38 329 SER A CA 1
ATOM 2763 C C . SER A 1 329 ? -6.137 -25.699 -0.256 1.00 93.38 329 SER A C 1
ATOM 2765 O O . SER A 1 329 ? -6.215 -25.468 -1.465 1.00 93.38 329 SER A O 1
ATOM 2767 N N . PRO A 1 330 ? -6.379 -24.741 0.665 1.00 96.31 330 PRO A N 1
ATOM 2768 C CA . PRO A 1 330 ? -6.878 -23.417 0.303 1.00 96.31 330 PRO A CA 1
ATOM 2769 C C . PRO A 1 330 ? -5.788 -22.487 -0.236 1.00 96.31 330 PRO A C 1
ATOM 2771 O O . PRO A 1 330 ? -6.112 -21.515 -0.908 1.00 96.31 330 PRO A O 1
ATOM 2774 N N . ILE A 1 331 ? -4.514 -22.768 0.050 1.00 97.94 331 ILE A N 1
ATOM 2775 C CA . ILE A 1 331 ? -3.360 -22.034 -0.478 1.00 97.94 331 ILE A CA 1
ATOM 2776 C C . ILE A 1 331 ? -2.665 -22.933 -1.500 1.00 97.94 331 ILE A C 1
ATOM 2778 O O . ILE A 1 331 ? -2.281 -24.059 -1.175 1.00 97.94 331 ILE A O 1
ATOM 2782 N N . LYS A 1 332 ? -2.519 -22.448 -2.734 1.00 97.88 332 LYS A N 1
ATOM 2783 C CA . LYS A 1 332 ? -1.922 -23.179 -3.855 1.00 97.88 332 LYS A CA 1
ATOM 2784 C C . LYS A 1 332 ? -0.687 -22.435 -4.355 1.00 97.88 332 LYS A C 1
ATOM 2786 O O . LYS A 1 332 ? -0.794 -21.314 -4.839 1.00 97.88 332 LYS A O 1
ATOM 2791 N N . PHE A 1 333 ? 0.480 -23.062 -4.260 1.00 97.62 333 PHE A N 1
ATOM 2792 C CA . PHE A 1 333 ? 1.721 -22.518 -4.815 1.00 97.62 333 PHE A CA 1
ATOM 2793 C C . PHE A 1 333 ? 1.808 -22.882 -6.297 1.00 97.62 333 PHE A C 1
ATOM 2795 O O . PHE A 1 333 ? 1.776 -24.062 -6.651 1.00 97.62 333 PHE A O 1
ATOM 2802 N N . VAL A 1 334 ? 1.894 -21.875 -7.163 1.00 98.06 334 VAL A N 1
ATOM 2803 C CA . VAL A 1 334 ? 1.956 -22.039 -8.617 1.00 98.06 334 VAL A CA 1
ATOM 2804 C C . VAL A 1 334 ? 3.309 -21.531 -9.096 1.00 98.06 334 VAL A C 1
ATOM 2806 O O . VAL A 1 334 ? 3.580 -20.334 -9.098 1.00 98.06 334 VAL A O 1
ATOM 2809 N N . PHE A 1 335 ? 4.175 -22.468 -9.473 1.00 97.19 335 PHE A N 1
ATOM 2810 C CA . PHE A 1 335 ? 5.564 -22.163 -9.791 1.00 97.19 335 PHE A CA 1
ATOM 2811 C C . PHE A 1 335 ? 5.757 -21.692 -11.237 1.00 97.19 335 PHE A C 1
ATOM 2813 O O . PHE A 1 335 ? 5.162 -22.260 -12.159 1.00 97.19 335 PHE A O 1
ATOM 2820 N N . PHE A 1 336 ? 6.642 -20.714 -11.433 1.00 96.75 336 PHE A N 1
ATOM 2821 C CA . PHE A 1 336 ? 7.042 -20.183 -12.740 1.00 96.75 336 PHE A CA 1
ATOM 2822 C C . PHE A 1 336 ? 8.573 -20.055 -12.864 1.00 96.75 336 PHE A C 1
ATOM 2824 O O . PHE A 1 336 ? 9.271 -19.957 -11.858 1.00 96.75 336 PHE A O 1
ATOM 2831 N N . GLU A 1 337 ? 9.094 -20.088 -14.093 1.00 95.69 337 GLU A N 1
ATOM 2832 C CA . GLU A 1 337 ? 10.516 -19.825 -14.398 1.00 95.69 337 GLU A CA 1
ATOM 2833 C C . GLU A 1 337 ? 10.795 -18.316 -14.469 1.00 95.69 337 GLU A C 1
ATOM 2835 O O . GLU A 1 337 ? 9.883 -17.537 -14.738 1.00 95.69 337 GLU A O 1
ATOM 2840 N N . GLU A 1 338 ? 12.045 -17.883 -14.298 1.00 91.75 338 GLU A N 1
ATOM 2841 C CA . GLU A 1 338 ? 12.409 -16.461 -14.362 1.00 91.75 338 GLU A CA 1
ATOM 2842 C C . GLU A 1 338 ? 11.857 -15.758 -15.622 1.00 91.75 338 GLU A C 1
ATOM 2844 O O . GLU A 1 338 ? 11.943 -16.266 -16.741 1.00 91.75 338 GLU A O 1
ATOM 2849 N N . GLY A 1 339 ? 11.226 -14.595 -15.426 1.00 90.44 339 GLY A N 1
ATOM 2850 C CA . GLY A 1 339 ? 10.584 -13.830 -16.500 1.00 90.44 339 GLY A CA 1
ATOM 2851 C C . GLY A 1 339 ? 9.281 -14.429 -17.049 1.00 90.44 339 GLY A C 1
ATOM 2852 O O . GLY A 1 339 ? 8.754 -13.909 -18.027 1.00 90.44 339 GLY A O 1
ATOM 2853 N N . LYS A 1 340 ? 8.744 -15.509 -16.457 1.00 95.50 340 LYS A N 1
ATOM 2854 C CA . LYS A 1 340 ? 7.528 -16.208 -16.928 1.00 95.50 340 LYS A CA 1
ATOM 2855 C C . LYS A 1 340 ? 6.313 -16.086 -16.006 1.00 95.50 340 LYS A C 1
ATOM 2857 O O . LYS A 1 340 ? 5.358 -16.846 -16.162 1.00 95.50 340 LYS A O 1
ATOM 2862 N N . GLU A 1 341 ? 6.321 -15.150 -15.059 1.00 96.56 341 GLU A N 1
ATOM 2863 C CA . GLU A 1 341 ? 5.219 -14.964 -14.105 1.00 96.56 341 GLU A CA 1
ATOM 2864 C C . GLU A 1 341 ? 3.873 -14.704 -14.801 1.00 96.56 341 GLU A C 1
ATOM 2866 O O . GLU A 1 341 ? 2.909 -15.426 -14.554 1.00 96.56 341 GLU A O 1
ATOM 2871 N N . TYR A 1 342 ? 3.808 -13.735 -15.718 1.00 96.38 342 TYR A N 1
ATOM 2872 C CA . TYR A 1 342 ? 2.556 -13.347 -16.381 1.00 96.38 342 TYR A CA 1
ATOM 2873 C C . TYR A 1 342 ? 2.088 -14.360 -17.432 1.00 96.38 342 TYR A C 1
ATOM 2875 O O . TYR A 1 342 ? 0.893 -14.642 -17.539 1.00 96.38 342 TYR A O 1
ATOM 2883 N N . GLN A 1 343 ? 3.020 -15.038 -18.110 1.00 95.62 343 GLN A N 1
ATOM 2884 C CA . GLN A 1 343 ? 2.689 -16.234 -18.886 1.00 95.62 343 GLN A CA 1
ATOM 2885 C C . GLN A 1 343 ? 1.996 -17.280 -17.993 1.00 95.62 343 GLN A C 1
ATOM 2887 O O . GLN A 1 343 ? 0.964 -17.841 -18.370 1.00 95.62 343 GLN A O 1
ATOM 2892 N N . LYS A 1 344 ? 2.518 -17.510 -16.780 1.00 97.88 344 LYS A N 1
ATOM 2893 C CA . LYS A 1 344 ? 1.928 -18.467 -15.840 1.00 97.88 344 LYS A CA 1
ATOM 2894 C C . LYS A 1 344 ? 0.583 -18.003 -15.279 1.00 97.88 344 LYS A C 1
ATOM 2896 O O . LYS A 1 344 ? -0.306 -18.832 -15.080 1.00 97.88 344 LYS A O 1
ATOM 2901 N N . LEU A 1 345 ? 0.420 -16.699 -15.060 1.00 98.31 345 LEU A N 1
ATOM 2902 C CA . LEU A 1 345 ? -0.843 -16.073 -14.670 1.00 98.31 345 LEU A CA 1
ATOM 2903 C C . LEU A 1 345 ? -1.951 -16.392 -15.684 1.00 98.31 345 LEU A C 1
ATOM 2905 O O . LEU A 1 345 ? -3.011 -16.871 -15.286 1.00 98.31 345 LEU A O 1
ATOM 2909 N N . LYS A 1 346 ? -1.690 -16.215 -16.986 1.00 97.12 346 LYS A N 1
ATOM 2910 C CA . LYS A 1 346 ? -2.654 -16.527 -18.056 1.00 97.12 346 LYS A CA 1
ATOM 2911 C C . LYS A 1 346 ? -3.092 -17.989 -18.047 1.00 97.12 346 LYS A C 1
ATOM 2913 O O . LYS A 1 346 ? -4.287 -18.275 -18.089 1.00 97.12 346 LYS A O 1
ATOM 2918 N N . GLU A 1 347 ? -2.133 -18.912 -17.965 1.00 97.38 347 GLU A N 1
ATOM 2919 C CA . GLU A 1 347 ? -2.419 -20.350 -17.876 1.00 97.38 347 GLU A CA 1
ATOM 2920 C C . GLU A 1 347 ? -3.310 -20.670 -16.669 1.00 97.38 347 GLU A C 1
ATOM 2922 O O . GLU A 1 347 ? -4.233 -21.482 -16.761 1.00 97.38 347 GLU A O 1
ATOM 2927 N N . LEU A 1 348 ? -3.036 -20.023 -15.533 1.00 98.44 348 LEU A N 1
ATOM 2928 C CA . LEU A 1 348 ? -3.777 -20.227 -14.298 1.00 98.44 348 LEU A CA 1
ATOM 2929 C C . LEU A 1 348 ? -5.211 -19.689 -14.383 1.00 98.44 348 LEU A C 1
ATOM 2931 O O . LEU A 1 348 ? -6.128 -20.383 -13.949 1.00 98.44 348 LEU A O 1
ATOM 2935 N N . ILE A 1 349 ? -5.416 -18.504 -14.964 1.00 98.38 349 ILE A N 1
ATOM 2936 C CA . ILE A 1 349 ? -6.752 -17.926 -15.187 1.00 98.38 349 ILE A CA 1
ATOM 2937 C C . ILE A 1 349 ? -7.616 -18.898 -15.999 1.00 98.38 349 ILE A C 1
ATOM 2939 O O . ILE A 1 349 ? -8.712 -19.260 -15.569 1.00 98.38 349 ILE A O 1
ATOM 2943 N N . LEU A 1 350 ? -7.089 -19.407 -17.119 1.00 97.75 350 LEU A N 1
ATOM 2944 C CA . LEU A 1 350 ? -7.796 -20.380 -17.954 1.00 97.75 350 LEU A CA 1
ATOM 2945 C C . LEU A 1 350 ? -8.072 -21.695 -17.213 1.00 97.75 350 LEU A C 1
ATOM 2947 O O . LEU A 1 350 ? -9.149 -22.275 -17.356 1.00 97.75 350 LEU A O 1
ATOM 2951 N N . ALA A 1 351 ? -7.125 -22.171 -16.401 1.00 98.00 351 ALA A N 1
ATOM 2952 C CA . ALA A 1 351 ? -7.309 -23.380 -15.602 1.00 98.00 351 ALA A CA 1
ATOM 2953 C C . ALA A 1 351 ? -8.413 -23.218 -14.543 1.00 98.00 351 ALA A C 1
ATOM 2955 O O . ALA A 1 351 ? -9.213 -24.136 -14.348 1.00 98.00 351 ALA A O 1
ATOM 2956 N N . ILE A 1 352 ? -8.483 -22.055 -13.885 1.00 97.75 352 ILE A N 1
ATOM 2957 C CA . ILE A 1 352 ? -9.536 -21.728 -12.917 1.00 97.75 352 ILE A CA 1
ATOM 2958 C C . ILE A 1 352 ? -10.893 -21.661 -13.618 1.00 97.75 352 ILE A C 1
ATOM 2960 O O . ILE A 1 352 ? -11.824 -22.345 -13.192 1.00 97.75 352 ILE A O 1
ATOM 2964 N N . HIS A 1 353 ? -10.988 -20.914 -14.719 1.00 96.81 353 HIS A N 1
ATOM 2965 C CA . HIS A 1 353 ? -12.230 -20.771 -15.475 1.00 96.81 353 HIS A CA 1
ATOM 2966 C C . HIS A 1 353 ? -12.732 -22.117 -16.026 1.00 96.81 353 HIS A C 1
ATOM 2968 O O . HIS A 1 353 ? -13.914 -22.440 -15.921 1.00 96.81 353 HIS A O 1
ATOM 2974 N N . LYS A 1 354 ? -11.830 -22.971 -16.533 1.00 96.75 354 LYS A N 1
ATOM 2975 C CA . LYS A 1 354 ? -12.176 -24.330 -16.982 1.00 96.75 354 LYS A CA 1
ATOM 2976 C C . LYS A 1 354 ? -12.756 -25.189 -15.854 1.00 96.75 354 LYS A C 1
ATOM 2978 O O . LYS A 1 354 ? -13.613 -26.030 -16.115 1.00 96.75 354 LYS A O 1
ATOM 2983 N N . ASN A 1 355 ? -12.279 -25.006 -14.624 1.00 95.44 355 ASN A N 1
ATOM 2984 C CA . ASN A 1 355 ? -12.767 -25.742 -13.461 1.00 95.44 355 ASN A CA 1
ATOM 2985 C C . ASN A 1 355 ? -14.116 -25.206 -12.952 1.00 95.44 355 ASN A C 1
ATOM 2987 O O . ASN A 1 355 ? -14.970 -25.989 -12.545 1.00 95.44 355 ASN A O 1
ATOM 2991 N N . ASN A 1 356 ? -14.320 -23.887 -12.978 1.00 94.50 356 ASN A N 1
ATOM 2992 C CA . ASN A 1 356 ? -15.599 -23.263 -12.661 1.00 94.50 356 ASN A CA 1
ATOM 2993 C C . ASN A 1 356 ? -15.777 -21.959 -13.446 1.00 94.50 356 ASN A C 1
ATOM 2995 O O . ASN A 1 356 ? -15.179 -20.938 -13.110 1.00 94.50 356 ASN A O 1
ATOM 2999 N N . LYS A 1 357 ? -16.663 -21.983 -14.446 1.00 93.38 357 LYS A N 1
ATOM 3000 C CA . LYS A 1 357 ? -16.922 -20.828 -15.314 1.00 93.38 357 LYS A CA 1
ATOM 3001 C C . LYS A 1 357 ? -17.489 -19.615 -14.582 1.00 93.38 357 LYS A C 1
ATOM 3003 O O . LYS A 1 357 ? -17.276 -18.497 -15.019 1.00 93.38 357 LYS A O 1
ATOM 3008 N N . ASN A 1 358 ? -18.180 -19.845 -13.466 1.00 94.75 358 ASN A N 1
ATOM 3009 C CA . ASN A 1 358 ? -18.840 -18.796 -12.689 1.00 94.75 358 ASN A CA 1
ATOM 3010 C C . ASN A 1 358 ? -17.954 -18.239 -11.565 1.00 94.75 358 ASN A C 1
ATOM 3012 O O . ASN A 1 358 ? -18.443 -17.488 -10.726 1.00 94.75 358 ASN A O 1
ATOM 3016 N N . SER A 1 359 ? -16.692 -18.671 -11.468 1.00 95.75 359 SER A N 1
ATOM 3017 C CA . SER A 1 359 ? -15.778 -18.160 -10.450 1.00 95.75 359 SER A CA 1
ATOM 3018 C C . SER A 1 359 ? -15.340 -16.747 -10.803 1.00 95.75 359 SER A C 1
ATOM 3020 O O . SER A 1 359 ? -14.698 -16.541 -11.829 1.00 95.75 359 SER A O 1
ATOM 3022 N N . HIS A 1 360 ? -15.590 -15.811 -9.893 1.00 98.12 360 HIS A N 1
ATOM 3023 C CA . HIS A 1 360 ? -14.930 -14.513 -9.935 1.00 98.12 360 HIS A CA 1
ATOM 3024 C C . HIS A 1 360 ? -13.453 -14.661 -9.526 1.00 98.12 360 HIS A C 1
ATOM 3026 O O . HIS A 1 360 ? -13.149 -15.279 -8.492 1.00 98.12 360 HIS A O 1
ATOM 3032 N N . ILE A 1 361 ? -12.538 -14.100 -10.323 1.00 98.56 361 ILE A N 1
ATOM 3033 C CA . ILE A 1 361 ? -11.086 -14.139 -10.102 1.00 98.56 361 ILE A CA 1
ATOM 3034 C C . ILE A 1 361 ? -10.591 -12.744 -9.721 1.00 98.56 361 ILE A C 1
ATOM 3036 O O . ILE A 1 361 ? -10.817 -11.774 -10.431 1.00 98.56 361 ILE A O 1
ATOM 3040 N N . LEU A 1 362 ? -9.853 -12.646 -8.617 1.00 98.62 362 LEU A N 1
ATOM 3041 C CA . LEU A 1 362 ? -9.228 -11.399 -8.181 1.00 98.62 362 LEU A CA 1
ATOM 3042 C C . LEU A 1 362 ? -7.706 -11.523 -8.227 1.00 98.62 362 LEU A C 1
ATOM 3044 O O . LEU A 1 362 ? -7.128 -12.327 -7.497 1.00 98.62 362 LEU A O 1
ATOM 3048 N N . ILE A 1 363 ? -7.062 -10.713 -9.060 1.00 98.69 363 ILE A N 1
ATOM 3049 C CA . ILE A 1 363 ? -5.609 -10.626 -9.201 1.00 98.69 363 ILE A CA 1
ATOM 3050 C C . ILE A 1 363 ? -5.103 -9.490 -8.312 1.00 98.69 363 ILE A C 1
ATOM 3052 O O . ILE A 1 363 ? -5.537 -8.343 -8.430 1.00 98.69 363 ILE A O 1
ATOM 3056 N N . LEU A 1 364 ? -4.185 -9.813 -7.403 1.00 98.56 364 LEU A N 1
ATOM 3057 C CA . LEU A 1 364 ? -3.644 -8.886 -6.417 1.00 98.56 364 LEU A CA 1
ATOM 3058 C C . LEU A 1 364 ? -2.138 -8.704 -6.573 1.00 98.56 364 LEU A C 1
ATOM 3060 O O . LEU A 1 364 ? -1.377 -9.669 -6.553 1.00 98.56 364 LEU A O 1
ATOM 3064 N N . GLY A 1 365 ? -1.714 -7.444 -6.622 1.00 96.56 365 GLY A N 1
ATOM 3065 C CA . GLY A 1 365 ? -0.313 -7.029 -6.631 1.00 96.56 365 GLY A CA 1
ATOM 3066 C C . GLY A 1 365 ? -0.015 -6.027 -5.516 1.00 96.56 365 GLY A C 1
ATOM 3067 O O . GLY A 1 365 ? -0.905 -5.361 -4.979 1.00 96.56 365 GLY A O 1
ATOM 3068 N N . ARG A 1 366 ? 1.259 -5.883 -5.135 1.00 92.12 366 ARG A N 1
ATOM 3069 C CA . ARG A 1 366 ? 1.651 -4.920 -4.088 1.00 92.12 366 ARG A CA 1
ATOM 3070 C C . ARG A 1 366 ? 1.512 -3.459 -4.537 1.00 92.12 366 ARG A C 1
ATOM 3072 O O . ARG A 1 366 ? 1.222 -2.590 -3.709 1.00 92.12 366 ARG A O 1
ATOM 3079 N N . THR A 1 367 ? 1.754 -3.175 -5.813 1.00 89.38 367 THR A N 1
ATOM 3080 C CA . THR A 1 367 ? 1.770 -1.824 -6.395 1.00 89.38 367 THR A CA 1
ATOM 3081 C C . THR A 1 367 ? 0.998 -1.802 -7.709 1.00 89.38 367 THR A C 1
ATOM 3083 O O . THR A 1 367 ? 0.877 -2.845 -8.347 1.00 89.38 367 THR A O 1
ATOM 3086 N N . ASN A 1 368 ? 0.520 -0.622 -8.126 1.00 85.62 368 ASN A N 1
ATOM 3087 C CA . ASN A 1 368 ? -0.110 -0.466 -9.444 1.00 85.62 368 ASN A CA 1
ATOM 3088 C C . ASN A 1 368 ? 0.847 -0.924 -10.542 1.00 85.62 368 ASN A C 1
ATOM 3090 O O . ASN A 1 368 ? 0.471 -1.773 -11.319 1.00 85.62 368 ASN A O 1
ATOM 3094 N N . LYS A 1 369 ? 2.134 -0.553 -10.472 1.00 87.12 369 LYS A N 1
ATOM 3095 C CA . LYS A 1 369 ? 3.147 -1.032 -11.424 1.00 87.12 369 LYS A CA 1
ATOM 3096 C C . LYS A 1 369 ? 3.156 -2.558 -11.617 1.00 87.12 369 LYS A C 1
ATOM 3098 O O . LYS A 1 369 ? 3.339 -3.005 -12.735 1.00 87.12 369 LYS A O 1
ATOM 3103 N N . ILE A 1 370 ? 3.007 -3.350 -10.549 1.00 91.69 370 ILE A N 1
ATOM 3104 C CA . ILE A 1 370 ? 2.955 -4.822 -10.664 1.00 91.69 370 ILE A CA 1
ATOM 3105 C C . ILE A 1 370 ? 1.678 -5.269 -11.386 1.00 91.69 370 ILE A C 1
ATOM 3107 O O . ILE A 1 370 ? 1.727 -6.205 -12.173 1.00 91.69 370 ILE A O 1
ATOM 3111 N N . ILE A 1 371 ? 0.550 -4.610 -11.115 1.00 93.81 371 ILE A N 1
ATOM 3112 C CA . ILE A 1 371 ? -0.701 -4.848 -11.841 1.00 93.81 371 ILE A CA 1
ATOM 3113 C C . ILE A 1 371 ? -0.538 -4.443 -13.307 1.00 93.81 371 ILE A C 1
ATOM 3115 O O . ILE A 1 371 ? -0.758 -5.269 -14.177 1.00 93.81 371 ILE A O 1
ATOM 3119 N N . ASP A 1 372 ? -0.055 -3.234 -13.580 1.00 88.69 372 ASP A N 1
ATOM 3120 C CA . ASP A 1 372 ? 0.058 -2.676 -14.928 1.00 88.69 372 ASP A CA 1
ATOM 3121 C C . ASP A 1 372 ? 0.964 -3.528 -15.834 1.00 88.69 372 ASP A C 1
ATOM 3123 O O . ASP A 1 372 ? 0.676 -3.702 -17.015 1.00 88.69 372 ASP A O 1
ATOM 3127 N N . THR A 1 373 ? 2.033 -4.124 -15.285 1.00 90.50 373 THR A N 1
ATOM 3128 C CA . THR A 1 373 ? 2.920 -5.030 -16.036 1.00 90.50 373 THR A CA 1
ATOM 3129 C C . THR A 1 373 ? 2.189 -6.275 -16.555 1.00 90.50 373 THR A C 1
ATOM 3131 O O . THR A 1 373 ? 2.606 -6.836 -17.564 1.00 90.50 373 THR A O 1
ATOM 3134 N N . MET A 1 374 ? 1.075 -6.705 -15.947 1.00 93.00 374 MET A N 1
ATOM 3135 C CA . MET A 1 374 ? 0.321 -7.854 -16.468 1.00 93.00 374 MET A CA 1
ATOM 3136 C C . MET A 1 374 ? -0.300 -7.582 -17.844 1.00 93.00 374 MET A C 1
ATOM 3138 O O . MET A 1 374 ? -0.499 -8.524 -18.605 1.00 93.00 374 MET A O 1
ATOM 3142 N N . TYR A 1 375 ? -0.552 -6.314 -18.179 1.00 90.38 375 TYR A N 1
ATOM 3143 C CA . TYR A 1 375 ? -1.088 -5.891 -19.476 1.00 90.38 375 TYR A CA 1
ATOM 3144 C C . TYR A 1 375 ? -0.025 -5.817 -20.582 1.00 90.38 375 TYR A C 1
ATOM 3146 O O . TYR A 1 375 ? -0.343 -5.520 -21.731 1.00 90.38 375 TYR A O 1
ATOM 3154 N N . GLU A 1 376 ? 1.246 -6.101 -20.269 1.00 88.69 376 GLU A N 1
ATOM 3155 C CA . GLU A 1 376 ? 2.264 -6.352 -21.298 1.00 88.69 376 GLU A CA 1
ATOM 3156 C C . GLU A 1 376 ? 1.996 -7.678 -22.038 1.00 88.69 376 GLU A C 1
ATOM 3158 O O . GLU A 1 376 ? 2.471 -7.869 -23.159 1.00 88.69 376 GLU A O 1
ATOM 3163 N N . GLU A 1 377 ? 1.208 -8.583 -21.443 1.00 89.44 377 GLU A N 1
ATOM 3164 C CA . GLU A 1 377 ? 0.704 -9.777 -22.116 1.00 89.44 377 GLU A CA 1
ATOM 3165 C C . GLU A 1 377 ? -0.498 -9.417 -23.014 1.00 89.44 377 GLU A C 1
ATOM 3167 O O . GLU A 1 377 ? -1.519 -8.970 -22.491 1.00 89.44 377 GLU A O 1
ATOM 3172 N N . PRO A 1 378 ? -0.443 -9.663 -24.338 1.00 89.56 378 PRO A N 1
ATOM 3173 C CA . PRO A 1 378 ? -1.486 -9.238 -25.282 1.00 89.56 378 PRO A CA 1
ATOM 3174 C C . PRO A 1 378 ? -2.904 -9.731 -24.965 1.00 89.56 378 PRO A C 1
ATOM 3176 O O . PRO A 1 378 ? -3.886 -9.099 -25.348 1.00 89.56 378 PRO A O 1
ATOM 3179 N N . GLU A 1 379 ? -3.017 -10.876 -24.293 1.00 94.69 379 GLU A N 1
ATOM 3180 C CA . GLU A 1 379 ? -4.291 -11.491 -23.946 1.00 94.69 379 GLU A CA 1
ATOM 3181 C C . GLU A 1 379 ? -4.948 -10.868 -22.711 1.00 94.69 379 GLU A C 1
ATOM 3183 O O . GLU A 1 379 ? -6.122 -11.133 -22.477 1.00 94.69 379 GLU A O 1
ATOM 3188 N N . LEU A 1 380 ? -4.233 -10.073 -21.911 1.00 93.50 380 LEU A N 1
ATOM 3189 C CA . LEU A 1 380 ? -4.797 -9.368 -20.761 1.00 93.50 380 LEU A CA 1
ATOM 3190 C C . LEU A 1 380 ? -4.988 -7.901 -21.133 1.00 93.50 380 LEU A C 1
ATOM 3192 O O . LEU A 1 380 ? -4.027 -7.174 -21.363 1.00 93.50 380 LEU A O 1
ATOM 3196 N N . ILE A 1 381 ? -6.241 -7.467 -21.187 1.00 91.06 381 ILE A N 1
ATOM 3197 C CA . ILE A 1 381 ? -6.617 -6.126 -21.627 1.00 91.06 381 ILE A CA 1
ATOM 3198 C C . ILE A 1 381 ? -7.173 -5.363 -20.428 1.00 91.06 381 ILE A C 1
ATOM 3200 O O . ILE A 1 381 ? -8.104 -5.835 -19.769 1.00 91.06 381 ILE A O 1
ATOM 3204 N N . ASP A 1 382 ? -6.602 -4.189 -20.167 1.00 89.94 382 ASP A N 1
ATOM 3205 C CA . ASP A 1 382 ? -7.107 -3.252 -19.166 1.00 89.94 382 ASP A CA 1
ATOM 3206 C C . ASP A 1 382 ? -8.472 -2.708 -19.606 1.00 89.94 382 ASP A C 1
ATOM 3208 O O . ASP A 1 382 ? -8.633 -2.232 -20.734 1.00 89.94 382 ASP A O 1
ATOM 3212 N N . ASP A 1 383 ? -9.469 -2.832 -18.736 1.00 85.31 383 ASP A N 1
ATOM 3213 C CA . ASP A 1 383 ? -10.826 -2.336 -18.945 1.00 85.31 383 ASP A CA 1
ATOM 3214 C C . ASP A 1 383 ? -11.174 -1.323 -17.845 1.00 85.31 383 ASP A C 1
ATOM 3216 O O . ASP A 1 383 ? -10.341 -0.945 -17.024 1.00 85.31 383 ASP A O 1
ATOM 3220 N N . MET A 1 384 ? -12.408 -0.827 -17.820 1.00 78.56 384 MET A N 1
ATOM 3221 C CA . MET A 1 384 ? -12.781 0.205 -16.852 1.00 78.56 384 MET A CA 1
ATOM 3222 C C . MET A 1 384 ? -12.571 -0.227 -15.384 1.00 78.56 384 MET A C 1
ATOM 3224 O O . MET A 1 384 ? -12.968 -1.311 -14.952 1.00 78.56 384 MET A O 1
ATOM 3228 N N . GLU A 1 385 ? -12.024 0.702 -14.595 1.00 84.75 385 GLU A N 1
ATOM 3229 C CA . GLU A 1 385 ? -11.796 0.620 -13.145 1.00 84.75 385 GLU A CA 1
ATOM 3230 C C . GLU A 1 385 ? -10.792 -0.436 -12.666 1.00 84.75 385 GLU A C 1
ATOM 3232 O O . GLU A 1 385 ? -9.653 -0.107 -12.337 1.00 84.75 385 GLU A O 1
ATOM 3237 N N . THR A 1 386 ? -11.253 -1.664 -12.453 1.00 90.81 386 THR A N 1
ATOM 3238 C CA . THR A 1 386 ? -10.429 -2.802 -12.021 1.00 90.81 386 THR A CA 1
ATOM 3239 C C . THR A 1 386 ? -10.638 -4.006 -12.914 1.00 90.81 386 THR A C 1
ATOM 3241 O O . THR A 1 386 ? -10.005 -5.032 -12.680 1.00 90.81 386 THR A O 1
ATOM 3244 N N . LYS A 1 387 ? -11.522 -3.908 -13.912 1.00 94.38 387 LYS A N 1
ATOM 3245 C CA . LYS A 1 387 ? -11.882 -5.042 -14.748 1.00 94.38 387 LYS A CA 1
ATOM 3246 C C . LYS A 1 387 ? -10.745 -5.387 -15.696 1.00 94.38 387 LYS A C 1
ATOM 3248 O O . LYS A 1 387 ? -10.122 -4.518 -16.294 1.00 94.38 387 LYS A O 1
ATOM 3253 N N . VAL A 1 388 ? -10.505 -6.687 -15.831 1.00 95.25 388 VAL A N 1
ATOM 3254 C CA . VAL A 1 388 ? -9.503 -7.247 -16.738 1.00 95.25 388 VAL A CA 1
ATOM 3255 C C . VAL A 1 388 ? -10.226 -8.122 -17.746 1.00 95.25 388 VAL A C 1
ATOM 3257 O O . VAL A 1 388 ? -10.883 -9.094 -17.376 1.00 95.25 388 VAL A O 1
ATOM 3260 N N . LYS A 1 389 ? -10.092 -7.800 -19.030 1.00 95.00 389 LYS A N 1
ATOM 3261 C CA . LYS A 1 389 ? -10.612 -8.633 -20.117 1.00 95.00 389 LYS A CA 1
ATOM 3262 C C . LYS A 1 389 ? -9.559 -9.640 -20.546 1.00 95.00 389 LYS A C 1
ATOM 3264 O O . LYS A 1 389 ? -8.389 -9.296 -20.698 1.00 95.00 389 LYS A O 1
ATOM 3269 N N . TYR A 1 390 ? -9.990 -10.874 -20.787 1.00 96.56 390 TYR A N 1
ATOM 3270 C CA . TYR A 1 390 ? -9.139 -11.903 -21.370 1.00 96.56 390 TYR A CA 1
ATOM 3271 C C . TYR A 1 390 ? -9.464 -12.051 -22.861 1.00 96.56 390 TYR A C 1
ATOM 3273 O O . TYR A 1 390 ? -10.584 -12.399 -23.234 1.00 96.56 390 TYR A O 1
ATOM 3281 N N . GLN A 1 391 ? -8.496 -11.808 -23.741 1.00 94.31 391 GLN A N 1
ATOM 3282 C CA . GLN A 1 391 ? -8.702 -11.853 -25.186 1.00 94.31 391 GLN A CA 1
ATOM 3283 C C . GLN A 1 391 ? -9.205 -13.233 -25.639 1.00 94.31 391 GLN A C 1
ATOM 3285 O O . GLN A 1 391 ? -8.584 -14.264 -25.384 1.00 94.31 391 GLN A O 1
ATOM 3290 N N . GLY A 1 392 ? -10.331 -13.241 -26.356 1.00 92.94 392 GLY A N 1
ATOM 3291 C CA . GLY A 1 392 ? -10.968 -14.464 -26.849 1.00 92.94 392 GLY A CA 1
ATOM 3292 C C . GLY A 1 392 ? -11.912 -15.141 -25.851 1.00 92.94 392 GLY A C 1
ATOM 3293 O O . GLY A 1 392 ? -12.460 -16.189 -26.188 1.00 92.94 392 GLY A O 1
ATOM 3294 N N . TYR A 1 393 ? -12.124 -14.555 -24.667 1.00 93.88 393 TYR A N 1
ATOM 3295 C CA . TYR A 1 393 ? -13.079 -15.045 -23.677 1.00 93.88 393 TYR A CA 1
ATOM 3296 C C . TYR A 1 393 ? -13.914 -13.902 -23.088 1.00 93.88 393 TYR A C 1
ATOM 3298 O O . TYR A 1 393 ? -13.415 -13.084 -22.318 1.00 93.88 393 TYR A O 1
ATOM 3306 N N . ASP A 1 394 ? -15.207 -13.889 -23.405 1.00 89.81 394 ASP A N 1
ATOM 3307 C CA . ASP A 1 394 ? -16.141 -12.864 -22.918 1.00 89.81 394 ASP A CA 1
ATOM 3308 C C . ASP A 1 394 ? -16.770 -13.219 -21.556 1.00 89.81 394 ASP A C 1
ATOM 3310 O O . ASP A 1 394 ? -17.402 -12.373 -20.927 1.00 89.81 394 ASP A O 1
ATOM 3314 N N . ASP A 1 395 ? -16.629 -14.470 -21.101 1.00 94.06 395 ASP A N 1
ATOM 3315 C CA . ASP A 1 395 ? -17.286 -15.015 -19.906 1.00 94.06 395 ASP A CA 1
ATOM 3316 C C . ASP A 1 395 ? -16.358 -15.189 -18.690 1.00 94.06 395 ASP A C 1
ATOM 3318 O O . ASP A 1 395 ? -16.808 -15.673 -17.650 1.00 94.06 395 ASP A O 1
ATOM 3322 N N . ILE A 1 396 ? -15.079 -14.800 -18.778 1.00 96.69 396 ILE A N 1
ATOM 3323 C CA . ILE A 1 396 ? -14.176 -14.820 -17.615 1.00 96.69 396 ILE A CA 1
ATOM 3324 C C . ILE A 1 396 ? -14.324 -13.511 -16.834 1.00 96.69 396 ILE A C 1
ATOM 3326 O O . ILE A 1 396 ? -14.000 -12.441 -17.339 1.00 96.69 396 ILE A O 1
ATOM 3330 N N . ASP A 1 397 ? -14.771 -13.608 -15.581 1.00 97.31 397 ASP A N 1
ATOM 3331 C CA . ASP A 1 397 ? -14.936 -12.461 -14.684 1.00 97.31 397 ASP A CA 1
ATOM 3332 C C . ASP A 1 397 ? -13.678 -12.250 -13.825 1.00 97.31 397 ASP A C 1
ATOM 3334 O O . ASP A 1 397 ? -13.365 -13.058 -12.939 1.00 97.31 397 ASP A O 1
ATOM 3338 N N . ILE A 1 398 ? -12.933 -11.183 -14.129 1.00 97.81 398 ILE A N 1
ATOM 3339 C CA . ILE A 1 398 ? -11.631 -10.884 -13.528 1.00 97.81 398 ILE A CA 1
ATOM 3340 C C . ILE A 1 398 ? -11.569 -9.423 -13.082 1.00 97.81 398 ILE A C 1
ATOM 3342 O O . ILE A 1 398 ? -11.879 -8.512 -13.852 1.00 97.81 398 ILE A O 1
ATOM 3346 N N . ASP A 1 399 ? -11.060 -9.208 -11.871 1.00 98.25 399 ASP A N 1
ATOM 3347 C CA . ASP A 1 399 ? -10.610 -7.904 -11.391 1.00 98.25 399 ASP A CA 1
ATOM 3348 C C . ASP A 1 399 ? -9.116 -7.929 -11.034 1.00 98.25 399 ASP A C 1
ATOM 3350 O O . ASP A 1 399 ? -8.633 -8.870 -10.404 1.00 98.25 399 ASP A O 1
ATOM 3354 N N . GLY A 1 400 ? -8.383 -6.880 -11.400 1.00 97.62 400 GLY A N 1
ATOM 3355 C CA . GLY A 1 400 ? -6.975 -6.659 -11.089 1.00 97.62 400 GLY A CA 1
ATOM 3356 C C . GLY A 1 400 ? -6.782 -5.385 -10.276 1.00 97.62 400 GLY A C 1
ATOM 3357 O O . GLY A 1 400 ? -7.217 -4.305 -10.670 1.00 97.62 400 GLY A O 1
ATOM 3358 N N . MET A 1 401 ? -6.151 -5.486 -9.103 1.00 97.06 401 MET A N 1
ATOM 3359 C CA . MET A 1 401 ? -5.923 -4.315 -8.251 1.00 97.06 401 MET A CA 1
ATOM 3360 C C . MET A 1 401 ? -4.831 -4.518 -7.205 1.00 97.06 401 MET A C 1
ATOM 3362 O O . MET A 1 401 ? -4.378 -5.625 -6.923 1.00 97.06 401 MET A O 1
ATOM 3366 N N . THR A 1 402 ? -4.428 -3.430 -6.550 1.00 95.62 402 THR A N 1
ATOM 3367 C CA . THR A 1 402 ? -3.516 -3.545 -5.411 1.00 95.62 402 THR A CA 1
ATOM 3368 C C . THR A 1 402 ? -4.179 -4.198 -4.204 1.00 95.62 402 THR A C 1
ATOM 3370 O O . THR A 1 402 ? -5.377 -4.039 -3.963 1.00 95.62 402 THR A O 1
ATOM 3373 N N . ILE A 1 403 ? -3.374 -4.860 -3.368 1.00 96.38 403 ILE A N 1
ATOM 3374 C CA . ILE A 1 403 ? -3.859 -5.450 -2.110 1.00 96.38 403 ILE A CA 1
ATOM 3375 C C . ILE A 1 403 ? -4.563 -4.394 -1.233 1.00 96.38 403 ILE A C 1
ATOM 3377 O O . ILE A 1 403 ? -5.598 -4.689 -0.639 1.00 96.38 403 ILE A O 1
ATOM 3381 N N . HIS A 1 404 ? -4.066 -3.152 -1.208 1.00 92.44 404 HIS A N 1
ATOM 3382 C CA . HIS A 1 404 ? -4.692 -2.045 -0.475 1.00 92.44 404 HIS A CA 1
ATOM 3383 C C . HIS A 1 404 ? -6.113 -1.746 -0.966 1.00 92.44 404 HIS A C 1
ATOM 3385 O O . HIS A 1 404 ? -7.033 -1.685 -0.153 1.00 92.44 404 HIS A O 1
ATOM 3391 N N . LYS A 1 405 ? -6.304 -1.622 -2.289 1.00 93.12 405 LYS A N 1
ATOM 3392 C CA . LYS A 1 405 ? -7.619 -1.378 -2.910 1.00 93.12 405 LYS A CA 1
ATOM 3393 C C . LYS A 1 405 ? -8.588 -2.545 -2.679 1.00 93.12 405 LYS A C 1
ATOM 3395 O O . LYS A 1 405 ? -9.791 -2.332 -2.617 1.00 93.12 405 LYS A O 1
ATOM 3400 N N . SER A 1 406 ? -8.066 -3.759 -2.478 1.00 95.44 406 SER A N 1
ATOM 3401 C CA . SER A 1 406 ? -8.874 -4.959 -2.223 1.00 95.44 406 SER A CA 1
ATOM 3402 C C . SER A 1 406 ? -9.437 -5.081 -0.801 1.00 95.44 406 SER A C 1
ATOM 3404 O O . SER A 1 406 ? -10.245 -5.977 -0.533 1.00 95.44 406 SER A O 1
ATOM 3406 N N . LYS A 1 407 ? -9.005 -4.237 0.147 1.00 91.94 407 LYS A N 1
ATOM 3407 C CA . LYS A 1 407 ? -9.493 -4.309 1.529 1.00 91.94 407 LYS A CA 1
ATOM 3408 C C . LYS A 1 407 ? -11.012 -4.101 1.562 1.00 91.94 407 LYS A C 1
ATOM 3410 O O . LYS A 1 407 ? -11.554 -3.246 0.879 1.00 91.94 407 LYS A O 1
ATOM 3415 N N . GLY A 1 408 ? -11.704 -4.943 2.327 1.00 88.94 408 GLY A N 1
ATOM 3416 C CA . GLY A 1 408 ? -13.173 -4.999 2.353 1.00 88.94 408 GLY A CA 1
ATOM 3417 C C . GLY A 1 408 ? -13.802 -5.846 1.237 1.00 88.94 408 GLY A C 1
ATOM 3418 O O . GLY A 1 408 ? -14.877 -6.405 1.446 1.00 88.94 408 GLY A O 1
ATOM 3419 N N . LEU A 1 409 ? -13.113 -6.061 0.110 1.00 93.94 409 LEU A N 1
ATOM 3420 C CA . LEU A 1 409 ? -13.611 -6.900 -0.984 1.00 93.94 409 LEU A CA 1
ATOM 3421 C C . LEU A 1 409 ? -13.464 -8.395 -0.681 1.00 93.94 409 LEU A C 1
ATOM 3423 O O . LEU A 1 409 ? -12.815 -8.816 0.286 1.00 93.94 409 LEU A O 1
ATOM 3427 N N . THR A 1 410 ? -14.120 -9.223 -1.491 1.00 94.62 410 THR A N 1
ATOM 3428 C CA . THR A 1 410 ? -14.049 -10.686 -1.420 1.00 94.62 410 THR A CA 1
ATOM 3429 C C . THR A 1 410 ? -14.290 -11.284 -2.805 1.00 94.62 410 THR A C 1
ATOM 3431 O O . THR A 1 410 ? -15.226 -10.883 -3.484 1.00 94.62 410 THR A O 1
ATOM 3434 N N . SER A 1 411 ? -13.492 -12.281 -3.176 1.00 97.50 411 SER A N 1
ATOM 3435 C CA . SER A 1 411 ? -13.555 -13.006 -4.449 1.00 97.50 411 SER A CA 1
ATOM 3436 C C . SER A 1 411 ? -13.679 -14.511 -4.218 1.00 97.50 411 SER A C 1
ATOM 3438 O O . SER A 1 411 ? -13.355 -14.989 -3.131 1.00 97.50 411 SER A O 1
ATOM 3440 N N . ASP A 1 412 ? -14.133 -15.278 -5.208 1.00 97.44 412 ASP A N 1
ATOM 3441 C CA . ASP A 1 412 ? -14.169 -16.740 -5.093 1.00 97.44 412 ASP A CA 1
ATOM 3442 C C . ASP A 1 412 ? -12.759 -17.324 -5.155 1.00 97.44 412 ASP A C 1
ATOM 3444 O O . ASP A 1 412 ? -12.386 -18.128 -4.300 1.00 97.44 412 ASP A O 1
ATOM 3448 N N . GLU A 1 413 ? -11.968 -16.857 -6.118 1.00 98.38 413 GLU A N 1
ATOM 3449 C CA . GLU A 1 413 ? -10.573 -17.231 -6.318 1.00 98.38 413 GLU A CA 1
ATOM 3450 C C . GLU A 1 413 ? -9.699 -15.966 -6.279 1.00 98.38 413 GLU A C 1
ATOM 3452 O O . GLU A 1 413 ? -10.090 -14.906 -6.776 1.00 98.38 413 GLU A O 1
ATOM 3457 N N . VAL A 1 414 ? -8.522 -16.056 -5.657 1.00 98.69 414 VAL A N 1
ATOM 3458 C CA . VAL A 1 414 ? -7.560 -14.944 -5.565 1.00 98.69 414 VAL A CA 1
ATOM 3459 C C . VAL A 1 414 ? -6.214 -15.400 -6.096 1.00 98.69 414 VAL A C 1
ATOM 3461 O O . VAL A 1 414 ? -5.719 -16.432 -5.658 1.00 98.69 414 VAL A O 1
ATOM 3464 N N . ILE A 1 415 ? -5.595 -14.636 -6.987 1.00 98.81 415 ILE A N 1
ATOM 3465 C CA . ILE A 1 415 ? -4.233 -14.870 -7.471 1.00 98.81 415 ILE A CA 1
ATOM 3466 C C . ILE A 1 415 ? -3.363 -13.718 -6.978 1.00 98.81 415 ILE A C 1
ATOM 3468 O O . ILE A 1 415 ? -3.707 -12.561 -7.188 1.00 98.81 415 ILE A O 1
ATOM 3472 N N . ILE A 1 416 ? -2.250 -14.015 -6.313 1.00 98.62 416 ILE A N 1
ATOM 3473 C CA . ILE A 1 416 ? -1.303 -13.000 -5.844 1.00 98.62 416 ILE A CA 1
ATOM 3474 C C . ILE A 1 416 ? -0.037 -13.077 -6.697 1.00 98.62 416 ILE A C 1
ATOM 3476 O O . ILE A 1 416 ? 0.555 -14.152 -6.829 1.00 98.62 416 ILE A O 1
ATOM 3480 N N . ILE A 1 417 ? 0.351 -11.931 -7.255 1.00 97.88 417 ILE A N 1
ATOM 3481 C CA . ILE A 1 417 ? 1.477 -11.754 -8.179 1.00 97.88 417 ILE A CA 1
ATOM 3482 C C . ILE A 1 417 ? 2.531 -10.795 -7.600 1.00 97.88 417 ILE A C 1
ATOM 3484 O O . ILE A 1 417 ? 2.247 -10.021 -6.680 1.00 97.88 417 ILE A O 1
ATOM 3488 N N . GLY A 1 418 ? 3.752 -10.833 -8.133 1.00 95.00 418 GLY A N 1
ATOM 3489 C CA . GLY A 1 418 ? 4.876 -10.006 -7.692 1.00 95.00 418 GLY A CA 1
ATOM 3490 C C . GLY A 1 418 ? 5.412 -10.401 -6.312 1.00 95.00 418 GLY A C 1
ATOM 3491 O O . GLY A 1 418 ? 5.843 -9.542 -5.541 1.00 95.00 418 GLY A O 1
ATOM 3492 N N . LEU A 1 419 ? 5.350 -11.693 -5.971 1.00 94.94 419 LEU A N 1
ATOM 3493 C CA . LEU A 1 419 ? 5.804 -12.257 -4.689 1.00 94.94 419 LEU A CA 1
ATOM 3494 C C . LEU A 1 419 ? 7.305 -12.590 -4.701 1.00 94.94 419 LEU A C 1
ATOM 3496 O O . LEU A 1 419 ? 7.729 -13.683 -4.312 1.00 94.94 419 LEU A O 1
ATOM 3500 N N . ASP A 1 420 ? 8.107 -11.630 -5.151 1.00 90.69 420 ASP A N 1
ATOM 3501 C CA . ASP A 1 420 ? 9.557 -11.756 -5.266 1.00 90.69 420 ASP A CA 1
ATOM 3502 C C . ASP A 1 420 ? 10.313 -11.192 -4.049 1.00 90.69 420 ASP A C 1
ATOM 3504 O O . ASP A 1 420 ? 9.712 -10.784 -3.052 1.00 90.69 420 ASP A O 1
ATOM 3508 N N . SER A 1 421 ? 11.645 -11.177 -4.116 1.00 85.19 421 SER A N 1
ATOM 3509 C CA . SER A 1 421 ? 12.535 -10.682 -3.055 1.00 85.19 421 SER A CA 1
ATOM 3510 C C . SER A 1 421 ? 12.308 -9.212 -2.658 1.00 85.19 421 SER A C 1
ATOM 3512 O O . SER A 1 421 ? 12.778 -8.780 -1.605 1.00 85.19 421 SER A O 1
ATOM 3514 N N . ARG A 1 422 ? 11.554 -8.434 -3.448 1.00 84.62 422 ARG A N 1
ATOM 3515 C CA . ARG A 1 422 ? 11.158 -7.046 -3.152 1.00 84.62 422 ARG A CA 1
ATOM 3516 C C . ARG A 1 422 ? 9.896 -6.956 -2.289 1.00 84.62 422 ARG A C 1
ATOM 3518 O O . ARG A 1 422 ? 9.509 -5.845 -1.924 1.00 84.62 422 ARG A O 1
ATOM 3525 N N . PHE A 1 423 ? 9.244 -8.079 -1.980 1.00 88.88 423 PHE A N 1
ATOM 3526 C CA . PHE A 1 423 ? 8.110 -8.171 -1.063 1.00 88.88 423 PHE A CA 1
ATOM 3527 C C . PHE A 1 423 ? 8.458 -9.102 0.114 1.00 88.88 423 PHE A C 1
ATOM 3529 O O . PHE A 1 423 ? 8.812 -10.249 -0.128 1.00 88.88 423 PHE A O 1
ATOM 3536 N N . PRO A 1 424 ? 8.338 -8.694 1.389 1.00 85.94 424 PRO A N 1
ATOM 3537 C CA . PRO A 1 424 ? 7.930 -7.377 1.852 1.00 85.94 424 PRO A CA 1
ATOM 3538 C C . PRO A 1 424 ? 8.936 -6.318 1.419 1.00 85.94 424 PRO A C 1
ATOM 3540 O O . PRO A 1 424 ? 10.146 -6.545 1.426 1.00 85.94 424 PRO A O 1
ATOM 3543 N N . LYS A 1 425 ? 8.426 -5.149 1.034 1.00 71.31 425 LYS A N 1
ATOM 3544 C CA . LYS A 1 425 ? 9.304 -4.043 0.677 1.00 71.31 425 LYS A CA 1
ATOM 3545 C C . LYS A 1 425 ? 9.982 -3.565 1.962 1.00 71.31 425 LYS A C 1
ATOM 3547 O O . LYS A 1 425 ? 9.259 -3.274 2.921 1.00 71.31 425 LYS A O 1
ATOM 3552 N N . PRO A 1 426 ? 11.326 -3.476 2.023 1.00 56.25 426 PRO A N 1
ATOM 3553 C CA . PRO A 1 426 ? 11.958 -2.790 3.134 1.00 56.25 426 PRO A CA 1
ATOM 3554 C C . PRO A 1 426 ? 11.361 -1.391 3.226 1.00 56.25 426 PRO A C 1
ATOM 3556 O O . PRO A 1 426 ? 11.055 -0.818 2.174 1.00 56.25 426 PRO A O 1
ATOM 3559 N N . TYR A 1 427 ? 11.098 -0.943 4.463 1.00 53.12 427 TYR A N 1
ATOM 3560 C CA . TYR A 1 427 ? 10.433 0.318 4.808 1.00 53.12 427 TYR A CA 1
ATOM 3561 C C . TYR A 1 427 ? 10.609 1.359 3.707 1.00 53.12 427 TYR A C 1
ATOM 3563 O O . TYR A 1 427 ? 11.734 1.548 3.236 1.00 53.12 427 TYR A O 1
ATOM 3571 N N . TYR A 1 428 ? 9.487 1.960 3.271 1.00 50.88 428 TYR A N 1
ATOM 3572 C CA . TYR A 1 428 ? 9.440 3.053 2.296 1.00 50.88 428 TYR A CA 1
ATOM 3573 C C . TYR A 1 428 ? 10.740 3.843 2.392 1.00 50.88 428 TYR A C 1
ATOM 3575 O O . TYR A 1 428 ? 11.028 4.312 3.481 1.00 50.88 428 TYR A O 1
ATOM 3583 N N . GLY A 1 429 ? 11.548 3.927 1.326 1.00 47.62 429 GLY A N 1
ATOM 3584 C CA . GLY A 1 429 ? 12.726 4.798 1.341 1.00 47.62 429 GLY A CA 1
ATOM 3585 C C . GLY A 1 429 ? 12.244 6.168 1.795 1.00 47.62 429 GLY A C 1
ATOM 3586 O O . GLY A 1 429 ? 11.479 6.806 1.066 1.00 47.62 429 GLY A O 1
ATOM 3587 N N . ASP A 1 430 ? 12.503 6.493 3.063 1.00 53.94 430 ASP A N 1
ATOM 3588 C CA . ASP A 1 430 ? 11.590 7.361 3.791 1.00 53.94 430 ASP A CA 1
ATOM 3589 C C . ASP A 1 430 ? 11.829 8.764 3.275 1.00 53.94 430 ASP A C 1
ATOM 3591 O O . ASP A 1 430 ? 12.892 9.358 3.454 1.00 53.94 430 ASP A O 1
ATOM 3595 N N . PHE A 1 431 ? 10.835 9.281 2.556 1.00 73.06 431 PHE A N 1
ATOM 3596 C CA . PHE A 1 431 ? 10.800 10.688 2.235 1.00 73.06 431 PHE A CA 1
ATOM 3597 C C . PHE A 1 431 ? 10.953 11.437 3.560 1.00 73.06 431 PHE A C 1
ATOM 3599 O O . PHE A 1 431 ? 10.105 11.283 4.438 1.00 73.06 431 PHE A O 1
ATOM 3606 N N . TRP A 1 432 ? 12.044 12.192 3.712 1.00 80.88 432 TRP A N 1
ATOM 3607 C CA . TRP A 1 432 ? 12.531 12.703 4.999 1.00 80.88 432 TRP A CA 1
ATOM 3608 C C . TRP A 1 432 ? 11.471 13.451 5.816 1.00 80.88 432 TRP A C 1
ATOM 3610 O O . TRP A 1 432 ? 11.517 13.476 7.042 1.00 80.88 432 TRP A O 1
ATOM 3620 N N . LEU A 1 433 ? 10.466 14.023 5.150 1.00 78.38 433 LEU A N 1
ATOM 3621 C CA . LEU A 1 433 ? 9.372 14.712 5.816 1.00 78.38 433 LEU A CA 1
ATOM 3622 C C . LEU A 1 433 ? 8.482 13.783 6.653 1.00 78.38 433 LEU A C 1
ATOM 3624 O O . LEU A 1 433 ? 7.868 14.238 7.613 1.00 78.38 433 LEU A O 1
ATOM 3628 N N . LYS A 1 434 ? 8.412 12.488 6.327 1.00 72.94 434 LYS A N 1
ATOM 3629 C CA . LYS A 1 434 ? 7.675 11.498 7.124 1.00 72.94 434 LYS A CA 1
ATOM 3630 C C . LYS A 1 434 ? 8.230 11.380 8.540 1.00 72.94 434 LYS A C 1
ATOM 3632 O O . LYS A 1 434 ? 7.442 11.217 9.468 1.00 72.94 434 LYS A O 1
ATOM 3637 N N . GLU A 1 435 ? 9.538 11.556 8.728 1.00 73.69 435 GLU A N 1
ATOM 3638 C CA . GLU A 1 435 ? 10.177 11.532 10.051 1.00 73.69 435 GLU A CA 1
ATOM 3639 C C . GLU A 1 435 ? 9.667 12.653 10.970 1.00 73.69 435 GLU A C 1
ATOM 3641 O O . GLU A 1 435 ? 9.650 12.508 12.188 1.00 73.69 435 GLU A O 1
ATOM 3646 N N . ILE A 1 436 ? 9.156 13.752 10.406 1.00 72.56 436 ILE A N 1
ATOM 3647 C CA . ILE A 1 436 ? 8.573 14.862 11.177 1.00 72.56 436 ILE A CA 1
ATOM 3648 C C . ILE A 1 436 ? 7.176 14.517 11.716 1.00 72.56 436 ILE A C 1
AT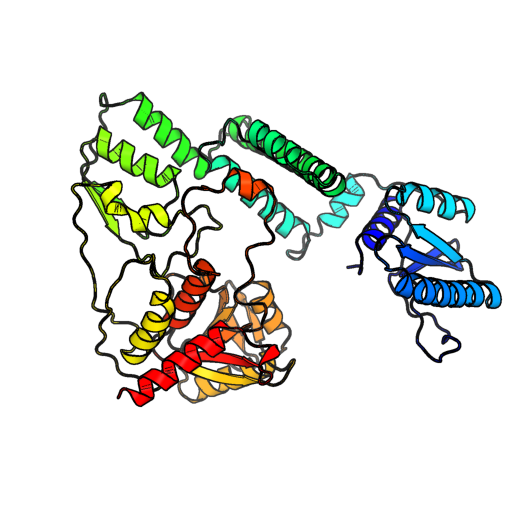OM 3650 O O . ILE A 1 436 ? 6.732 15.093 12.714 1.00 72.56 436 ILE A O 1
ATOM 3654 N N . TYR A 1 437 ? 6.476 13.582 11.069 1.00 66.50 437 TYR A N 1
ATOM 3655 C CA . TYR A 1 437 ? 5.127 13.136 11.447 1.00 66.50 437 TYR A CA 1
ATOM 3656 C C . TYR A 1 437 ? 5.115 11.743 12.084 1.00 66.50 437 TYR A C 1
ATOM 3658 O O . TYR A 1 437 ? 4.060 11.242 12.497 1.00 66.50 437 TYR A O 1
ATOM 3666 N N . LYS A 1 438 ? 6.278 11.094 12.166 1.00 62.34 438 LYS A N 1
ATOM 3667 C CA . LYS A 1 438 ? 6.425 9.799 12.812 1.00 62.34 438 LYS A CA 1
ATOM 3668 C C . LYS A 1 438 ? 6.183 9.976 14.307 1.00 62.34 438 LYS A C 1
ATOM 3670 O O . LYS A 1 438 ? 6.769 10.823 14.980 1.00 62.34 438 LYS A O 1
ATOM 3675 N N . ASN A 1 439 ? 5.248 9.191 14.827 1.00 56.03 439 ASN A N 1
ATOM 3676 C CA . ASN A 1 439 ? 5.000 9.136 16.258 1.00 56.03 439 ASN A CA 1
ATOM 3677 C C . ASN A 1 439 ? 6.042 8.163 16.824 1.00 56.03 439 ASN A C 1
ATOM 3679 O O . ASN A 1 439 ? 5.853 6.956 16.768 1.00 56.03 439 ASN A O 1
ATOM 3683 N N . ASN A 1 440 ? 7.156 8.693 17.333 1.00 55.28 440 ASN A N 1
ATOM 3684 C CA . ASN A 1 440 ? 8.332 7.920 17.774 1.00 55.28 440 ASN A CA 1
ATOM 3685 C C . ASN A 1 440 ? 8.117 7.066 19.040 1.00 55.28 440 ASN A C 1
ATOM 3687 O O . ASN A 1 440 ? 9.084 6.638 19.662 1.00 55.28 440 ASN A O 1
ATOM 3691 N N . TRP A 1 441 ? 6.876 6.872 19.483 1.00 55.44 441 TRP A N 1
ATOM 3692 C CA . TRP A 1 441 ? 6.579 6.216 20.757 1.00 55.44 441 TRP A CA 1
ATOM 3693 C C . TRP A 1 441 ? 6.124 4.763 20.607 1.00 55.44 441 TRP A C 1
ATOM 3695 O O . TRP A 1 441 ? 6.075 4.053 21.610 1.00 55.44 441 TRP A O 1
ATOM 3705 N N . TYR A 1 442 ? 5.812 4.310 19.389 1.00 67.69 442 TYR A N 1
ATOM 3706 C CA . TYR A 1 442 ? 5.377 2.941 19.150 1.00 67.69 442 TYR A CA 1
ATOM 3707 C C . TYR A 1 442 ? 5.878 2.412 17.802 1.00 67.69 442 TYR A C 1
ATOM 3709 O O . TYR A 1 442 ? 5.529 2.936 16.746 1.00 67.69 442 TYR A O 1
ATOM 3717 N N . GLU A 1 443 ? 6.687 1.358 17.852 1.00 77.00 443 GLU A N 1
ATOM 3718 C CA . GLU A 1 443 ? 7.092 0.554 16.703 1.00 77.00 443 GLU A CA 1
ATOM 3719 C C . GLU A 1 443 ? 6.859 -0.916 17.056 1.00 77.00 443 GLU A C 1
ATOM 3721 O O . GLU A 1 443 ? 7.139 -1.353 18.175 1.00 77.00 443 GLU A O 1
ATOM 3726 N N . GLU A 1 444 ? 6.297 -1.668 16.116 1.00 86.19 444 GLU A N 1
ATOM 3727 C CA . GLU A 1 444 ? 6.041 -3.092 16.308 1.00 86.19 444 GLU A CA 1
ATOM 3728 C C . GLU A 1 444 ? 7.354 -3.872 16.267 1.00 86.19 444 GLU A C 1
ATOM 3730 O O . GLU A 1 444 ? 8.221 -3.614 15.434 1.00 86.19 444 GLU A O 1
ATOM 3735 N N . LYS A 1 445 ? 7.506 -4.855 17.156 1.00 88.31 445 LYS A N 1
ATOM 3736 C CA . LYS A 1 445 ? 8.794 -5.541 17.361 1.00 88.31 445 LYS A CA 1
ATOM 3737 C C . LYS A 1 445 ? 9.223 -6.402 16.179 1.00 88.31 445 LYS A C 1
ATOM 3739 O O . LYS A 1 445 ? 10.406 -6.705 16.034 1.00 88.31 445 LYS A O 1
ATOM 3744 N N . ILE A 1 446 ? 8.266 -6.872 15.382 1.00 89.69 446 ILE A N 1
ATOM 3745 C CA . ILE A 1 446 ? 8.540 -7.739 14.238 1.00 89.69 446 ILE A CA 1
ATOM 3746 C C . ILE A 1 446 ? 8.872 -6.894 12.999 1.00 89.69 446 ILE A C 1
ATOM 3748 O O . ILE A 1 446 ? 8.163 -5.928 12.708 1.00 89.69 446 ILE A O 1
ATOM 3752 N N . PRO A 1 447 ? 9.896 -7.262 12.208 1.00 88.12 447 PRO A N 1
ATOM 3753 C CA . PRO A 1 447 ? 10.146 -6.589 10.943 1.00 88.12 447 PRO A CA 1
ATOM 3754 C C . PRO A 1 447 ? 8.951 -6.735 9.994 1.00 88.12 447 PRO A C 1
ATOM 3756 O O . PRO A 1 447 ? 8.294 -7.780 9.937 1.00 88.12 447 PRO A O 1
ATOM 3759 N N . PHE A 1 448 ? 8.711 -5.680 9.213 1.00 89.19 448 PHE A N 1
ATOM 3760 C CA . PHE A 1 448 ? 7.684 -5.636 8.168 1.00 89.19 448 PHE A CA 1
ATOM 3761 C C . PHE A 1 448 ? 6.264 -5.936 8.677 1.00 89.19 448 PHE A C 1
ATOM 3763 O O . PHE A 1 448 ? 5.476 -6.570 7.975 1.00 89.19 448 PHE A O 1
ATOM 3770 N N . ALA A 1 449 ? 5.923 -5.490 9.892 1.00 90.94 449 ALA A N 1
ATOM 3771 C CA . ALA A 1 449 ? 4.625 -5.755 10.516 1.00 90.94 449 ALA A CA 1
ATOM 3772 C C . ALA A 1 449 ? 3.426 -5.349 9.633 1.00 90.94 449 ALA A C 1
ATOM 3774 O O . ALA A 1 449 ? 2.475 -6.116 9.482 1.00 90.94 449 ALA A O 1
ATOM 3775 N N . GLU A 1 450 ? 3.491 -4.188 8.974 1.00 89.38 450 GLU A N 1
ATOM 3776 C CA . GLU A 1 450 ? 2.442 -3.758 8.042 1.00 89.38 450 GLU A CA 1
ATOM 3777 C C . GLU A 1 450 ? 2.380 -4.609 6.772 1.00 89.38 450 GLU A C 1
ATOM 3779 O O . GLU A 1 450 ? 1.298 -5.039 6.384 1.00 89.38 450 GLU A O 1
ATOM 3784 N N . GLU A 1 451 ? 3.516 -4.914 6.139 1.00 92.38 451 GLU A N 1
ATOM 3785 C CA . GLU A 1 451 ? 3.533 -5.772 4.945 1.00 92.38 451 GLU A CA 1
ATOM 3786 C C . GLU A 1 451 ? 3.058 -7.199 5.279 1.00 92.38 451 GLU A C 1
ATOM 3788 O O . GLU A 1 451 ? 2.453 -7.870 4.444 1.00 92.38 451 GLU A O 1
ATOM 3793 N N . ARG A 1 452 ? 3.261 -7.659 6.521 1.00 95.12 452 ARG A N 1
ATOM 3794 C CA . ARG A 1 452 ? 2.698 -8.915 7.033 1.00 95.12 452 ARG A CA 1
ATOM 3795 C C . ARG A 1 452 ? 1.170 -8.855 7.104 1.00 95.12 452 ARG A C 1
ATOM 3797 O O . ARG A 1 452 ? 0.513 -9.780 6.625 1.00 95.12 452 ARG A O 1
ATOM 3804 N N . ARG A 1 453 ? 0.596 -7.771 7.645 1.00 95.38 453 ARG A N 1
ATOM 3805 C CA . ARG A 1 453 ? -0.861 -7.523 7.605 1.00 95.38 453 ARG A CA 1
ATOM 3806 C C . ARG A 1 453 ? -1.370 -7.425 6.174 1.00 95.38 453 ARG A C 1
ATOM 3808 O O . ARG A 1 453 ? -2.415 -7.985 5.858 1.00 95.38 453 ARG A O 1
ATOM 3815 N N . LEU A 1 454 ? -0.607 -6.796 5.285 1.00 95.38 454 LEU A N 1
ATOM 3816 C CA . LEU A 1 454 ? -0.938 -6.704 3.870 1.00 95.38 454 LEU A CA 1
ATOM 3817 C C . LEU A 1 454 ? -1.005 -8.088 3.216 1.00 95.38 454 LEU A C 1
ATOM 3819 O O . LEU A 1 454 ? -1.992 -8.411 2.559 1.00 95.38 454 LEU A O 1
ATOM 3823 N N . PHE A 1 455 ? -0.015 -8.949 3.461 1.00 97.75 455 PHE A N 1
ATOM 3824 C CA . PHE A 1 455 ? -0.048 -10.325 2.971 1.00 97.75 455 PHE A CA 1
ATOM 3825 C C . PHE A 1 455 ? -1.221 -11.117 3.566 1.00 97.75 455 PHE A C 1
ATOM 3827 O O . PHE A 1 455 ? -1.923 -11.810 2.834 1.00 97.75 455 PHE A O 1
ATOM 3834 N N . TYR A 1 456 ? -1.507 -10.959 4.863 1.00 97.31 456 TYR A N 1
ATOM 3835 C CA . TYR A 1 456 ? -2.689 -11.549 5.501 1.00 97.31 456 TYR A CA 1
ATOM 3836 C C . TYR A 1 456 ? -4.002 -11.086 4.843 1.00 97.31 456 TYR A C 1
ATOM 3838 O O . TYR A 1 456 ? -4.878 -11.908 4.553 1.00 97.31 456 TYR A O 1
ATOM 3846 N N . VAL A 1 457 ? -4.145 -9.788 4.550 1.00 97.25 457 VAL A N 1
ATOM 3847 C CA . VA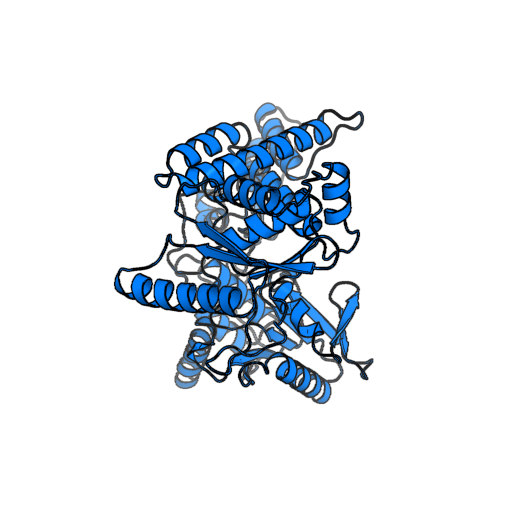L A 1 457 ? -5.308 -9.246 3.833 1.00 97.25 457 VAL A CA 1
ATOM 3848 C C . VAL A 1 457 ? -5.449 -9.932 2.478 1.00 97.25 457 VAL A C 1
ATOM 3850 O O . VAL A 1 457 ? -6.538 -10.431 2.190 1.00 97.25 457 VAL A O 1
ATOM 3853 N N . ALA A 1 458 ? -4.363 -10.039 1.706 1.00 97.88 458 ALA A N 1
ATOM 3854 C CA . ALA A 1 458 ? -4.357 -10.689 0.397 1.00 97.88 458 ALA A CA 1
ATOM 3855 C C . ALA A 1 458 ? -4.773 -12.170 0.476 1.00 97.88 458 ALA A C 1
ATOM 3857 O O . ALA A 1 458 ? -5.678 -12.596 -0.243 1.00 97.88 458 ALA A O 1
ATOM 3858 N N . LEU A 1 459 ? -4.194 -12.935 1.411 1.00 98.00 459 LEU A N 1
ATOM 3859 C CA . LEU A 1 459 ? -4.533 -14.347 1.640 1.00 98.00 459 LEU A CA 1
ATOM 3860 C C . LEU A 1 459 ? -6.013 -14.551 1.998 1.00 98.00 459 LEU A C 1
ATOM 3862 O O . LEU A 1 459 ? -6.596 -15.580 1.665 1.00 98.00 459 LEU A O 1
ATOM 3866 N N . THR A 1 460 ? -6.631 -13.583 2.678 1.00 96.69 460 THR A N 1
ATOM 3867 C CA . THR A 1 460 ? -8.001 -13.699 3.204 1.00 96.69 460 THR A CA 1
ATOM 3868 C C . THR A 1 460 ? -9.083 -13.113 2.297 1.00 96.69 460 THR A C 1
ATOM 3870 O O . THR A 1 460 ? -10.267 -13.229 2.629 1.00 96.69 460 THR A O 1
ATOM 3873 N N . ARG A 1 461 ? -8.727 -12.540 1.135 1.00 96.88 461 ARG A N 1
ATOM 3874 C CA . ARG A 1 461 ? -9.705 -12.019 0.155 1.00 96.88 461 ARG A CA 1
ATOM 3875 C C . ARG A 1 461 ? -10.480 -13.109 -0.590 1.00 96.88 461 ARG A C 1
ATOM 3877 O O . ARG A 1 461 ? -11.429 -12.791 -1.298 1.00 96.88 461 ARG A O 1
ATOM 3884 N N . THR A 1 462 ? -10.115 -14.379 -0.429 1.00 96.94 462 THR A N 1
ATOM 3885 C CA . THR A 1 462 ? -10.748 -15.506 -1.127 1.00 96.94 462 THR A CA 1
ATOM 3886 C C . THR A 1 462 ? -11.865 -16.164 -0.316 1.00 96.94 462 THR A C 1
ATOM 3888 O O . THR A 1 462 ? -11.757 -16.317 0.903 1.00 96.94 462 THR A O 1
ATOM 3891 N N . LYS A 1 463 ? -12.924 -16.631 -0.981 1.00 95.62 463 LYS A N 1
ATOM 3892 C CA . LYS A 1 463 ? -13.868 -17.594 -0.406 1.00 95.62 463 LYS A CA 1
ATOM 3893 C C . LYS A 1 463 ? -13.316 -19.011 -0.518 1.00 95.62 463 LYS A C 1
ATOM 3895 O O . LYS A 1 463 ? -13.523 -19.787 0.414 1.00 95.62 463 LYS A O 1
ATOM 3900 N N . ASN A 1 464 ? -12.658 -19.375 -1.619 1.00 95.44 464 ASN A N 1
ATOM 3901 C CA . ASN A 1 464 ? -12.297 -20.763 -1.912 1.00 95.44 464 ASN A CA 1
ATOM 3902 C C . ASN A 1 464 ? -10.792 -20.997 -1.840 1.00 95.44 464 ASN A C 1
ATOM 3904 O O . ASN A 1 464 ? -10.335 -21.618 -0.878 1.00 95.44 464 ASN A O 1
ATOM 3908 N N . ASN A 1 465 ? -10.043 -20.532 -2.844 1.00 97.62 465 ASN A N 1
ATOM 3909 C CA . ASN A 1 465 ? -8.600 -20.726 -2.926 1.00 97.62 465 ASN A CA 1
ATOM 3910 C C . ASN A 1 465 ? -7.862 -19.412 -3.173 1.00 97.62 465 ASN A C 1
ATOM 3912 O O . ASN A 1 465 ? -8.357 -18.507 -3.851 1.00 97.62 465 ASN A O 1
ATOM 3916 N N . VAL A 1 466 ? -6.650 -19.340 -2.637 1.00 98.50 466 VAL A N 1
ATOM 3917 C CA . VAL A 1 466 ? -5.651 -18.338 -2.985 1.00 98.50 466 VAL A CA 1
ATOM 3918 C C . VAL A 1 466 ? -4.483 -19.030 -3.680 1.00 98.50 466 VAL A C 1
ATOM 3920 O O . VAL A 1 466 ? -3.960 -20.036 -3.196 1.00 98.50 466 VAL A O 1
ATOM 3923 N N . TYR A 1 467 ? -4.094 -18.504 -4.832 1.00 98.69 467 TYR A N 1
ATOM 3924 C CA . TYR A 1 467 ? -2.969 -18.962 -5.629 1.00 98.69 467 TYR A CA 1
ATOM 3925 C C . TYR A 1 467 ? -1.825 -17.971 -5.459 1.00 98.69 467 TYR A C 1
ATOM 3927 O O . TYR A 1 467 ? -1.999 -16.772 -5.660 1.00 98.69 467 TYR A O 1
ATOM 3935 N N . LEU A 1 468 ? -0.659 -18.474 -5.080 1.00 98.56 468 LEU A N 1
ATOM 3936 C CA . LEU A 1 468 ? 0.562 -17.692 -4.943 1.00 98.56 468 LEU A CA 1
ATOM 3937 C C . LEU A 1 468 ? 1.435 -18.016 -6.153 1.00 98.56 468 LEU A C 1
ATOM 3939 O O . LEU A 1 468 ? 1.863 -19.166 -6.284 1.00 98.56 468 LEU A O 1
ATOM 3943 N N . LEU A 1 469 ? 1.670 -17.047 -7.043 1.00 97.88 469 LEU A N 1
ATOM 3944 C CA . LEU A 1 469 ? 2.666 -17.215 -8.101 1.00 97.88 469 LEU A CA 1
ATOM 3945 C C . LEU A 1 469 ? 4.058 -17.118 -7.473 1.00 97.88 469 LEU A C 1
ATOM 3947 O O . LEU A 1 469 ? 4.376 -16.147 -6.791 1.00 97.88 469 LEU A O 1
ATOM 3951 N N . VAL A 1 470 ? 4.875 -18.154 -7.664 1.00 96.75 470 VAL A N 1
ATOM 3952 C CA . VAL A 1 470 ? 6.176 -18.287 -6.999 1.00 96.75 470 VAL A CA 1
ATOM 3953 C C . VAL A 1 470 ? 7.268 -18.595 -8.013 1.00 96.75 470 VAL A C 1
ATOM 3955 O O . VAL A 1 470 ? 7.190 -19.584 -8.741 1.00 96.75 470 VAL A O 1
ATOM 3958 N N . ASN A 1 471 ? 8.326 -17.786 -8.020 1.00 94.81 471 ASN A N 1
ATOM 3959 C CA . ASN A 1 471 ? 9.502 -18.065 -8.837 1.00 94.81 471 ASN A CA 1
ATOM 3960 C C . ASN A 1 471 ? 10.143 -19.392 -8.390 1.00 94.81 471 ASN A C 1
ATOM 3962 O O . ASN A 1 471 ? 10.307 -19.635 -7.194 1.00 94.81 471 ASN A O 1
ATOM 3966 N N . LYS A 1 472 ? 10.492 -20.281 -9.323 1.00 94.06 472 LYS A N 1
ATOM 3967 C CA . LYS A 1 472 ? 11.198 -21.530 -9.007 1.00 94.06 472 LYS A CA 1
ATOM 3968 C C . LYS A 1 472 ? 12.569 -21.288 -8.392 1.00 94.06 472 LYS A C 1
ATOM 3970 O O . LYS A 1 472 ? 12.962 -22.082 -7.540 1.00 94.06 472 LYS A O 1
ATOM 3975 N N . ASP A 1 473 ? 13.238 -20.202 -8.742 1.00 91.88 473 ASP A N 1
ATOM 3976 C CA . ASP A 1 473 ? 14.454 -19.781 -8.065 1.00 91.88 473 ASP A CA 1
ATOM 3977 C C . ASP A 1 473 ? 14.128 -19.258 -6.659 1.00 91.88 473 ASP A C 1
ATOM 3979 O O . ASP A 1 473 ? 13.344 -18.323 -6.497 1.00 91.88 473 ASP A O 1
ATOM 3983 N N . ALA A 1 474 ? 14.709 -19.896 -5.641 1.00 87.50 474 ALA A N 1
ATOM 3984 C CA . ALA A 1 474 ? 14.485 -19.572 -4.238 1.00 87.50 474 ALA A CA 1
ATOM 3985 C C . ALA A 1 474 ? 15.048 -18.202 -3.837 1.00 87.50 474 ALA A C 1
ATOM 3987 O O . ALA A 1 474 ? 14.445 -17.554 -2.978 1.00 87.50 474 ALA A O 1
ATOM 3988 N N . ASP A 1 475 ? 16.125 -17.742 -4.479 1.00 87.06 475 ASP A N 1
ATOM 3989 C CA . ASP A 1 475 ? 16.764 -16.454 -4.171 1.00 87.06 475 ASP A CA 1
ATOM 3990 C C . ASP A 1 475 ? 15.894 -15.267 -4.609 1.00 87.06 475 ASP A C 1
ATOM 3992 O O . ASP A 1 475 ? 15.981 -14.160 -4.076 1.00 87.06 475 ASP A O 1
ATOM 3996 N N . ASN A 1 476 ? 14.980 -15.526 -5.543 1.00 88.00 476 ASN A N 1
ATOM 3997 C CA . ASN A 1 476 ? 14.056 -14.551 -6.094 1.00 88.00 476 ASN A CA 1
ATOM 3998 C C . ASN A 1 476 ? 12.673 -14.563 -5.421 1.00 88.00 476 ASN A C 1
ATOM 4000 O O . ASN A 1 476 ? 11.781 -13.855 -5.882 1.00 88.00 476 ASN A O 1
ATOM 4004 N N . ARG A 1 477 ? 12.454 -15.341 -4.350 1.00 91.25 477 ARG A N 1
ATOM 4005 C CA . ARG A 1 477 ? 11.151 -15.431 -3.661 1.00 91.25 477 ARG A CA 1
ATOM 4006 C C . ARG A 1 477 ? 11.037 -14.449 -2.505 1.00 91.25 477 ARG A C 1
ATOM 4008 O O . ARG A 1 477 ? 11.989 -14.203 -1.770 1.00 91.25 477 ARG A O 1
ATOM 4015 N N . SER A 1 478 ? 9.812 -13.998 -2.258 1.00 93.94 478 SER A N 1
ATOM 4016 C CA . SER A 1 478 ? 9.465 -13.327 -1.009 1.00 93.94 478 SER A CA 1
ATOM 4017 C C . SER A 1 478 ? 9.753 -14.225 0.209 1.00 93.94 478 SER A C 1
ATOM 4019 O O . SER A 1 478 ? 9.331 -15.388 0.222 1.00 93.94 478 SER A O 1
ATOM 4021 N N . PRO A 1 479 ? 10.368 -13.716 1.296 1.00 93.44 479 PRO A N 1
ATOM 4022 C CA . PRO A 1 479 ? 10.529 -14.481 2.534 1.00 93.44 479 PRO A CA 1
ATOM 4023 C C . PRO A 1 479 ? 9.188 -14.902 3.159 1.00 93.44 479 PRO A C 1
ATOM 4025 O O . PRO A 1 479 ? 9.131 -15.935 3.828 1.00 93.44 479 PRO A O 1
ATOM 4028 N N . PHE A 1 480 ? 8.091 -14.175 2.904 1.00 96.00 480 PHE A N 1
ATOM 4029 C CA . PHE A 1 480 ? 6.759 -14.569 3.377 1.00 96.00 480 PHE A CA 1
ATOM 4030 C C . PHE A 1 480 ? 6.239 -15.845 2.703 1.00 96.00 480 PHE A C 1
ATOM 4032 O O . PHE A 1 480 ? 5.455 -16.571 3.316 1.00 96.00 480 PHE A O 1
ATOM 4039 N N . ILE A 1 481 ? 6.711 -16.173 1.494 1.00 96.12 481 ILE A N 1
ATOM 4040 C CA . ILE A 1 481 ? 6.361 -17.426 0.808 1.00 96.12 481 ILE A CA 1
ATOM 4041 C C . ILE A 1 481 ? 6.977 -18.626 1.515 1.00 96.12 481 ILE A C 1
ATOM 4043 O O . ILE A 1 481 ? 6.283 -19.602 1.797 1.00 96.12 481 ILE A O 1
ATOM 4047 N N . ASN A 1 482 ? 8.260 -18.535 1.863 1.00 91.56 482 ASN A N 1
ATOM 4048 C CA . ASN A 1 482 ? 8.937 -19.581 2.629 1.00 91.56 482 ASN A CA 1
ATOM 4049 C C . ASN A 1 482 ? 8.285 -19.747 4.007 1.00 91.56 482 ASN A C 1
ATOM 4051 O O . ASN A 1 482 ? 8.083 -20.859 4.494 1.00 91.56 482 ASN A O 1
ATOM 4055 N N . GLU A 1 483 ? 7.899 -18.631 4.620 1.00 95.06 483 GLU A N 1
ATOM 4056 C CA . GLU A 1 483 ? 7.256 -18.629 5.921 1.00 95.06 483 GLU A CA 1
ATOM 4057 C C . GLU A 1 483 ? 5.892 -19.335 5.923 1.00 95.06 483 GLU A C 1
ATOM 4059 O O . GLU A 1 483 ? 5.666 -20.217 6.756 1.00 95.06 483 GLU A O 1
ATOM 4064 N N . ILE A 1 484 ? 4.992 -18.978 4.999 1.00 96.12 484 ILE A N 1
ATOM 4065 C CA . ILE A 1 484 ? 3.660 -19.594 4.922 1.00 96.12 484 ILE A CA 1
ATOM 4066 C C . ILE A 1 484 ? 3.747 -21.069 4.507 1.00 96.12 484 ILE A C 1
ATOM 4068 O O . ILE A 1 484 ? 2.998 -21.897 5.023 1.00 96.12 484 ILE A O 1
ATOM 4072 N N . TYR A 1 485 ? 4.705 -21.424 3.646 1.00 94.12 485 TYR A N 1
ATOM 4073 C CA . TYR A 1 485 ? 4.974 -22.810 3.269 1.00 94.12 485 TYR A CA 1
ATOM 4074 C C . TYR A 1 485 ? 5.372 -23.666 4.482 1.00 94.12 485 TYR A C 1
ATOM 4076 O O . TYR A 1 485 ? 4.777 -24.720 4.715 1.00 94.12 485 TYR A O 1
ATOM 4084 N N . ASN A 1 486 ? 6.298 -23.178 5.313 1.00 94.06 486 ASN A N 1
ATOM 4085 C CA . ASN A 1 486 ? 6.718 -23.871 6.535 1.00 94.06 486 ASN A CA 1
ATOM 4086 C C . ASN A 1 486 ? 5.564 -24.024 7.539 1.00 94.06 486 ASN A C 1
ATOM 4088 O O . ASN A 1 486 ? 5.401 -25.084 8.139 1.00 94.06 486 ASN A O 1
ATOM 4092 N N . ILE A 1 487 ? 4.720 -22.995 7.686 1.00 95.31 487 ILE A N 1
ATOM 4093 C CA . ILE A 1 487 ? 3.508 -23.069 8.518 1.00 95.31 487 ILE A CA 1
ATOM 4094 C C . ILE A 1 487 ? 2.580 -24.184 8.027 1.00 95.31 487 ILE A C 1
ATOM 4096 O O . ILE A 1 487 ? 2.028 -24.928 8.838 1.00 95.31 487 ILE A O 1
ATOM 4100 N N . MET A 1 488 ? 2.401 -24.325 6.713 1.00 93.44 488 MET A N 1
ATOM 4101 C CA . MET A 1 488 ? 1.545 -25.368 6.150 1.00 93.44 488 MET A CA 1
ATOM 4102 C C . MET A 1 488 ? 2.106 -26.778 6.365 1.00 93.44 488 MET A C 1
ATOM 4104 O O . MET A 1 488 ? 1.322 -27.678 6.660 1.00 93.44 488 MET A O 1
ATOM 4108 N N . ILE A 1 489 ? 3.424 -26.981 6.243 1.00 90.31 489 ILE A N 1
ATOM 4109 C CA . ILE A 1 489 ? 4.063 -28.287 6.493 1.00 90.31 489 ILE A CA 1
ATOM 4110 C C . ILE A 1 489 ? 3.914 -28.692 7.958 1.00 90.31 489 ILE A C 1
ATOM 4112 O O . ILE A 1 489 ? 3.347 -29.745 8.237 1.00 90.31 489 ILE A O 1
ATOM 4116 N N . ASN A 1 490 ? 4.328 -27.830 8.888 1.00 87.69 490 ASN A N 1
ATOM 4117 C CA . ASN A 1 490 ? 4.307 -28.144 10.320 1.00 87.69 490 ASN A CA 1
ATOM 4118 C C . ASN A 1 490 ? 2.890 -28.479 10.813 1.00 87.69 490 ASN A C 1
ATOM 4120 O O . ASN A 1 490 ? 2.687 -29.325 11.682 1.00 87.69 490 ASN A O 1
ATOM 4124 N N . ASN A 1 491 ? 1.880 -27.833 10.229 1.00 80.00 491 ASN A N 1
ATOM 4125 C CA . ASN A 1 491 ? 0.485 -28.098 10.554 1.00 80.00 491 ASN A CA 1
ATOM 4126 C C . ASN A 1 491 ? -0.077 -29.368 9.900 1.00 80.00 491 ASN A C 1
ATOM 4128 O O . ASN A 1 491 ? -1.050 -29.902 10.420 1.00 80.00 491 ASN A O 1
ATOM 4132 N N . LYS A 1 492 ? 0.495 -29.854 8.790 1.00 71.50 492 LYS A N 1
ATOM 4133 C CA . LYS A 1 492 ? 0.140 -31.163 8.214 1.00 71.50 492 LYS A CA 1
ATOM 4134 C C . LYS A 1 492 ? 0.703 -32.323 9.032 1.00 71.50 492 LYS A C 1
ATOM 4136 O O . LYS A 1 492 ? 0.088 -33.373 9.045 1.00 71.50 492 LYS A O 1
ATOM 4141 N N . GLU A 1 493 ? 1.829 -32.123 9.712 1.00 58.31 493 GLU A N 1
ATOM 4142 C CA . GLU A 1 493 ? 2.409 -33.114 10.632 1.00 58.31 493 GLU A CA 1
ATOM 4143 C C . GLU A 1 493 ? 1.677 -33.176 11.986 1.00 58.31 493 GLU A C 1
ATOM 4145 O O . GLU A 1 493 ? 1.846 -34.126 12.742 1.00 58.31 493 GLU A O 1
ATOM 4150 N N . SER A 1 494 ? 0.856 -32.164 12.293 1.00 44.34 494 SER A N 1
ATOM 4151 C CA . SER A 1 494 ? 0.109 -32.030 13.555 1.00 44.34 494 SER A CA 1
ATOM 4152 C C . SER A 1 494 ? -1.356 -32.505 13.474 1.00 44.34 494 SER A C 1
ATOM 4154 O O . SER A 1 494 ? -2.103 -32.328 14.439 1.00 44.34 494 SER A O 1
ATOM 4156 N N . ILE A 1 495 ? -1.785 -33.036 12.323 1.00 37.75 495 ILE A N 1
ATOM 4157 C CA . ILE A 1 495 ? -3.120 -33.599 12.038 1.00 37.75 495 ILE A CA 1
ATOM 4158 C C . ILE A 1 495 ? -2.931 -35.079 11.734 1.00 37.75 495 ILE A C 1
ATOM 4160 O O . ILE A 1 495 ? -3.759 -35.877 12.226 1.00 37.75 495 ILE A O 1
#

Secondary structure (DSSP, 8-state):
--SSHHHHHHHHHHHHTT--EEETPPPSS--TTSPPP--SEEEEETTEEEEEEEEE-TT--HHHHHHHHHHHHHHHHHHHHTT-EEEEEEEPTTS-HHHHHHHHHHHTT----PPPHHHHHHHHT-SSTTSTHHHHHHHHHHHHHHHHTSTTTTTHHHHHHHHHTT---HHHHHHHHHHHHHHHHHHHHHHHHHHHSSS----HHHHHHHHHHHHHHHTT-------EEEESSGGG-BHHHHHHHHHHHHHHTPEEEE---GGG---GGGTB-THHHHTHHHHSTT-------B-SSS-HHHHHHHHHHHTT-TTS-----B-----S--EEEEEE-TT-HHHHHHHHHHHHHHH-TT--EEEEESSHHHHHHGGGSTTEEE-STTBEEETTBSS--EEEEETTTTTT--EEEEEE---BTTSSPPS----TTHHHH--TT---SSTTHHHHHHHHHHHHTEEEEEEEEEESSGGGB-HHHHHHHHHHHHHHTT-